Protein AF-A0A101HPK7-F1 (afdb_monomer_lite)

Radius of gyration: 33.05 Å; chains: 1; bounding box: 84×84×92 Å

Structure (mmCIF, N/CA/C/O backbone):
data_AF-A0A101HPK7-F1
#
_entry.id   AF-A0A101HPK7-F1
#
loop_
_atom_site.group_PDB
_atom_site.id
_atom_site.type_symbol
_atom_site.label_atom_id
_atom_site.label_alt_id
_atom_site.label_comp_id
_atom_site.label_asym_id
_atom_site.label_entity_id
_atom_site.label_seq_id
_atom_site.pdbx_PDB_ins_code
_atom_site.Cartn_x
_atom_site.Cartn_y
_atom_site.Cartn_z
_atom_site.occupancy
_atom_site.B_iso_or_equiv
_atom_site.auth_seq_id
_atom_site.auth_comp_id
_atom_site.auth_asym_id
_atom_site.auth_atom_id
_atom_site.pdbx_PDB_model_num
ATOM 1 N N . MET A 1 1 ? -35.643 -21.498 -20.872 1.00 28.86 1 MET A N 1
ATOM 2 C CA . MET A 1 1 ? -35.770 -21.385 -19.399 1.00 28.86 1 MET A CA 1
ATOM 3 C C . MET A 1 1 ? -35.096 -20.095 -18.953 1.00 28.86 1 MET A C 1
ATOM 5 O O . MET A 1 1 ? -34.217 -19.623 -19.658 1.00 28.86 1 MET A O 1
ATOM 9 N N . LEU A 1 2 ? -35.592 -19.494 -17.872 1.00 25.52 2 LEU A N 1
ATOM 10 C CA . LEU A 1 2 ? -35.457 -18.069 -17.535 1.00 25.52 2 LEU A CA 1
ATOM 11 C C . LEU A 1 2 ? -34.011 -17.547 -17.402 1.00 25.52 2 LEU A C 1
ATOM 13 O O . LEU A 1 2 ? -33.270 -17.990 -16.530 1.00 25.52 2 LEU A O 1
ATOM 17 N N . GLN A 1 3 ? -33.680 -16.502 -18.169 1.00 22.06 3 GLN A N 1
ATOM 18 C CA . GLN A 1 3 ? -32.755 -15.459 -17.712 1.00 22.06 3 GLN A CA 1
ATOM 19 C C . GLN A 1 3 ? -33.521 -14.506 -16.779 1.00 22.06 3 GLN A C 1
ATOM 21 O O . GLN A 1 3 ? -34.675 -14.176 -17.054 1.00 22.06 3 GLN A O 1
ATOM 26 N N . LYS A 1 4 ? -32.877 -14.026 -15.710 1.00 23.83 4 LYS A N 1
ATOM 27 C CA . LYS A 1 4 ? -33.329 -12.853 -14.947 1.00 23.83 4 LYS A CA 1
ATOM 28 C C . LYS A 1 4 ? -32.282 -11.751 -15.060 1.00 23.83 4 LYS A C 1
ATOM 30 O O . LYS A 1 4 ? -31.262 -11.789 -14.381 1.00 23.83 4 LYS A O 1
ATOM 35 N N . SER A 1 5 ? -32.552 -10.780 -15.921 1.00 23.09 5 SER A N 1
ATOM 36 C CA . SER A 1 5 ? -31.914 -9.465 -15.904 1.00 23.09 5 SER A CA 1
ATOM 37 C C . SER A 1 5 ? -32.554 -8.611 -14.811 1.00 23.09 5 SER A C 1
ATOM 39 O O . SER A 1 5 ? -33.780 -8.511 -14.762 1.00 23.09 5 SER A O 1
ATOM 41 N N . VAL A 1 6 ? -31.744 -7.980 -13.960 1.00 22.42 6 VAL A N 1
ATOM 42 C CA . VAL A 1 6 ? -32.206 -6.915 -13.060 1.00 22.42 6 VAL A CA 1
ATOM 43 C C . VAL A 1 6 ? -31.866 -5.581 -13.713 1.00 22.42 6 VAL A C 1
ATOM 45 O O . VAL A 1 6 ? -30.706 -5.315 -14.017 1.00 22.42 6 VAL A O 1
ATOM 48 N N . ILE A 1 7 ? -32.900 -4.782 -13.954 1.00 21.81 7 ILE A N 1
ATOM 49 C CA . ILE A 1 7 ? -32.815 -3.382 -14.372 1.00 21.81 7 ILE A CA 1
ATOM 50 C C . ILE A 1 7 ? -32.860 -2.543 -13.092 1.00 21.81 7 ILE A C 1
ATOM 52 O O . ILE A 1 7 ? -33.617 -2.874 -12.179 1.00 21.81 7 ILE A O 1
ATOM 56 N N . ILE A 1 8 ? -32.058 -1.482 -13.020 1.00 25.02 8 ILE A N 1
ATOM 57 C CA . ILE A 1 8 ? -32.218 -0.417 -12.026 1.00 25.02 8 ILE A CA 1
ATOM 58 C C . ILE A 1 8 ? -32.247 0.899 -12.797 1.00 25.02 8 ILE A C 1
ATOM 60 O O . ILE A 1 8 ? -31.290 1.227 -13.499 1.00 25.02 8 ILE A O 1
ATOM 64 N N . ASP A 1 9 ? -33.368 1.604 -12.683 1.00 21.44 9 ASP A N 1
ATOM 65 C CA . ASP A 1 9 ? -33.608 2.890 -13.329 1.00 21.44 9 ASP A CA 1
ATOM 66 C C . ASP A 1 9 ? -32.811 4.022 -12.668 1.00 21.44 9 ASP A C 1
ATOM 68 O O . ASP A 1 9 ? -32.581 4.024 -11.457 1.00 21.44 9 ASP A O 1
ATOM 72 N N . LEU A 1 10 ? -32.437 5.018 -13.476 1.00 23.91 10 LEU A N 1
ATOM 73 C CA . LEU A 1 10 ? -31.924 6.314 -13.028 1.00 23.91 10 LEU A CA 1
ATOM 74 C C . LEU A 1 10 ? -32.564 7.442 -13.853 1.00 23.91 10 LEU A C 1
ATOM 76 O O . LEU A 1 10 ? -31.926 8.067 -14.698 1.00 23.91 10 LEU A O 1
ATOM 80 N N . GLU A 1 11 ? -33.836 7.718 -13.575 1.00 22.97 11 GLU A N 1
ATOM 81 C CA . GLU A 1 11 ? -34.373 9.083 -13.665 1.00 22.97 11 GLU A CA 1
ATOM 82 C C . GLU A 1 11 ? -33.946 9.829 -12.382 1.00 22.97 11 GLU A C 1
ATOM 84 O O . GLU A 1 11 ? -33.908 9.231 -11.310 1.00 22.97 11 GLU A O 1
ATOM 89 N N . GLY A 1 12 ? -33.608 11.117 -12.354 1.00 23.36 12 GLY A N 1
ATOM 90 C CA . GLY A 1 12 ? -33.463 12.144 -13.387 1.00 23.36 12 GLY A CA 1
ATOM 91 C C . GLY A 1 12 ? -33.195 13.487 -12.673 1.00 23.36 12 GLY A C 1
ATOM 92 O O . GLY A 1 12 ? -33.540 13.627 -11.501 1.00 23.36 12 GLY A O 1
ATOM 93 N N . GLY A 1 13 ? -32.565 14.475 -13.321 1.00 22.30 13 GLY A N 1
ATOM 94 C CA . GLY A 1 13 ? -32.320 15.780 -12.676 1.00 22.30 13 GLY A CA 1
ATOM 95 C C . GLY A 1 13 ? -31.192 16.604 -13.294 1.00 22.30 13 GLY A C 1
ATOM 96 O O . GLY A 1 13 ? -30.029 16.462 -12.928 1.00 22.30 13 GLY A O 1
ATOM 97 N N . GLU A 1 14 ? -31.539 17.485 -14.228 1.00 23.80 14 GLU A N 1
ATOM 98 C CA . GLU A 1 14 ? -30.608 18.398 -14.901 1.00 23.80 14 GLU A CA 1
ATOM 99 C C . GLU A 1 14 ? -30.194 19.590 -14.016 1.00 23.80 14 GLU A C 1
ATOM 101 O O . GLU A 1 14 ? -31.005 20.115 -13.255 1.00 23.80 14 GLU A O 1
ATOM 106 N N . SER A 1 15 ? -28.995 20.148 -14.235 1.00 23.08 15 SER A N 1
ATOM 107 C CA . SER A 1 15 ? -28.861 21.614 -14.327 1.00 23.08 15 SER A CA 1
ATOM 108 C C . SER A 1 15 ? -27.620 22.057 -15.118 1.00 23.08 15 SER A C 1
ATOM 110 O O . SER A 1 15 ? -26.494 21.625 -14.885 1.00 23.08 15 SER A O 1
ATOM 112 N N . TYR A 1 16 ? -27.858 22.948 -16.082 1.00 22.77 16 TYR A N 1
ATOM 113 C CA . TYR A 1 16 ? -26.863 23.655 -16.894 1.00 22.77 16 TYR A CA 1
ATOM 114 C C . TYR A 1 16 ? -25.957 24.573 -16.059 1.00 22.77 16 TYR A C 1
ATOM 116 O O . TYR A 1 16 ? -26.494 25.341 -15.268 1.00 22.77 16 TYR A O 1
ATOM 124 N N . TRP A 1 17 ? -24.674 24.715 -16.435 1.00 23.81 17 TRP A N 1
ATOM 125 C CA . TRP A 1 17 ? -24.046 26.047 -16.519 1.00 23.81 17 TRP A CA 1
ATOM 126 C C . TRP A 1 17 ? -23.101 26.213 -17.718 1.00 23.81 17 TRP A C 1
ATOM 128 O O . TRP A 1 17 ? -22.198 25.428 -17.986 1.00 23.81 17 TRP A O 1
ATOM 138 N N . LYS A 1 18 ? -23.384 27.306 -18.425 1.00 23.45 18 LYS A N 1
ATOM 139 C CA . LYS A 1 18 ? -22.781 27.860 -19.637 1.00 23.45 18 LYS A CA 1
ATOM 140 C C . LYS A 1 18 ? -21.273 28.119 -19.561 1.00 23.45 18 LYS A C 1
ATOM 142 O O . LYS A 1 18 ? -20.760 28.635 -18.573 1.00 23.45 18 LYS A O 1
ATOM 147 N N . THR A 1 19 ? -20.630 27.944 -20.712 1.00 24.77 19 THR A N 1
ATOM 148 C CA . THR A 1 19 ? -19.369 28.592 -21.086 1.00 24.77 19 THR A CA 1
ATOM 149 C C . THR A 1 19 ? -19.448 30.119 -20.999 1.00 24.77 19 THR A C 1
ATOM 151 O O . THR A 1 19 ? -20.465 30.728 -21.344 1.00 24.77 19 THR A O 1
ATOM 154 N N . LYS A 1 20 ? -18.333 30.759 -20.626 1.00 23.97 20 LYS A N 1
ATOM 155 C CA . LYS A 1 20 ? -18.090 32.172 -20.932 1.00 23.97 20 LYS A CA 1
ATOM 156 C C . LYS A 1 20 ? -16.593 32.443 -21.077 1.00 23.97 20 LYS A C 1
ATOM 158 O O . LYS A 1 20 ? -15.832 32.264 -20.133 1.00 23.97 20 LYS A O 1
ATOM 163 N N . GLU A 1 21 ? -16.189 32.880 -22.264 1.00 24.75 21 GLU A N 1
ATOM 164 C CA . GLU A 1 21 ? -14.874 33.480 -22.488 1.00 24.75 21 GLU A CA 1
ATOM 165 C C . GLU A 1 21 ? -14.748 34.781 -21.682 1.00 24.75 21 GLU A C 1
ATOM 167 O O . GLU A 1 21 ? -15.719 35.532 -21.584 1.00 24.75 21 GLU A O 1
ATOM 172 N N . ILE A 1 22 ? -13.541 35.092 -21.204 1.00 23.45 22 ILE A N 1
ATOM 173 C CA . ILE A 1 22 ? -13.032 36.466 -21.081 1.00 23.45 22 ILE A CA 1
ATOM 174 C C . ILE A 1 22 ? -11.522 36.422 -21.345 1.00 23.45 22 ILE A C 1
ATOM 176 O O . ILE A 1 22 ? -10.726 35.925 -20.553 1.00 23.45 22 ILE A O 1
ATOM 180 N N . SER A 1 23 ? -11.140 36.960 -22.499 1.00 23.08 23 SER A N 1
ATOM 181 C CA . SER A 1 23 ? -9.811 37.526 -22.725 1.00 23.08 23 SER A CA 1
ATOM 182 C C . SER A 1 23 ? -9.728 38.887 -22.020 1.00 23.08 23 SER A C 1
ATOM 184 O O . SER A 1 23 ? -10.736 39.594 -21.976 1.00 23.08 23 SER A O 1
ATOM 186 N N . THR A 1 24 ? -8.559 39.270 -21.488 1.00 24.73 24 THR A N 1
ATOM 187 C CA . THR A 1 24 ? -7.787 40.515 -21.772 1.00 24.73 24 THR A CA 1
ATOM 188 C C . THR A 1 24 ? -6.881 40.889 -20.571 1.00 24.73 24 THR A C 1
ATOM 190 O O . THR A 1 24 ? -7.275 40.735 -19.421 1.00 24.73 24 THR A O 1
ATOM 193 N N . LYS A 1 25 ? -5.727 41.520 -20.860 1.00 24.44 25 LYS A N 1
ATOM 194 C CA . LYS A 1 25 ? -4.863 42.349 -19.972 1.00 24.44 25 LYS A CA 1
ATOM 195 C C . LYS A 1 25 ? -3.835 41.652 -19.062 1.00 24.44 25 LYS A C 1
ATOM 197 O O . LYS A 1 25 ? -3.891 41.745 -17.842 1.00 24.44 25 LYS A O 1
ATOM 202 N N . MET A 1 26 ? -2.752 41.179 -19.685 1.00 22.56 26 MET A N 1
ATOM 203 C CA . MET A 1 26 ? -1.405 41.377 -19.127 1.00 22.56 26 MET A CA 1
ATOM 204 C C . MET A 1 26 ? -0.913 42.794 -19.468 1.00 22.56 26 MET A C 1
ATOM 206 O O . MET A 1 26 ? -0.574 43.046 -20.623 1.00 22.56 26 MET A O 1
ATOM 210 N N . THR A 1 27 ? -0.824 43.717 -18.506 1.00 24.38 27 THR A N 1
ATOM 211 C CA . THR A 1 27 ? 0.140 44.840 -18.559 1.00 24.38 27 THR A CA 1
ATOM 212 C C . THR A 1 27 ? 0.317 45.479 -17.181 1.00 24.38 27 THR A C 1
ATOM 214 O O . THR A 1 27 ? -0.644 45.567 -16.428 1.00 24.38 27 THR A O 1
ATOM 217 N N . ALA A 1 28 ? 1.525 45.997 -16.935 1.00 23.22 28 ALA A N 1
ATOM 218 C CA . ALA A 1 28 ? 1.942 46.804 -15.785 1.00 23.22 28 ALA A CA 1
ATOM 219 C C . ALA A 1 28 ? 1.965 46.106 -14.410 1.00 23.22 28 ALA A C 1
ATOM 221 O O . ALA A 1 28 ? 0.935 45.898 -13.786 1.00 23.22 28 ALA A O 1
ATOM 222 N N . TRP A 1 29 ? 3.181 45.903 -13.890 1.00 22.95 29 TRP A N 1
ATOM 223 C CA . TRP A 1 29 ? 3.605 46.467 -12.599 1.00 22.95 29 TRP A CA 1
ATOM 224 C C . TRP A 1 29 ? 5.141 46.534 -12.564 1.00 22.95 29 TRP A C 1
ATOM 226 O O . TRP A 1 29 ? 5.826 45.515 -12.557 1.00 22.95 29 TRP A O 1
ATOM 236 N N . MET A 1 30 ? 5.684 47.752 -12.630 1.00 20.33 30 MET A N 1
ATOM 237 C CA . MET A 1 30 ? 7.119 48.048 -12.573 1.00 20.33 30 MET A CA 1
ATOM 238 C C . MET A 1 30 ? 7.282 49.511 -12.129 1.00 20.33 30 MET A C 1
ATOM 240 O O . MET A 1 30 ? 6.682 50.379 -12.763 1.00 20.33 30 MET A O 1
ATOM 244 N N . LYS A 1 31 ? 8.126 49.772 -11.110 1.00 24.39 31 LYS A N 1
ATOM 245 C CA . LYS A 1 31 ? 8.321 51.073 -10.405 1.00 24.39 31 LYS A CA 1
ATOM 246 C C . LYS A 1 31 ? 7.106 51.477 -9.541 1.00 24.39 31 LYS A C 1
ATOM 248 O O . LYS A 1 31 ? 5.979 51.201 -9.929 1.00 24.39 31 LYS A O 1
ATOM 253 N N . MET A 1 32 ? 7.223 52.102 -8.366 1.00 23.47 32 MET A N 1
ATOM 254 C CA . MET A 1 32 ? 8.326 52.689 -7.560 1.00 23.47 32 MET A CA 1
ATOM 255 C C . MET A 1 32 ? 8.120 52.239 -6.079 1.00 23.47 32 MET A C 1
ATOM 257 O O . MET A 1 32 ? 7.068 51.680 -5.792 1.00 23.47 32 MET A O 1
ATOM 261 N N . THR A 1 33 ? 9.035 52.360 -5.106 1.00 25.31 33 THR A N 1
ATOM 262 C CA . THR A 1 33 ? 9.727 53.578 -4.613 1.00 25.31 33 THR A CA 1
ATOM 263 C C . THR A 1 33 ? 11.006 53.275 -3.803 1.00 25.31 33 THR A C 1
ATOM 265 O O . THR A 1 33 ? 10.977 52.419 -2.920 1.00 25.31 33 THR A O 1
ATOM 268 N N . ASP A 1 34 ? 12.069 54.062 -4.010 1.00 24.47 34 ASP A N 1
ATOM 269 C CA . ASP A 1 34 ? 13.151 54.330 -3.030 1.00 24.47 34 ASP A CA 1
ATOM 270 C C . ASP A 1 34 ? 12.617 55.249 -1.888 1.00 24.47 34 ASP A C 1
ATOM 272 O O . ASP A 1 34 ? 11.497 55.741 -1.999 1.00 24.47 34 ASP A O 1
ATOM 276 N N . SER A 1 35 ? 13.267 55.612 -0.770 1.00 25.88 35 SER A N 1
ATOM 277 C CA . SER A 1 35 ? 14.655 55.588 -0.236 1.00 25.88 35 SER A CA 1
ATOM 278 C C . SER A 1 35 ? 14.565 55.743 1.320 1.00 25.88 35 SER A C 1
ATOM 280 O O . SER A 1 35 ? 13.453 55.852 1.831 1.00 25.88 35 SER A O 1
ATOM 282 N N . VAL A 1 36 ? 15.614 55.686 2.163 1.00 24.94 36 VAL A N 1
ATOM 283 C CA . VAL A 1 36 ? 16.585 56.769 2.495 1.00 24.94 36 VAL A CA 1
ATOM 284 C C . VAL A 1 36 ? 17.638 56.251 3.512 1.00 24.94 36 VAL A C 1
ATOM 286 O O . VAL A 1 36 ? 17.237 55.592 4.461 1.00 24.94 36 VAL A O 1
ATOM 289 N N . SER A 1 37 ? 18.919 56.611 3.278 1.00 25.52 37 SER A N 1
ATOM 290 C CA . SER A 1 37 ? 20.130 56.769 4.150 1.00 25.52 37 SER A CA 1
ATOM 291 C C . SER A 1 37 ? 20.440 55.797 5.328 1.00 25.52 37 SER A C 1
ATOM 293 O O . SER A 1 37 ? 19.566 55.135 5.862 1.00 25.52 37 SER A O 1
ATOM 295 N N . GLU A 1 38 ? 21.681 55.570 5.798 1.00 25.52 38 GLU A N 1
ATOM 296 C CA . GLU A 1 38 ? 23.037 56.152 5.605 1.00 25.52 38 GLU A CA 1
ATOM 297 C C . GLU A 1 38 ? 24.095 55.068 6.028 1.00 25.52 38 GLU A C 1
ATOM 299 O O . GLU A 1 38 ? 23.685 53.981 6.425 1.00 25.52 38 GLU A O 1
ATOM 304 N N . ALA A 1 39 ? 25.438 55.165 5.991 1.00 23.81 39 ALA A N 1
ATOM 305 C CA . ALA A 1 39 ? 26.426 56.227 5.729 1.00 23.81 39 ALA A CA 1
ATOM 306 C C . ALA A 1 39 ? 27.771 55.629 5.186 1.00 23.81 39 ALA A C 1
ATOM 308 O O . ALA A 1 39 ? 27.806 54.503 4.695 1.00 23.81 39 ALA A O 1
ATOM 309 N N . ALA A 1 40 ? 28.887 56.367 5.300 1.00 23.11 40 ALA A N 1
ATOM 310 C CA . ALA A 1 40 ? 30.295 55.962 5.048 1.00 23.11 40 ALA A CA 1
ATOM 311 C C . ALA A 1 40 ? 31.222 56.674 6.095 1.00 23.11 40 ALA A C 1
ATOM 313 O O . ALA A 1 40 ? 30.622 57.303 6.974 1.00 23.11 40 ALA A O 1
ATOM 314 N N . PRO A 1 41 ? 32.594 56.658 6.111 1.00 36.47 41 PRO A N 1
ATOM 315 C CA . PRO A 1 41 ? 33.607 56.629 5.016 1.00 36.47 41 PRO A CA 1
ATOM 316 C C . PRO A 1 41 ? 34.761 55.582 5.252 1.00 36.47 41 PRO A C 1
ATOM 318 O O . PRO A 1 41 ? 34.616 54.746 6.134 1.00 36.47 41 PRO A O 1
ATOM 321 N N . VAL A 1 42 ? 35.888 55.441 4.511 1.00 24.88 42 VAL A N 1
ATOM 322 C CA . VAL A 1 42 ? 37.005 56.374 4.161 1.00 24.88 42 VAL A CA 1
ATOM 323 C C . VAL A 1 42 ? 37.871 55.843 2.972 1.00 24.88 42 VAL A C 1
ATOM 325 O O . VAL A 1 42 ? 37.962 54.640 2.754 1.00 24.88 42 VAL A O 1
ATOM 328 N N . LEU A 1 43 ? 38.484 56.770 2.207 1.00 24.88 43 LEU A N 1
ATOM 329 C CA . LEU A 1 43 ? 39.388 56.645 1.018 1.00 24.88 43 LEU A CA 1
ATOM 330 C C . LEU A 1 43 ? 40.899 56.495 1.426 1.00 24.88 43 LEU A C 1
ATOM 332 O O . LEU A 1 43 ? 41.089 56.228 2.610 1.00 24.88 43 LEU A O 1
ATOM 336 N N . PRO A 1 44 ? 41.997 56.661 0.613 1.00 34.28 44 PRO A N 1
ATOM 337 C CA . PRO A 1 44 ? 42.218 57.108 -0.796 1.00 34.28 44 PRO A CA 1
ATOM 338 C C . PRO A 1 44 ? 43.223 56.227 -1.620 1.00 34.28 44 PRO A C 1
ATOM 340 O O . PRO A 1 44 ? 43.575 55.141 -1.181 1.00 34.28 44 PRO A O 1
ATOM 343 N N . ALA A 1 45 ? 43.840 56.645 -2.746 1.00 26.09 45 ALA A N 1
ATOM 344 C CA . ALA A 1 45 ? 43.341 57.177 -4.040 1.00 26.09 45 ALA A CA 1
ATOM 345 C C . ALA A 1 45 ? 44.504 57.282 -5.085 1.00 26.09 45 ALA A C 1
ATOM 347 O O . ALA A 1 45 ? 45.658 57.433 -4.693 1.00 26.09 45 ALA A O 1
ATOM 348 N N . GLY A 1 46 ? 44.202 57.309 -6.398 1.00 24.98 46 GLY A N 1
ATOM 349 C CA . GLY A 1 46 ? 45.126 57.703 -7.496 1.00 24.98 46 GLY A CA 1
ATOM 350 C C . GLY A 1 46 ? 45.493 56.603 -8.522 1.00 24.98 46 GLY A C 1
ATOM 351 O O . GLY A 1 46 ? 45.468 55.429 -8.180 1.00 24.98 46 GLY A O 1
ATOM 352 N N . ALA A 1 47 ? 45.857 56.893 -9.786 1.00 25.36 47 ALA A N 1
ATOM 353 C CA . ALA A 1 47 ? 45.758 58.133 -10.585 1.00 25.36 47 ALA A CA 1
ATOM 354 C C . ALA A 1 47 ? 46.041 57.871 -12.099 1.00 25.36 47 ALA A C 1
ATOM 356 O O . ALA A 1 47 ? 46.932 57.081 -12.385 1.00 25.36 47 ALA A O 1
ATOM 357 N N . LYS A 1 48 ? 45.392 58.634 -13.011 1.00 25.44 48 LYS A N 1
ATOM 358 C CA . LYS A 1 48 ? 45.761 58.942 -14.436 1.00 25.44 48 LYS A CA 1
ATOM 359 C C . LYS A 1 48 ? 45.795 57.771 -15.461 1.00 25.44 48 LYS A C 1
ATOM 361 O O . LYS A 1 48 ? 46.288 56.697 -15.164 1.00 25.44 48 LYS A O 1
ATOM 366 N N . GLU A 1 49 ? 45.106 57.832 -16.616 1.00 24.52 49 GLU A N 1
ATOM 367 C CA . GLU A 1 49 ? 45.370 58.617 -17.864 1.00 24.52 49 GLU A CA 1
ATOM 368 C C . GLU A 1 49 ? 46.687 58.213 -18.583 1.00 24.52 49 GLU A C 1
ATOM 370 O O . GLU A 1 49 ? 47.694 58.049 -17.908 1.00 24.52 49 GLU A O 1
ATOM 375 N N . SER A 1 50 ? 46.797 58.054 -19.918 1.00 25.09 50 SER A N 1
ATOM 376 C CA . SER A 1 50 ? 45.888 58.355 -21.051 1.00 25.09 50 SER A CA 1
ATOM 377 C C . SER A 1 50 ? 46.218 57.567 -22.359 1.00 25.09 50 SER A C 1
ATOM 379 O O . SER A 1 50 ? 47.148 56.771 -22.431 1.00 25.09 50 SER A O 1
ATOM 381 N N . SER A 1 51 ? 45.393 57.803 -23.388 1.00 24.36 51 SER A N 1
ATOM 382 C CA . SER A 1 51 ? 45.364 57.343 -24.799 1.00 24.36 51 SER A CA 1
ATOM 383 C C . SER A 1 51 ? 46.658 57.245 -25.641 1.00 24.36 51 SER A C 1
ATOM 385 O O . SER A 1 51 ? 47.491 58.142 -25.552 1.00 24.36 51 SER A O 1
ATOM 387 N N . ALA A 1 52 ? 46.668 56.348 -26.654 1.00 24.52 52 ALA A N 1
ATOM 388 C CA . ALA A 1 52 ? 47.084 56.682 -28.040 1.00 24.52 52 ALA A CA 1
ATOM 389 C C . ALA A 1 52 ? 46.666 55.665 -29.148 1.00 24.52 52 ALA A C 1
ATOM 391 O O . ALA A 1 52 ? 46.831 54.456 -29.030 1.00 24.52 52 ALA A O 1
ATOM 392 N N . THR A 1 53 ? 46.178 56.233 -30.255 1.00 23.61 53 THR A N 1
ATOM 393 C CA . THR A 1 53 ? 46.129 55.813 -31.684 1.00 23.61 53 THR A CA 1
ATOM 394 C C . THR A 1 53 ? 47.450 55.247 -32.273 1.00 23.61 53 THR A C 1
ATOM 396 O O . THR A 1 53 ? 48.494 55.500 -31.691 1.00 23.61 53 THR A O 1
ATOM 399 N N . ALA A 1 54 ? 47.560 54.609 -33.461 1.00 24.00 54 ALA A N 1
ATOM 400 C CA . ALA A 1 54 ? 46.627 54.096 -34.494 1.00 24.00 54 ALA A CA 1
ATOM 401 C C . ALA A 1 54 ? 47.397 53.308 -35.606 1.00 24.00 54 ALA A C 1
ATOM 403 O O . ALA A 1 54 ? 48.590 53.522 -35.767 1.00 24.00 54 ALA A O 1
ATOM 404 N N . VAL A 1 55 ? 46.670 52.527 -36.435 1.00 23.69 55 VAL A N 1
ATOM 405 C CA . VAL A 1 55 ? 46.930 52.190 -37.873 1.00 23.69 55 VAL A CA 1
ATOM 406 C C . VAL A 1 55 ? 48.222 51.435 -38.283 1.00 23.69 55 VAL A C 1
ATOM 408 O O . VAL A 1 55 ? 49.330 51.886 -38.048 1.00 23.69 55 VAL A O 1
ATOM 411 N N . VAL A 1 56 ? 48.053 50.328 -39.030 1.00 24.98 56 VAL A N 1
ATOM 412 C CA . VAL A 1 56 ? 48.549 50.061 -40.413 1.00 24.98 56 VAL A CA 1
ATOM 413 C C . VAL A 1 56 ? 48.107 48.641 -40.822 1.00 24.98 56 VAL A C 1
ATOM 415 O O . VAL A 1 56 ? 48.298 47.685 -40.079 1.00 24.98 56 VAL A O 1
ATOM 418 N N . ALA A 1 57 ? 47.555 48.495 -42.029 1.00 24.92 57 ALA A N 1
ATOM 419 C CA . ALA A 1 57 ? 47.445 47.221 -42.753 1.00 24.92 57 ALA A CA 1
ATOM 420 C C . ALA A 1 57 ? 48.222 47.351 -44.074 1.00 24.92 57 ALA A C 1
ATOM 422 O O . ALA A 1 57 ? 48.358 48.475 -44.567 1.00 24.92 57 ALA A O 1
ATOM 423 N N . PRO A 1 58 ? 48.708 46.246 -44.673 1.00 31.45 58 PRO A N 1
ATOM 424 C CA . PRO A 1 58 ? 48.174 45.929 -46.009 1.00 31.45 58 PRO A CA 1
ATOM 425 C C . PRO A 1 58 ? 48.160 44.427 -46.404 1.00 31.45 58 PRO A C 1
ATOM 427 O O . PRO A 1 58 ? 49.011 43.663 -45.975 1.00 31.45 58 PRO A O 1
ATOM 430 N N . SER A 1 59 ? 47.256 44.077 -47.341 1.00 23.78 59 SER A N 1
ATOM 431 C CA . SER A 1 59 ? 47.426 43.145 -48.499 1.00 23.78 59 SER A CA 1
ATOM 432 C C . SER A 1 59 ? 47.981 41.702 -48.334 1.00 23.78 59 SER A C 1
ATOM 434 O O . SER A 1 59 ? 48.953 41.499 -47.630 1.00 23.78 59 SER A O 1
ATOM 436 N N . ARG A 1 60 ? 47.603 40.665 -49.110 1.00 25.55 60 ARG A N 1
ATOM 437 C CA . ARG A 1 60 ? 46.492 40.336 -50.054 1.00 25.55 60 ARG A CA 1
ATOM 438 C C . ARG A 1 60 ? 46.764 38.893 -50.577 1.00 25.55 60 ARG A C 1
ATOM 440 O O . ARG A 1 60 ? 47.937 38.586 -50.749 1.00 25.55 60 ARG A O 1
ATOM 447 N N . LYS A 1 61 ? 45.733 38.117 -50.980 1.00 24.53 61 LYS A N 1
ATOM 448 C CA . LYS A 1 61 ? 45.812 36.829 -51.750 1.00 24.53 61 LYS A CA 1
ATOM 449 C C . LYS A 1 61 ? 46.470 35.627 -51.031 1.00 24.53 61 LYS A C 1
ATOM 451 O O . LYS A 1 61 ? 47.274 35.823 -50.137 1.00 24.53 61 LYS A O 1
ATOM 456 N N . GLU A 1 62 ? 46.264 34.362 -51.416 1.00 24.02 62 GLU A N 1
ATOM 457 C CA . GLU A 1 62 ? 45.098 33.581 -51.904 1.00 24.02 62 GLU A CA 1
ATOM 458 C C . GLU A 1 62 ? 45.473 32.085 -51.731 1.00 24.02 62 GLU A C 1
ATOM 460 O O . GLU A 1 62 ? 46.652 31.754 -51.738 1.00 24.02 62 GLU A O 1
ATOM 465 N N . GLU A 1 63 ? 44.478 31.208 -51.568 1.00 25.50 63 GLU A N 1
ATOM 466 C CA . GLU A 1 63 ? 44.528 29.742 -51.773 1.00 25.50 63 GLU A CA 1
ATOM 467 C C . GLU A 1 63 ? 45.759 28.918 -51.310 1.00 25.50 63 GLU A C 1
ATOM 469 O O . GLU A 1 63 ? 46.775 28.823 -51.992 1.00 25.50 63 GLU A O 1
ATOM 474 N N . THR A 1 64 ? 45.575 28.080 -50.278 1.00 25.72 64 THR A N 1
ATOM 475 C CA . THR A 1 64 ? 45.803 26.622 -50.438 1.00 25.72 64 THR A CA 1
ATOM 476 C C . THR A 1 64 ? 45.153 25.777 -49.332 1.00 25.72 64 THR A C 1
ATOM 478 O O . THR A 1 64 ? 45.620 25.686 -48.205 1.00 25.72 64 THR A O 1
ATOM 481 N N . SER A 1 65 ? 44.089 25.074 -49.726 1.00 26.41 65 SER A N 1
ATOM 482 C CA . SER A 1 65 ? 44.009 23.605 -49.673 1.00 26.41 65 SER A CA 1
ATOM 483 C C . SER A 1 65 ? 44.267 22.863 -48.345 1.00 26.41 65 SER A C 1
ATOM 485 O O . SER A 1 65 ? 45.361 22.380 -48.056 1.00 26.41 65 SER A O 1
ATOM 487 N N . ALA A 1 66 ? 43.165 22.598 -47.639 1.00 33.28 66 ALA A N 1
ATOM 488 C CA . ALA A 1 66 ? 42.776 21.244 -47.221 1.00 33.28 66 ALA A CA 1
ATOM 489 C C . ALA A 1 66 ? 43.861 20.320 -46.612 1.00 33.28 66 ALA A C 1
ATOM 491 O O . ALA A 1 66 ? 44.136 19.233 -47.126 1.00 33.28 66 ALA A O 1
ATOM 492 N N . LYS A 1 67 ? 44.375 20.683 -45.433 1.00 31.89 67 LYS A N 1
ATOM 493 C CA . LYS A 1 67 ? 44.941 19.760 -44.429 1.00 31.89 67 LYS A CA 1
ATOM 494 C C . LYS A 1 67 ? 44.732 20.352 -43.028 1.00 31.89 67 LYS A C 1
ATOM 496 O O . LYS A 1 67 ? 44.554 21.555 -42.886 1.00 31.89 67 LYS A O 1
ATOM 501 N N . THR A 1 68 ? 44.730 19.492 -42.006 1.00 32.19 68 THR A N 1
ATOM 502 C CA . THR A 1 68 ? 44.669 19.878 -40.574 1.00 32.19 68 THR A CA 1
ATOM 503 C C . THR A 1 68 ? 43.294 20.277 -39.996 1.00 32.19 68 THR A C 1
ATOM 505 O O . THR A 1 68 ? 43.220 21.090 -39.086 1.00 32.19 68 THR A O 1
ATOM 508 N N . VAL A 1 69 ? 42.207 19.597 -40.394 1.00 31.84 69 VAL A N 1
ATOM 509 C CA . VAL A 1 69 ? 41.098 19.272 -39.455 1.00 31.84 69 VAL A CA 1
ATOM 510 C C . VAL A 1 69 ? 40.686 17.801 -39.620 1.00 31.84 69 VAL A C 1
ATOM 512 O O . VAL A 1 69 ? 39.576 17.460 -40.016 1.00 31.84 69 VAL A O 1
ATOM 515 N N . LYS A 1 70 ? 41.623 16.895 -39.322 1.00 30.33 70 LYS A N 1
ATOM 516 C CA . LYS A 1 70 ? 41.318 15.504 -38.950 1.00 30.33 70 LYS A CA 1
ATOM 517 C C . LYS A 1 70 ? 41.698 15.297 -37.488 1.00 30.33 70 LYS A C 1
ATOM 519 O O . LYS A 1 70 ? 42.566 14.494 -37.160 1.00 30.33 70 LYS A O 1
ATOM 524 N N . THR A 1 71 ? 41.040 16.047 -36.607 1.00 29.66 71 THR A N 1
ATOM 525 C CA . THR A 1 71 ? 40.999 15.693 -35.189 1.00 29.66 71 THR A CA 1
ATOM 526 C C . THR A 1 71 ? 40.283 14.354 -35.096 1.00 29.66 71 THR A C 1
ATOM 528 O O . THR A 1 71 ? 39.101 14.255 -35.427 1.00 29.66 71 THR A O 1
ATOM 531 N N . ILE A 1 72 ? 41.018 13.310 -34.715 1.00 33.62 72 ILE A N 1
ATOM 532 C CA . ILE A 1 72 ? 40.484 11.959 -34.547 1.00 33.62 72 ILE A CA 1
ATOM 533 C C . ILE A 1 72 ? 39.598 11.969 -33.299 1.00 33.62 72 ILE A C 1
ATOM 535 O O . ILE A 1 72 ? 40.031 11.665 -32.190 1.00 33.62 72 ILE A O 1
ATOM 539 N N . LEU A 1 73 ? 38.336 12.349 -33.487 1.00 32.72 73 LEU A N 1
ATOM 540 C CA . LEU A 1 73 ? 37.280 12.064 -32.533 1.00 32.72 73 LEU A CA 1
ATOM 541 C C . LEU A 1 73 ? 37.048 10.554 -32.556 1.00 32.72 73 LEU A C 1
ATOM 543 O O . LEU A 1 73 ? 36.343 10.030 -33.417 1.00 32.72 73 LEU A O 1
ATOM 547 N N . ASN A 1 74 ? 37.627 9.867 -31.570 1.00 32.41 74 ASN A N 1
ATOM 548 C CA . ASN A 1 74 ? 37.209 8.531 -31.151 1.00 32.41 74 ASN A CA 1
ATOM 549 C C . ASN A 1 74 ? 35.797 8.612 -30.536 1.00 32.41 74 ASN A C 1
ATOM 551 O O . ASN A 1 74 ? 35.587 8.353 -29.351 1.00 32.41 74 ASN A O 1
ATOM 555 N N . GLN A 1 75 ? 34.803 8.972 -31.351 1.00 41.34 75 GLN A N 1
ATOM 556 C CA . GLN A 1 75 ? 33.416 8.670 -31.043 1.00 41.34 75 GLN A CA 1
ATOM 557 C C . GLN A 1 75 ? 33.283 7.149 -31.074 1.00 41.34 75 GLN A C 1
ATOM 559 O O . GLN A 1 75 ? 33.182 6.543 -32.143 1.00 41.34 75 GLN A O 1
ATOM 564 N N . LYS A 1 76 ? 33.263 6.528 -29.886 1.00 48.50 76 LYS A N 1
ATOM 565 C CA . LYS A 1 76 ? 32.625 5.219 -29.725 1.00 48.50 76 LYS A CA 1
ATOM 566 C C . LYS A 1 76 ? 31.262 5.326 -30.399 1.00 48.50 76 LYS A C 1
ATOM 568 O O . LYS A 1 76 ? 30.464 6.190 -30.038 1.00 48.50 76 LYS A O 1
ATOM 573 N N . ARG A 1 77 ? 31.030 4.504 -31.419 1.00 67.12 77 ARG A N 1
ATOM 574 C CA . ARG A 1 77 ? 29.798 4.534 -32.203 1.00 67.12 77 ARG A CA 1
ATOM 575 C C . ARG A 1 77 ? 28.643 4.125 -31.292 1.00 67.12 77 ARG A C 1
ATOM 577 O O . ARG A 1 77 ? 28.448 2.936 -31.069 1.00 67.12 77 ARG A O 1
ATOM 584 N N . CYS A 1 78 ? 27.921 5.108 -30.757 1.00 64.94 78 CYS A N 1
ATOM 585 C CA . CYS A 1 78 ? 26.707 4.886 -29.980 1.00 64.94 78 CYS A CA 1
ATOM 586 C C . CYS A 1 78 ? 25.736 4.072 -30.850 1.00 64.94 78 CYS A C 1
ATOM 588 O O . CYS A 1 78 ? 25.421 4.485 -31.970 1.00 64.94 78 CYS A O 1
ATOM 590 N N . LEU A 1 79 ? 25.364 2.879 -30.383 1.00 83.25 79 LEU A N 1
ATOM 591 C CA . LEU A 1 79 ? 24.514 1.949 -31.131 1.00 83.25 79 LEU A CA 1
ATOM 592 C C . LEU A 1 79 ? 23.044 2.219 -30.827 1.00 83.25 79 LEU A C 1
ATOM 594 O O . LEU A 1 79 ? 22.230 2.275 -31.746 1.00 83.25 79 LEU A O 1
ATOM 598 N N . MET A 1 80 ? 22.736 2.488 -29.557 1.00 90.19 80 MET A N 1
ATOM 599 C CA . MET A 1 80 ? 21.401 2.836 -29.096 1.00 90.19 80 MET A CA 1
ATOM 600 C C . MET A 1 80 ? 21.427 4.205 -28.407 1.00 90.19 80 MET A C 1
ATOM 602 O O . MET A 1 80 ? 22.053 4.369 -27.362 1.00 90.19 80 MET A O 1
ATOM 606 N N . ARG A 1 81 ? 20.710 5.172 -28.992 1.00 92.69 81 ARG A N 1
ATOM 607 C CA . ARG A 1 81 ? 20.464 6.520 -28.450 1.00 92.69 81 ARG A CA 1
ATOM 608 C C . ARG A 1 81 ? 18.965 6.801 -28.504 1.00 92.69 81 ARG A C 1
ATOM 610 O O . ARG A 1 81 ? 18.410 6.977 -29.591 1.00 92.69 81 ARG A O 1
ATOM 617 N N . VAL A 1 82 ? 18.299 6.816 -27.351 1.00 92.50 82 VAL A N 1
ATOM 618 C CA . VAL A 1 82 ? 16.829 6.855 -27.266 1.00 92.50 82 VAL A CA 1
ATOM 619 C C . VAL A 1 82 ? 16.374 7.900 -26.257 1.00 92.50 82 VAL A C 1
ATOM 621 O O . VAL A 1 82 ? 16.794 7.879 -25.105 1.00 92.50 82 VAL A O 1
ATOM 624 N N . HIS A 1 83 ? 15.473 8.788 -26.683 1.00 92.94 83 HIS A N 1
ATOM 625 C CA . HIS A 1 83 ? 14.714 9.629 -25.762 1.00 92.94 83 HIS A CA 1
ATOM 626 C C . HIS A 1 83 ? 13.559 8.812 -25.176 1.00 92.94 83 HIS A C 1
ATOM 628 O O . HIS A 1 83 ? 12.671 8.359 -25.902 1.00 92.94 83 HIS A O 1
ATOM 634 N N . ILE A 1 84 ? 13.589 8.625 -23.864 1.00 92.12 84 ILE A N 1
ATOM 635 C CA . ILE A 1 84 ? 12.589 7.907 -23.078 1.00 92.12 84 ILE A CA 1
ATOM 636 C C . ILE A 1 84 ? 11.391 8.830 -22.823 1.00 92.12 84 ILE A C 1
ATOM 638 O O . ILE A 1 84 ? 11.582 10.033 -22.639 1.00 92.12 84 ILE A O 1
ATOM 642 N N . ARG A 1 85 ? 10.160 8.302 -22.911 1.00 84.75 85 ARG A N 1
ATOM 643 C CA . ARG A 1 85 ? 8.909 9.078 -22.768 1.00 84.75 85 ARG A CA 1
ATOM 644 C C . ARG A 1 85 ? 7.739 8.335 -22.114 1.00 84.75 85 ARG A C 1
ATOM 646 O O . ARG A 1 85 ? 6.676 8.926 -21.968 1.00 84.75 85 ARG A O 1
ATOM 653 N N . SER A 1 86 ? 7.890 7.060 -21.767 1.00 85.75 86 SER A N 1
ATOM 654 C CA . SER A 1 86 ? 6.831 6.275 -21.128 1.00 85.75 86 SER A CA 1
ATOM 655 C C . SER A 1 86 ? 7.374 5.368 -20.030 1.00 85.75 86 SER A C 1
ATOM 657 O O . SER A 1 86 ? 8.516 4.910 -20.110 1.00 85.75 86 SER A O 1
ATOM 659 N N . PHE A 1 87 ? 6.519 5.049 -19.060 1.00 87.06 87 PHE A N 1
ATOM 660 C CA . PHE A 1 87 ? 6.753 4.105 -17.966 1.00 87.06 87 PHE A CA 1
ATOM 661 C C . PHE A 1 87 ? 7.556 2.856 -18.371 1.00 87.06 87 PHE A C 1
ATOM 663 O O . PHE A 1 87 ? 8.627 2.585 -17.827 1.00 87.06 87 PHE A O 1
ATOM 670 N N . TRP A 1 88 ? 7.098 2.122 -19.392 1.00 86.69 88 TRP A N 1
ATOM 671 C CA . TRP A 1 88 ? 7.770 0.904 -19.865 1.00 86.69 88 TRP A CA 1
ATOM 672 C C . TRP A 1 88 ? 9.163 1.169 -20.436 1.00 86.69 88 TRP A C 1
ATOM 674 O O . TRP A 1 88 ? 10.076 0.365 -20.251 1.00 86.69 88 TRP A O 1
ATOM 684 N N . GLN A 1 89 ? 9.357 2.311 -21.099 1.00 90.69 89 GLN A N 1
ATOM 685 C CA . GLN A 1 89 ? 10.678 2.721 -21.558 1.00 90.69 89 GLN A CA 1
ATOM 686 C C . GLN A 1 89 ? 11.586 3.135 -20.390 1.00 90.69 89 GLN A C 1
ATOM 688 O O . GLN A 1 89 ? 12.781 2.856 -20.453 1.00 90.69 89 GLN A O 1
ATOM 693 N N . MET A 1 90 ? 11.051 3.753 -19.329 1.00 93.56 90 MET A N 1
ATOM 694 C CA . MET A 1 90 ? 11.819 4.097 -18.126 1.00 93.56 90 MET A CA 1
ATOM 695 C C . MET A 1 90 ? 12.278 2.844 -17.380 1.00 93.56 90 MET A C 1
ATOM 697 O O . MET A 1 90 ? 13.479 2.665 -17.181 1.00 93.56 90 MET A O 1
ATOM 701 N N . ALA A 1 91 ? 11.363 1.924 -17.065 1.00 92.62 91 ALA A N 1
ATOM 702 C CA . ALA A 1 91 ? 11.702 0.634 -16.464 1.00 92.62 91 ALA A CA 1
ATOM 703 C C . ALA A 1 91 ? 12.691 -0.161 -17.339 1.00 92.62 91 ALA A C 1
ATOM 705 O O . ALA A 1 91 ? 13.677 -0.705 -16.840 1.00 92.62 91 ALA A O 1
ATOM 706 N N . GLY A 1 92 ? 12.494 -0.162 -18.662 1.00 93.06 92 GLY A N 1
ATOM 707 C CA . GLY A 1 92 ? 13.415 -0.772 -19.621 1.00 93.06 92 GLY A CA 1
ATOM 708 C C . GLY A 1 92 ? 14.822 -0.176 -19.591 1.00 93.06 92 GLY A C 1
ATOM 709 O O . GLY A 1 92 ? 15.810 -0.908 -19.585 1.00 93.06 92 GLY A O 1
ATOM 710 N N . ALA A 1 93 ? 14.928 1.150 -19.543 1.00 95.88 93 ALA A N 1
ATOM 711 C CA . ALA A 1 93 ? 16.197 1.866 -19.494 1.00 95.88 93 ALA A CA 1
ATOM 712 C C . ALA A 1 93 ? 16.943 1.631 -18.167 1.00 95.88 93 ALA A C 1
ATOM 714 O O . ALA A 1 93 ? 18.144 1.350 -18.178 1.00 95.88 93 ALA A O 1
ATOM 715 N N . VAL A 1 94 ? 16.220 1.657 -17.041 1.00 95.75 94 VAL A N 1
ATOM 716 C CA . VAL A 1 94 ? 16.742 1.305 -15.710 1.00 95.75 94 VAL A CA 1
ATOM 717 C C . VAL A 1 94 ? 17.261 -0.138 -15.686 1.00 95.75 94 VAL A C 1
ATOM 719 O O . VAL A 1 94 ? 18.359 -0.383 -15.187 1.00 95.75 94 VAL A O 1
ATOM 722 N N . ALA A 1 95 ? 16.537 -1.087 -16.291 1.00 93.94 95 ALA A N 1
ATOM 723 C CA . ALA A 1 95 ? 17.006 -2.464 -16.436 1.00 93.94 95 ALA A CA 1
ATOM 724 C C . ALA A 1 95 ? 18.280 -2.551 -17.292 1.00 93.94 95 ALA A C 1
ATOM 726 O O . ALA A 1 95 ? 19.259 -3.163 -16.875 1.00 93.94 95 ALA A O 1
ATOM 727 N N . ILE A 1 96 ? 18.310 -1.921 -18.471 1.00 95.38 96 ILE A N 1
ATOM 728 C CA . ILE A 1 96 ? 19.464 -1.964 -19.387 1.00 95.38 96 ILE A CA 1
ATOM 729 C C . ILE A 1 96 ? 20.741 -1.426 -18.729 1.00 95.38 96 ILE A C 1
ATOM 731 O O . ILE A 1 96 ? 21.811 -2.012 -18.905 1.00 95.38 96 ILE A O 1
ATOM 735 N N . LYS A 1 97 ? 20.631 -0.376 -17.908 1.00 95.62 97 LYS A N 1
ATOM 736 C CA . LYS A 1 97 ? 21.749 0.216 -17.159 1.00 95.62 97 LYS A CA 1
ATOM 737 C C . LYS A 1 97 ? 22.471 -0.781 -16.230 1.00 95.62 97 LYS A C 1
ATOM 739 O O . LYS A 1 97 ? 23.658 -0.597 -15.972 1.00 95.62 97 LYS A O 1
ATOM 744 N N . ARG A 1 98 ? 21.813 -1.866 -15.790 1.00 93.12 98 ARG A N 1
ATOM 745 C CA . ARG A 1 98 ? 22.427 -2.983 -15.032 1.00 93.12 98 ARG A CA 1
ATOM 746 C C . ARG A 1 98 ? 23.266 -3.930 -15.905 1.00 93.12 98 ARG A C 1
ATOM 748 O O . ARG A 1 98 ? 24.205 -4.532 -15.394 1.00 93.12 98 ARG A O 1
ATOM 755 N N . TYR A 1 99 ? 22.956 -4.068 -17.197 1.00 93.94 99 TYR 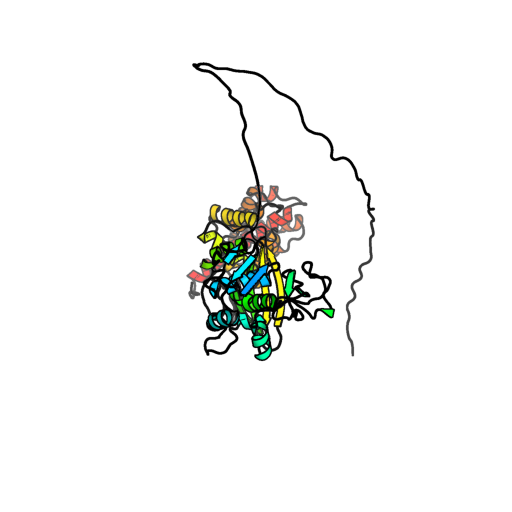A N 1
ATOM 756 C CA . TYR A 1 99 ? 23.563 -5.069 -18.097 1.00 93.94 99 TYR A CA 1
ATOM 757 C C . TYR A 1 99 ? 24.492 -4.480 -19.175 1.00 93.94 99 TYR A C 1
ATOM 759 O O . TYR A 1 99 ? 25.144 -5.236 -19.900 1.00 93.94 99 TYR A O 1
ATOM 767 N N . ALA A 1 100 ? 24.577 -3.149 -19.267 1.00 94.44 100 ALA A N 1
ATOM 768 C CA . ALA A 1 100 ? 25.457 -2.405 -20.167 1.00 94.44 100 ALA A CA 1
ATOM 769 C C . ALA A 1 100 ? 26.341 -1.428 -19.369 1.00 94.44 100 ALA A C 1
ATOM 771 O O . ALA A 1 100 ? 25.902 -0.349 -18.977 1.00 94.44 100 ALA A O 1
ATOM 772 N N . ALA A 1 101 ? 27.603 -1.795 -19.125 1.00 90.94 101 ALA A N 1
ATOM 773 C CA . ALA A 1 101 ? 28.513 -1.017 -18.273 1.00 90.94 101 ALA A CA 1
ATOM 774 C C . ALA A 1 101 ? 28.868 0.375 -18.835 1.00 90.94 101 ALA A C 1
ATOM 776 O O . ALA A 1 101 ? 29.204 1.282 -18.076 1.00 90.94 101 ALA A O 1
ATOM 777 N N . ASP A 1 102 ? 28.790 0.552 -20.155 1.00 94.25 102 ASP A N 1
ATOM 778 C CA . ASP A 1 102 ? 29.022 1.827 -20.839 1.00 94.25 102 ASP A CA 1
ATOM 779 C C . ASP A 1 102 ? 27.757 2.692 -20.971 1.00 94.25 102 ASP A C 1
ATOM 781 O O . ASP A 1 102 ? 27.820 3.777 -21.543 1.00 94.25 102 ASP A O 1
ATOM 785 N N . CYS A 1 103 ? 26.611 2.211 -20.480 1.00 95.25 103 CYS A N 1
ATOM 786 C CA . CYS A 1 103 ? 25.346 2.911 -20.608 1.00 95.25 103 CYS A CA 1
ATOM 787 C C . CYS A 1 103 ? 25.335 4.200 -19.781 1.00 95.25 103 CYS A C 1
ATOM 789 O O . CYS A 1 103 ? 25.664 4.193 -18.591 1.00 95.25 103 CYS A O 1
ATOM 791 N N . THR A 1 104 ? 24.894 5.300 -20.381 1.00 95.94 104 THR A N 1
ATOM 792 C CA . THR A 1 104 ? 24.681 6.585 -19.710 1.00 95.94 104 THR A CA 1
ATOM 793 C C . THR A 1 104 ? 23.211 6.979 -19.751 1.00 95.94 104 THR A C 1
ATOM 795 O O . THR A 1 104 ? 22.520 6.761 -20.746 1.00 95.94 104 THR A O 1
ATOM 798 N N . ILE A 1 105 ? 22.757 7.566 -18.647 1.00 96.06 105 ILE A N 1
ATOM 799 C CA . ILE A 1 105 ? 21.443 8.182 -18.478 1.00 96.06 105 ILE A CA 1
ATOM 800 C C . ILE A 1 105 ? 21.706 9.659 -18.185 1.00 96.06 105 ILE A C 1
ATOM 802 O O . ILE A 1 105 ? 22.565 9.968 -17.359 1.00 96.06 105 ILE A O 1
ATOM 806 N N . THR A 1 106 ? 21.018 10.555 -18.887 1.00 94.88 106 THR A N 1
ATOM 807 C CA . THR A 1 106 ? 21.103 12.008 -18.677 1.00 94.88 106 THR A CA 1
ATOM 808 C C . THR A 1 106 ? 19.754 12.619 -19.024 1.00 94.88 106 THR A C 1
ATOM 810 O O . THR A 1 106 ? 19.278 12.436 -20.145 1.00 94.88 106 THR A O 1
ATOM 813 N N . GLU A 1 107 ? 19.115 13.294 -18.071 1.00 94.44 107 GLU A N 1
ATOM 814 C CA . GLU A 1 107 ? 17.716 13.733 -18.150 1.00 94.44 107 GLU A CA 1
ATOM 815 C C . GLU A 1 107 ? 16.774 12.590 -18.587 1.00 94.44 107 GLU A C 1
ATOM 817 O O . GLU A 1 107 ? 16.480 11.690 -17.804 1.00 94.44 107 GLU A O 1
ATOM 822 N N . ASN A 1 108 ? 16.312 12.613 -19.844 1.00 95.81 108 ASN A N 1
ATOM 823 C CA . ASN A 1 108 ? 15.443 11.617 -20.478 1.00 95.81 108 ASN A CA 1
ATOM 824 C C . ASN A 1 108 ? 16.130 10.839 -21.618 1.00 95.81 108 ASN A C 1
ATOM 826 O O . ASN A 1 108 ? 15.471 10.126 -22.379 1.00 95.81 108 ASN A O 1
ATOM 830 N N . LEU A 1 109 ? 17.450 10.969 -21.762 1.00 95.62 109 LEU A N 1
ATOM 831 C CA . LEU A 1 109 ? 18.242 10.310 -22.793 1.00 95.62 109 LEU A CA 1
ATOM 832 C C . LEU A 1 109 ? 18.945 9.064 -22.241 1.00 95.62 109 LEU A C 1
ATOM 834 O O . LEU A 1 109 ? 19.657 9.130 -21.240 1.00 95.62 109 LEU A O 1
ATOM 838 N N . LEU A 1 110 ? 18.784 7.945 -22.947 1.00 96.44 110 LEU A N 1
ATOM 839 C CA . LEU A 1 110 ? 19.562 6.721 -22.768 1.00 96.44 110 LEU A CA 1
ATOM 840 C C . LEU A 1 110 ? 20.565 6.583 -23.920 1.00 96.44 110 LEU A C 1
ATOM 842 O O . LEU A 1 110 ? 20.157 6.610 -25.085 1.00 96.44 110 LEU A O 1
ATOM 846 N N . GLU A 1 111 ? 21.845 6.377 -23.608 1.00 95.81 111 GLU A N 1
ATOM 847 C CA . GLU A 1 111 ? 22.893 6.085 -24.598 1.00 95.81 111 GLU A CA 1
ATOM 848 C C . GLU A 1 111 ? 23.716 4.848 -24.212 1.00 95.81 111 GLU A C 1
ATOM 850 O O . GLU A 1 111 ? 24.010 4.632 -23.037 1.00 95.81 111 GLU A O 1
ATOM 855 N N . THR A 1 112 ? 24.102 4.029 -25.196 1.00 95.00 112 THR A N 1
ATOM 856 C CA . THR A 1 112 ? 25.082 2.935 -25.045 1.00 95.00 112 THR A CA 1
ATOM 857 C C . THR A 1 112 ? 25.672 2.529 -26.405 1.00 95.00 112 THR A C 1
ATOM 859 O O . THR A 1 112 ? 25.010 2.587 -27.447 1.00 95.00 112 THR A O 1
ATOM 862 N N . ALA A 1 113 ? 26.939 2.113 -26.407 1.00 93.94 113 ALA A N 1
ATOM 863 C CA . ALA A 1 113 ? 27.613 1.462 -27.529 1.00 93.94 113 ALA A CA 1
ATOM 864 C C . ALA A 1 113 ? 27.690 -0.073 -27.366 1.00 93.94 113 ALA A C 1
ATOM 866 O O . ALA A 1 113 ? 28.244 -0.747 -28.236 1.00 93.94 113 ALA A O 1
ATOM 867 N N . THR A 1 114 ? 27.126 -0.643 -26.294 1.00 93.81 114 THR A N 1
ATOM 868 C CA . THR A 1 114 ? 26.948 -2.094 -26.141 1.00 93.81 114 THR A CA 1
ATOM 869 C C . THR A 1 114 ? 25.804 -2.569 -27.058 1.00 93.81 114 THR A C 1
ATOM 871 O O . THR A 1 114 ? 24.697 -2.039 -26.951 1.00 93.81 114 THR A O 1
ATOM 874 N N . PRO A 1 115 ? 26.015 -3.562 -27.949 1.00 93.12 115 PRO A N 1
ATOM 875 C CA . PRO A 1 115 ? 24.962 -4.059 -28.840 1.00 93.12 115 PRO A CA 1
ATOM 876 C C . PRO A 1 115 ? 23.813 -4.716 -28.074 1.00 93.12 115 PRO A C 1
ATOM 878 O O . PRO A 1 115 ? 24.058 -5.461 -27.120 1.00 93.12 115 PRO A O 1
ATOM 881 N N . LYS A 1 116 ? 22.568 -4.554 -28.540 1.00 92.62 116 LYS A N 1
ATOM 882 C CA . LYS A 1 116 ? 21.373 -5.087 -27.847 1.00 92.62 116 LYS A CA 1
ATOM 883 C C . LYS A 1 116 ? 21.441 -6.591 -27.585 1.00 92.62 116 LYS A C 1
ATOM 885 O O . LYS A 1 116 ? 21.020 -7.052 -26.526 1.00 92.62 116 LYS A O 1
ATOM 890 N N . LYS A 1 117 ? 22.035 -7.351 -28.511 1.00 90.69 117 LYS A N 1
ATOM 891 C CA . LYS A 1 117 ? 22.287 -8.792 -28.351 1.00 90.69 117 LYS A CA 1
ATOM 892 C C . LYS A 1 117 ? 23.135 -9.115 -27.110 1.00 90.69 117 LYS A C 1
ATOM 894 O O . LYS A 1 117 ? 22.767 -10.010 -26.361 1.00 90.69 117 LYS A O 1
ATOM 899 N N . VAL A 1 118 ? 24.204 -8.357 -26.856 1.00 91.44 118 VAL A N 1
ATOM 900 C CA . VAL A 1 118 ? 25.091 -8.560 -25.694 1.00 91.44 118 VAL A CA 1
ATOM 901 C C . VAL A 1 118 ? 24.374 -8.190 -24.392 1.00 91.44 118 VAL A C 1
ATOM 903 O O . VAL A 1 118 ? 24.475 -8.907 -23.401 1.00 91.44 118 VAL A O 1
ATOM 906 N N . ILE A 1 119 ? 23.591 -7.105 -24.404 1.00 92.69 119 ILE A N 1
ATOM 907 C CA . ILE A 1 119 ? 22.758 -6.688 -23.262 1.00 92.69 119 ILE A CA 1
ATOM 908 C C . ILE A 1 119 ? 21.756 -7.796 -22.903 1.00 92.69 119 ILE A C 1
ATOM 910 O O . ILE A 1 119 ? 21.606 -8.142 -21.732 1.00 92.69 119 ILE A O 1
ATOM 914 N N . PHE A 1 120 ? 21.105 -8.382 -23.911 1.00 89.00 120 PHE A N 1
ATOM 915 C CA . PHE A 1 120 ? 20.170 -9.491 -23.737 1.00 89.00 120 PHE A CA 1
ATOM 916 C C . PHE A 1 120 ? 20.860 -10.757 -23.211 1.00 89.00 120 PHE A C 1
ATOM 918 O O . PHE A 1 120 ? 20.391 -11.337 -22.238 1.00 89.00 120 PHE A O 1
ATOM 925 N N . GLU A 1 121 ? 21.999 -11.153 -23.789 1.00 87.19 121 GLU A N 1
ATOM 926 C CA . GLU A 1 121 ? 22.793 -12.308 -23.341 1.00 87.19 121 GLU A CA 1
ATOM 927 C C . GLU A 1 121 ? 23.258 -12.170 -21.880 1.00 87.19 121 GLU A C 1
ATOM 929 O O . GLU A 1 121 ? 23.173 -13.133 -21.116 1.00 87.19 121 GLU A O 1
ATOM 934 N N . ASN A 1 122 ? 23.663 -10.967 -21.458 1.00 90.75 122 ASN A N 1
ATOM 935 C CA . ASN A 1 122 ? 23.982 -10.665 -20.059 1.00 90.75 122 ASN A CA 1
ATOM 936 C C . ASN A 1 122 ? 22.756 -10.810 -19.142 1.00 90.75 122 ASN A C 1
ATOM 938 O O . ASN A 1 122 ? 22.867 -11.350 -18.040 1.00 90.75 122 ASN A O 1
ATOM 942 N N . ALA A 1 123 ? 21.594 -10.338 -19.600 1.00 88.38 123 ALA A N 1
ATOM 943 C CA . ALA A 1 123 ? 20.346 -10.349 -18.846 1.00 88.38 123 ALA A CA 1
ATOM 944 C C . ALA A 1 123 ? 19.657 -11.721 -18.791 1.00 88.38 123 ALA A C 1
ATOM 946 O O . ALA A 1 123 ? 18.846 -11.945 -17.891 1.00 88.38 123 ALA A O 1
ATOM 947 N N . LEU A 1 124 ? 19.986 -12.653 -19.700 1.00 82.94 124 LEU A N 1
ATOM 948 C CA . LEU A 1 124 ? 19.373 -13.984 -19.750 1.00 82.94 124 LEU A CA 1
ATOM 949 C C . LEU A 1 124 ? 19.375 -14.661 -18.379 1.00 82.94 124 LEU A C 1
ATOM 951 O O . LEU A 1 124 ? 18.333 -15.161 -17.977 1.00 82.94 124 LEU A O 1
ATOM 955 N N . LYS A 1 125 ? 20.487 -14.608 -17.634 1.00 80.06 125 LYS A N 1
ATOM 956 C CA . LYS A 1 125 ? 20.630 -15.232 -16.302 1.00 80.06 125 LYS A CA 1
ATOM 957 C C . LYS A 1 125 ? 19.530 -14.829 -15.312 1.00 80.06 125 LYS A C 1
ATOM 959 O O . LYS A 1 125 ? 19.076 -15.673 -14.551 1.00 80.06 125 LYS A O 1
ATOM 964 N N . ASP A 1 126 ? 19.078 -13.577 -15.373 1.00 80.31 126 ASP A N 1
ATOM 965 C CA . ASP A 1 126 ? 18.005 -13.040 -14.529 1.00 80.31 126 ASP A CA 1
ATOM 966 C C . ASP A 1 126 ? 16.601 -13.241 -15.158 1.00 80.31 126 ASP A C 1
ATOM 968 O O . ASP A 1 126 ? 15.582 -13.062 -14.492 1.00 80.31 126 ASP A O 1
ATOM 972 N N . MET A 1 127 ? 16.532 -13.652 -16.435 1.00 78.94 127 MET A N 1
ATOM 973 C CA . MET A 1 127 ? 15.311 -14.065 -17.147 1.00 78.94 127 MET A CA 1
ATOM 974 C C . MET A 1 127 ? 15.018 -15.579 -17.082 1.00 78.94 127 MET A C 1
ATOM 976 O O . MET A 1 127 ? 13.875 -15.996 -17.337 1.00 78.94 127 MET A O 1
ATOM 980 N N . LEU A 1 128 ? 16.023 -16.410 -16.777 1.00 75.00 128 LEU A N 1
ATOM 981 C CA . LEU A 1 128 ? 15.872 -17.854 -16.579 1.00 75.00 128 LEU A CA 1
ATOM 982 C C . LEU A 1 128 ? 15.265 -18.162 -15.198 1.00 75.00 128 LEU A C 1
ATOM 984 O O . LEU A 1 128 ? 15.388 -17.400 -14.243 1.00 75.00 128 LEU A O 1
ATOM 988 N N . ASN A 1 129 ? 14.605 -19.311 -15.079 1.00 69.94 129 ASN A N 1
ATOM 989 C CA . ASN A 1 129 ? 14.252 -19.899 -13.787 1.00 69.94 129 ASN A CA 1
ATOM 990 C C . ASN A 1 129 ? 15.350 -20.861 -13.293 1.00 69.94 129 ASN A C 1
ATOM 992 O O . ASN A 1 129 ? 16.315 -21.134 -13.997 1.00 69.94 129 ASN A O 1
ATOM 996 N N . LYS A 1 130 ? 15.168 -21.431 -12.092 1.00 68.56 130 LYS A N 1
ATOM 997 C CA . LYS A 1 130 ? 16.118 -22.359 -11.434 1.00 68.56 130 LYS A CA 1
ATOM 998 C C . LYS A 1 130 ? 16.517 -23.609 -12.239 1.00 68.56 130 LYS A C 1
ATOM 1000 O O . LYS A 1 130 ? 17.416 -24.315 -11.808 1.00 68.56 130 LYS A O 1
ATOM 1005 N N . ASN A 1 131 ? 15.833 -23.909 -13.343 1.00 68.69 131 ASN A N 1
ATOM 1006 C CA . ASN A 1 131 ? 16.122 -25.046 -14.220 1.00 68.69 131 ASN A CA 1
ATOM 1007 C C . ASN A 1 131 ? 16.720 -24.593 -15.568 1.00 68.69 131 ASN A C 1
ATOM 1009 O O . ASN A 1 131 ? 16.520 -25.275 -16.573 1.00 68.69 131 ASN A O 1
ATOM 1013 N N . ASP A 1 132 ? 17.317 -23.397 -15.614 1.00 67.19 132 ASP A N 1
ATOM 1014 C CA . ASP A 1 132 ? 17.876 -22.726 -16.800 1.00 67.19 132 ASP A CA 1
ATOM 1015 C C . ASP A 1 132 ? 16.907 -22.589 -17.989 1.00 67.19 132 ASP A C 1
ATOM 1017 O O . ASP A 1 132 ? 17.296 -22.332 -19.130 1.00 67.19 132 ASP A O 1
ATOM 1021 N N . LYS A 1 133 ? 15.601 -22.712 -17.734 1.00 64.31 133 LYS A N 1
ATOM 1022 C CA . LYS A 1 133 ? 14.574 -22.438 -18.740 1.00 64.31 133 LYS A CA 1
ATOM 1023 C C . LYS A 1 133 ? 14.260 -20.947 -18.708 1.00 64.31 133 LYS A C 1
ATOM 1025 O O . LYS A 1 133 ? 14.014 -20.432 -17.613 1.00 64.31 133 LYS A O 1
ATOM 1030 N N . PRO A 1 134 ? 14.189 -20.251 -19.857 1.00 59.25 134 PRO A N 1
ATOM 1031 C CA . PRO A 1 134 ? 13.628 -18.908 -19.880 1.00 59.25 134 PRO A CA 1
ATOM 1032 C C . PRO A 1 134 ? 12.215 -18.946 -19.285 1.00 59.25 134 PRO A C 1
ATOM 1034 O O . PRO A 1 134 ? 11.531 -19.967 -19.385 1.00 59.25 134 PRO A O 1
ATOM 1037 N N . TRP A 1 135 ? 11.797 -17.822 -18.694 1.00 62.91 135 TRP A N 1
ATOM 1038 C CA . TRP A 1 135 ? 10.546 -17.616 -17.940 1.00 62.91 135 TRP A CA 1
ATOM 1039 C C . TRP A 1 135 ? 10.693 -17.853 -16.427 1.00 62.91 135 TRP A C 1
ATOM 1041 O O . TRP A 1 135 ? 10.107 -18.778 -15.852 1.00 62.91 135 TRP A O 1
ATOM 1051 N N . ALA A 1 136 ? 11.408 -16.950 -15.752 1.00 67.75 136 ALA A N 1
ATOM 1052 C CA . ALA A 1 136 ? 11.133 -16.661 -14.344 1.00 67.75 136 ALA A CA 1
ATOM 1053 C C . ALA A 1 136 ? 9.634 -16.287 -14.160 1.00 67.75 136 ALA A C 1
ATOM 1055 O O . ALA A 1 136 ? 9.093 -15.567 -15.008 1.00 67.75 136 ALA A O 1
ATOM 1056 N N . PRO A 1 137 ? 8.921 -16.760 -13.112 1.00 69.38 137 PRO A N 1
ATOM 1057 C CA . PRO A 1 137 ? 7.463 -16.591 -12.998 1.00 69.38 137 PRO A CA 1
ATOM 1058 C C . PRO A 1 137 ? 6.990 -15.132 -13.043 1.00 69.38 137 PRO A C 1
ATOM 1060 O O . PRO A 1 137 ? 6.025 -14.825 -13.735 1.00 69.38 137 PRO A O 1
ATOM 1063 N N . ASN A 1 138 ? 7.726 -14.238 -12.385 1.00 71.75 138 ASN A N 1
ATOM 1064 C CA . ASN A 1 138 ? 7.518 -12.787 -12.347 1.00 71.75 138 ASN A CA 1
ATOM 1065 C C . ASN A 1 138 ? 7.772 -12.081 -13.679 1.00 71.75 138 ASN A C 1
ATOM 1067 O O . ASN A 1 138 ? 7.256 -10.993 -13.911 1.00 71.75 138 ASN A O 1
ATOM 1071 N N . LEU A 1 139 ? 8.558 -12.690 -14.561 1.00 77.69 139 LEU A N 1
ATOM 1072 C CA . LEU A 1 139 ? 8.785 -12.173 -15.899 1.00 77.69 139 LEU A CA 1
ATOM 1073 C C . LEU A 1 139 ? 7.851 -12.835 -16.913 1.00 77.69 139 LEU A C 1
ATOM 1075 O O . LEU A 1 139 ? 7.638 -12.281 -17.981 1.00 77.69 139 LEU A O 1
ATOM 1079 N N . ARG A 1 140 ? 7.229 -13.977 -16.589 1.00 72.75 140 ARG A N 1
ATOM 1080 C CA . ARG A 1 140 ? 6.342 -14.739 -17.483 1.00 72.75 140 ARG A CA 1
ATOM 1081 C C . ARG A 1 140 ? 5.218 -13.909 -18.125 1.00 72.75 140 ARG A C 1
ATOM 1083 O O . ARG A 1 140 ? 4.974 -14.161 -19.306 1.00 72.75 140 ARG A O 1
ATOM 1090 N N . PRO A 1 141 ? 4.539 -12.947 -17.460 1.00 70.56 141 PRO A N 1
ATOM 1091 C CA . PRO A 1 141 ? 3.548 -12.108 -18.138 1.00 70.56 141 PRO A CA 1
ATOM 1092 C C . PRO A 1 141 ? 4.132 -11.337 -19.332 1.00 70.56 141 PRO A C 1
ATOM 1094 O O . PRO A 1 141 ? 3.518 -11.290 -20.397 1.00 70.56 141 PRO A O 1
ATOM 1097 N N . PHE A 1 142 ? 5.359 -10.836 -19.182 1.00 68.19 142 PHE A N 1
ATOM 1098 C CA . PHE A 1 142 ? 6.108 -10.124 -20.218 1.00 68.19 142 PHE A CA 1
ATOM 1099 C C . PHE A 1 142 ? 6.801 -11.089 -21.199 1.00 68.19 142 PHE A C 1
ATOM 1101 O O . PHE A 1 142 ? 6.807 -10.855 -22.404 1.00 68.19 142 PHE A O 1
ATOM 1108 N N . LEU A 1 143 ? 7.353 -12.206 -20.700 1.00 66.62 143 LEU A N 1
ATOM 1109 C CA . LEU A 1 143 ? 8.251 -13.088 -21.453 1.00 66.62 143 LEU A CA 1
ATOM 1110 C C . LEU A 1 143 ? 7.573 -14.210 -22.246 1.00 66.62 143 LEU A C 1
ATOM 1112 O O . LEU A 1 143 ? 8.142 -14.715 -23.213 1.00 66.62 143 LEU A O 1
ATOM 1116 N N . LYS A 1 144 ? 6.359 -14.622 -21.877 1.00 60.78 144 LYS A N 1
ATOM 1117 C CA . LYS A 1 144 ? 5.649 -15.734 -22.537 1.00 60.78 144 LYS A CA 1
ATOM 1118 C C . LYS A 1 144 ? 5.321 -15.460 -24.011 1.00 60.78 144 LYS A C 1
ATOM 1120 O O . LYS A 1 144 ? 5.019 -16.381 -24.764 1.00 60.78 144 LYS A O 1
ATOM 1125 N N . GLN A 1 145 ? 5.411 -14.203 -24.429 1.00 54.19 145 GLN A N 1
ATOM 1126 C CA . GLN A 1 145 ? 5.243 -13.775 -25.812 1.00 54.19 145 GLN A CA 1
ATOM 1127 C C . GLN A 1 145 ? 6.511 -13.983 -26.680 1.00 54.19 145 GLN A C 1
ATOM 1129 O O . GLN A 1 145 ? 6.414 -13.951 -27.907 1.00 54.19 145 GLN A O 1
ATOM 1134 N N . TYR A 1 146 ? 7.681 -14.260 -26.079 1.00 54.09 146 TYR A N 1
ATOM 1135 C CA . TYR A 1 146 ? 8.945 -14.565 -26.780 1.00 54.09 146 TYR A CA 1
ATOM 1136 C C . TYR A 1 146 ? 9.088 -16.039 -27.204 1.00 54.09 146 TYR A C 1
ATOM 1138 O O . TYR A 1 146 ? 10.187 -16.486 -27.520 1.00 54.09 146 TYR A O 1
ATOM 1146 N N . THR A 1 147 ? 7.998 -16.816 -27.254 1.00 49.84 147 THR A N 1
ATOM 1147 C CA . THR A 1 147 ? 8.003 -18.188 -27.814 1.00 49.84 147 THR A CA 1
ATOM 1148 C C . THR A 1 147 ? 8.479 -18.252 -29.266 1.00 49.84 147 THR A C 1
ATOM 1150 O O . THR A 1 147 ? 8.874 -19.317 -29.731 1.00 49.84 147 THR A O 1
ATOM 1153 N N . VAL A 1 148 ? 8.454 -17.126 -29.982 1.00 55.16 148 VAL A N 1
ATOM 1154 C CA . VAL A 1 148 ? 8.984 -16.992 -31.340 1.00 55.16 148 VAL A CA 1
ATOM 1155 C C . VAL A 1 148 ? 10.377 -16.364 -31.270 1.00 55.16 148 VAL A C 1
ATOM 1157 O O . VAL A 1 148 ? 10.508 -15.138 -31.271 1.00 55.16 148 VAL A O 1
ATOM 1160 N N . LEU A 1 149 ? 11.416 -17.205 -31.233 1.00 53.59 149 LEU A N 1
ATOM 1161 C CA . LEU A 1 149 ? 12.825 -16.776 -31.228 1.00 53.59 149 LEU A CA 1
ATOM 1162 C C . LEU A 1 149 ? 13.140 -15.802 -32.379 1.00 53.59 149 LEU A C 1
ATOM 1164 O O . LEU A 1 149 ? 13.857 -14.827 -32.173 1.00 53.59 149 LEU A O 1
ATOM 1168 N N . ASP A 1 150 ? 12.527 -15.985 -33.551 1.00 57.47 150 ASP A N 1
ATOM 1169 C CA . ASP A 1 150 ? 12.707 -15.102 -34.714 1.00 57.47 150 ASP A CA 1
ATOM 1170 C C . ASP A 1 150 ? 12.277 -13.647 -34.445 1.00 57.47 150 ASP A C 1
ATOM 1172 O O . ASP A 1 150 ? 12.893 -12.710 -34.956 1.00 57.47 150 ASP A O 1
ATOM 1176 N N . LYS A 1 151 ? 11.254 -13.430 -33.601 1.00 62.47 151 LYS A N 1
ATOM 1177 C CA . LYS A 1 151 ? 10.834 -12.075 -33.197 1.00 62.47 151 LYS A CA 1
ATOM 1178 C C . LYS A 1 151 ? 11.857 -11.424 -32.271 1.00 62.47 151 LYS A C 1
ATOM 1180 O O . LYS A 1 151 ? 12.127 -10.236 -32.424 1.00 62.47 151 LYS A O 1
ATOM 1185 N N . VAL A 1 152 ? 12.444 -12.199 -31.354 1.00 73.50 152 VAL A N 1
ATOM 1186 C CA . VAL A 1 152 ? 13.529 -11.725 -30.479 1.00 73.50 152 VAL A CA 1
ATOM 1187 C C . VAL A 1 152 ? 14.730 -11.330 -31.331 1.00 73.50 152 VAL A C 1
ATOM 1189 O O . VAL A 1 152 ? 15.191 -10.197 -31.233 1.00 73.50 152 VAL A O 1
ATOM 1192 N N . SER A 1 153 ? 15.176 -12.209 -32.234 1.00 78.06 153 SER A N 1
ATOM 1193 C CA . SER A 1 153 ? 16.303 -11.954 -33.140 1.00 78.06 153 SER A CA 1
ATOM 1194 C C . SER A 1 153 ? 16.151 -10.633 -33.900 1.00 78.06 153 SER A C 1
ATOM 1196 O O . SER A 1 153 ? 17.080 -9.829 -33.906 1.00 78.06 153 SER A O 1
ATOM 1198 N N . LYS A 1 154 ? 14.957 -10.358 -34.445 1.00 81.19 154 LYS A N 1
ATOM 1199 C CA . LYS A 1 154 ? 14.650 -9.098 -35.138 1.00 81.19 154 LYS A CA 1
ATOM 1200 C C . LYS A 1 154 ? 14.700 -7.869 -34.215 1.00 81.19 154 LYS A C 1
ATOM 1202 O O . LYS A 1 154 ? 15.173 -6.816 -34.627 1.00 81.19 154 LYS A O 1
ATOM 1207 N N . MET A 1 155 ? 14.238 -7.971 -32.966 1.00 81.38 155 MET A N 1
ATOM 1208 C CA . MET A 1 155 ? 14.295 -6.862 -31.991 1.00 81.38 155 MET A CA 1
ATOM 1209 C C . MET A 1 155 ? 15.726 -6.519 -31.546 1.00 81.38 155 MET A C 1
ATOM 1211 O O . MET A 1 155 ? 16.013 -5.361 -31.221 1.00 81.38 155 MET A O 1
ATOM 1215 N N . LEU A 1 156 ? 16.622 -7.511 -31.560 1.00 86.44 156 LEU A N 1
ATOM 1216 C CA . LEU A 1 156 ? 18.044 -7.351 -31.249 1.00 86.44 156 LEU A CA 1
ATOM 1217 C C . LEU A 1 156 ? 18.854 -6.718 -32.399 1.00 86.44 156 LEU A C 1
ATOM 1219 O O . LEU A 1 156 ? 20.000 -6.337 -32.170 1.00 86.44 156 LEU A O 1
ATOM 1223 N N . GLU A 1 157 ? 18.290 -6.563 -33.604 1.00 88.12 157 GLU A N 1
ATOM 1224 C CA . GLU A 1 157 ? 18.946 -5.853 -34.712 1.00 88.12 157 GLU A CA 1
ATOM 1225 C C . GLU A 1 157 ? 19.068 -4.348 -34.438 1.00 88.12 157 GLU A C 1
ATOM 1227 O O . GLU A 1 157 ? 18.119 -3.698 -33.992 1.00 88.12 157 GLU A O 1
ATOM 1232 N N . GLU A 1 158 ? 20.223 -3.760 -34.749 1.00 88.25 158 GLU A N 1
ATOM 1233 C CA . GLU A 1 158 ? 20.455 -2.326 -34.552 1.00 88.25 158 GLU A CA 1
ATOM 1234 C C . GLU A 1 158 ? 19.658 -1.461 -35.545 1.00 88.25 158 GLU A C 1
ATOM 1236 O O . GLU A 1 158 ? 19.566 -1.754 -36.743 1.00 88.25 158 GLU A O 1
ATOM 1241 N N . ASN A 1 159 ? 19.098 -0.354 -35.050 1.00 87.62 159 ASN A N 1
ATOM 1242 C CA . ASN A 1 159 ? 18.286 0.556 -35.853 1.00 87.62 159 ASN A CA 1
ATOM 1243 C C . ASN A 1 159 ? 19.110 1.206 -36.985 1.00 87.62 159 ASN A C 1
ATOM 1245 O O . ASN A 1 159 ? 20.105 1.895 -36.760 1.00 87.62 159 ASN A O 1
ATOM 1249 N N . LYS A 1 160 ? 18.646 1.056 -38.231 1.00 88.06 160 LYS A N 1
ATOM 1250 C CA . LYS A 1 160 ? 19.216 1.750 -39.399 1.00 88.06 160 LYS A CA 1
ATOM 1251 C C . LYS A 1 160 ? 18.610 3.149 -39.518 1.00 88.06 160 LYS A C 1
ATOM 1253 O O . LYS A 1 160 ? 17.390 3.296 -39.444 1.00 88.06 160 LYS A O 1
ATOM 1258 N N . ILE A 1 161 ? 19.444 4.166 -39.748 1.00 87.38 161 ILE A N 1
ATOM 1259 C CA . ILE A 1 161 ? 19.007 5.557 -39.974 1.00 87.38 161 ILE A CA 1
ATOM 1260 C C . ILE A 1 161 ? 18.097 5.614 -41.211 1.00 87.38 161 ILE A C 1
ATOM 1262 O O . ILE A 1 161 ? 18.388 4.989 -42.231 1.00 87.38 161 ILE A O 1
ATOM 1266 N N . GLY A 1 162 ? 17.003 6.373 -41.141 1.00 90.12 162 GLY A N 1
ATOM 1267 C CA . GLY A 1 162 ? 16.074 6.515 -42.263 1.00 90.12 162 GLY A CA 1
ATOM 1268 C C . GLY A 1 162 ? 15.128 7.704 -42.134 1.00 90.12 162 GLY A C 1
ATOM 1269 O O . GLY A 1 162 ? 15.452 8.701 -41.493 1.00 90.12 162 GLY A O 1
ATOM 1270 N N . ARG A 1 163 ? 13.969 7.628 -42.800 1.00 88.62 163 ARG A N 1
ATOM 1271 C CA . ARG A 1 163 ? 13.001 8.740 -42.887 1.00 88.62 163 ARG A CA 1
ATOM 1272 C C . ARG A 1 163 ? 11.762 8.576 -42.001 1.00 88.62 163 ARG A C 1
ATOM 1274 O O . ARG A 1 163 ? 11.091 9.575 -41.764 1.00 88.62 163 ARG A O 1
ATOM 1281 N N . LYS A 1 164 ? 11.448 7.362 -41.531 1.00 89.69 164 LYS A N 1
ATOM 1282 C CA . LYS A 1 164 ? 10.270 7.098 -40.689 1.00 89.69 164 LYS A CA 1
ATOM 1283 C C . LYS A 1 164 ? 10.523 7.580 -39.259 1.00 89.69 164 LYS A C 1
ATOM 1285 O O . LYS A 1 164 ? 11.642 7.449 -38.776 1.00 89.69 164 LYS A O 1
ATOM 1290 N N . VAL A 1 165 ? 9.508 8.108 -38.580 1.00 89.19 165 VAL A N 1
ATOM 1291 C CA . VAL A 1 165 ? 9.616 8.642 -37.208 1.00 89.19 165 VAL A CA 1
ATOM 1292 C C . VAL A 1 165 ? 8.966 7.669 -36.226 1.00 89.19 165 VAL A C 1
ATOM 1294 O O . VAL A 1 165 ? 7.811 7.302 -36.407 1.00 89.19 165 VAL A O 1
ATOM 1297 N N . CYS A 1 166 ? 9.697 7.247 -35.193 1.00 87.88 166 CYS A N 1
ATOM 1298 C CA . CYS A 1 166 ? 9.160 6.394 -34.130 1.00 87.88 166 CYS A CA 1
ATOM 1299 C C . CYS A 1 166 ? 8.107 7.137 -33.292 1.00 87.88 166 CYS A C 1
ATOM 1301 O O . CYS A 1 166 ? 8.405 8.213 -32.772 1.00 87.88 166 CYS A O 1
ATOM 1303 N N . SER A 1 167 ? 6.929 6.534 -33.087 1.00 85.00 167 SER A N 1
ATOM 1304 C CA . SER A 1 167 ? 5.837 7.157 -32.317 1.00 85.00 167 SER A CA 1
ATOM 1305 C C . SER A 1 167 ? 6.208 7.458 -30.863 1.00 85.00 167 SER A C 1
ATOM 1307 O O . SER A 1 167 ? 5.745 8.458 -30.327 1.00 85.00 167 SER A O 1
ATOM 1309 N N . LEU A 1 168 ? 7.041 6.619 -30.232 1.00 84.50 168 LEU A N 1
ATOM 1310 C CA . LEU A 1 168 ? 7.421 6.774 -28.823 1.00 84.50 168 LEU A CA 1
ATOM 1311 C C . LEU A 1 168 ? 8.600 7.746 -28.654 1.00 84.50 168 LEU A C 1
ATOM 1313 O O . LEU A 1 168 ? 8.441 8.825 -28.093 1.00 84.50 168 LEU A O 1
ATOM 1317 N N . CYS A 1 169 ? 9.788 7.407 -29.166 1.00 88.00 169 CYS A N 1
ATOM 1318 C CA . CYS A 1 169 ? 11.002 8.204 -28.928 1.00 88.00 169 CYS A CA 1
ATOM 1319 C C . CYS A 1 169 ? 11.253 9.345 -29.933 1.00 88.00 169 CYS A C 1
ATOM 1321 O O . CYS A 1 169 ? 12.150 10.157 -29.720 1.00 88.00 169 CYS A O 1
ATOM 1323 N N . GLY A 1 170 ? 10.520 9.410 -31.052 1.00 87.50 170 GLY A N 1
ATOM 1324 C CA . GLY A 1 170 ? 10.739 10.403 -32.114 1.00 87.50 170 GLY A CA 1
ATOM 1325 C C . GLY A 1 170 ? 11.967 10.169 -33.013 1.00 87.50 170 GLY A C 1
ATOM 1326 O O . GLY A 1 170 ? 12.178 10.931 -33.957 1.00 87.50 170 GLY A O 1
ATOM 1327 N N . SER A 1 171 ? 12.774 9.127 -32.774 1.00 88.81 171 SER A N 1
ATOM 1328 C CA . SER A 1 171 ? 13.961 8.827 -33.592 1.00 88.81 171 SER A CA 1
ATOM 1329 C C . SER A 1 171 ? 13.610 8.500 -35.050 1.00 88.81 171 SER A C 1
ATOM 1331 O O . SER A 1 171 ? 12.596 7.855 -35.334 1.00 88.81 171 SER A O 1
ATOM 1333 N N . ARG A 1 172 ? 14.486 8.916 -35.978 1.00 89.69 172 ARG A N 1
ATOM 1334 C CA . ARG A 1 172 ? 14.341 8.696 -37.426 1.00 89.69 172 ARG A CA 1
ATOM 1335 C C . ARG A 1 172 ? 15.036 7.414 -37.890 1.00 89.69 172 ARG A C 1
ATOM 1337 O O . ARG A 1 172 ? 16.263 7.332 -37.889 1.00 89.69 172 ARG A O 1
ATOM 1344 N N . VAL A 1 173 ? 14.255 6.435 -38.337 1.00 91.56 173 VAL A N 1
ATOM 1345 C CA . VAL A 1 173 ? 14.713 5.080 -38.686 1.00 91.56 173 VAL A CA 1
ATOM 1346 C C . VAL A 1 173 ? 14.228 4.635 -40.071 1.00 91.56 173 VAL A C 1
ATOM 1348 O O . VAL A 1 173 ? 13.329 5.231 -40.670 1.00 91.56 173 VAL A O 1
ATOM 1351 N N . ALA A 1 174 ? 14.863 3.605 -40.629 1.00 89.12 174 ALA A N 1
ATOM 1352 C CA . ALA A 1 174 ? 14.490 3.010 -41.913 1.00 89.12 174 ALA A CA 1
ATOM 1353 C C . ALA A 1 174 ? 13.247 2.113 -41.792 1.00 89.12 174 ALA A C 1
ATOM 1355 O O . ALA A 1 174 ? 12.369 2.130 -42.655 1.00 89.12 174 ALA A O 1
ATOM 1356 N N . THR A 1 175 ? 13.161 1.366 -40.693 1.00 87.88 175 THR A N 1
ATOM 1357 C CA . THR A 1 175 ? 12.122 0.375 -40.405 1.00 87.88 175 THR A CA 1
ATOM 1358 C C . THR A 1 175 ? 11.421 0.715 -39.097 1.00 87.88 175 THR A C 1
ATOM 1360 O O . THR A 1 175 ? 12.073 1.017 -38.099 1.00 87.88 175 THR A O 1
ATOM 1363 N N . LEU A 1 176 ? 10.093 0.643 -39.108 1.00 88.06 176 LEU A N 1
ATOM 1364 C CA . LEU A 1 176 ? 9.258 0.659 -37.913 1.00 88.06 176 LEU A CA 1
ATOM 1365 C C . LEU A 1 176 ? 8.439 -0.627 -37.896 1.00 88.06 176 LEU A C 1
ATOM 1367 O O . LEU A 1 176 ? 8.086 -1.150 -38.953 1.00 88.06 176 LEU A O 1
ATOM 1371 N N . GLU A 1 177 ? 8.119 -1.082 -36.696 1.00 85.12 177 GLU A N 1
ATOM 1372 C CA . GLU A 1 177 ? 7.272 -2.235 -36.429 1.00 85.12 177 GLU A CA 1
ATOM 1373 C C . GLU A 1 177 ? 6.016 -1.763 -35.694 1.00 85.12 177 GLU A C 1
ATOM 1375 O O . GLU A 1 177 ? 6.072 -0.794 -34.933 1.00 85.12 177 GLU A O 1
ATOM 1380 N N . LYS A 1 178 ? 4.885 -2.458 -35.857 1.00 82.31 178 LYS A N 1
ATOM 1381 C CA . LYS A 1 178 ? 3.713 -2.201 -35.007 1.00 82.31 178 LYS A CA 1
ATOM 1382 C C . LYS A 1 178 ? 4.088 -2.432 -33.541 1.00 82.31 178 LYS A C 1
ATOM 1384 O O . LYS A 1 178 ? 4.752 -3.428 -33.236 1.00 82.31 178 LYS A O 1
ATOM 1389 N N . LEU A 1 179 ? 3.662 -1.530 -32.655 1.00 75.19 179 LEU A N 1
ATOM 1390 C CA . LEU A 1 179 ? 3.788 -1.694 -31.212 1.00 75.19 179 LEU A CA 1
ATOM 1391 C C . LEU A 1 179 ? 3.155 -3.031 -30.836 1.00 75.19 179 LEU A C 1
ATOM 1393 O O . LEU A 1 179 ? 2.001 -3.320 -31.153 1.00 75.19 179 LEU A O 1
ATOM 1397 N N . SER A 1 180 ? 3.980 -3.877 -30.241 1.00 70.12 180 SER A N 1
ATOM 1398 C CA . SER A 1 180 ? 3.606 -5.201 -29.791 1.00 70.12 180 SER A CA 1
ATOM 1399 C C . SER A 1 180 ? 3.392 -5.169 -28.282 1.00 70.12 180 SER A C 1
ATOM 1401 O O . SER A 1 180 ? 3.972 -4.335 -27.583 1.00 70.12 180 SER A O 1
ATOM 1403 N N . MET A 1 181 ? 2.669 -6.163 -27.765 1.00 65.81 181 MET A N 1
ATOM 1404 C CA . MET A 1 181 ? 2.575 -6.415 -26.323 1.00 65.81 181 MET A CA 1
ATOM 1405 C C . MET A 1 181 ? 3.929 -6.792 -25.667 1.00 65.81 181 MET A C 1
ATOM 1407 O O . MET A 1 181 ? 3.975 -7.042 -24.464 1.00 65.81 181 MET A O 1
ATOM 1411 N N . LEU A 1 182 ? 5.026 -6.830 -26.445 1.00 64.31 182 LEU A N 1
ATOM 1412 C CA . LEU A 1 182 ? 6.420 -6.930 -25.985 1.00 64.31 182 LEU A CA 1
ATOM 1413 C C . LEU A 1 182 ? 6.987 -5.554 -25.603 1.00 64.31 182 LEU A C 1
ATOM 1415 O O . LEU A 1 182 ? 7.754 -5.443 -24.654 1.00 64.31 182 LEU A O 1
ATOM 1419 N N . GLY A 1 183 ? 6.633 -4.517 -26.373 1.00 64.31 183 GLY A N 1
ATOM 1420 C CA . GLY A 1 183 ? 7.074 -3.138 -26.153 1.00 64.31 183 GLY A CA 1
ATOM 1421 C C . GLY A 1 183 ? 6.236 -2.401 -25.107 1.00 64.31 183 GLY A C 1
ATOM 1422 O O . GLY A 1 183 ? 6.758 -1.547 -24.398 1.00 64.31 183 GLY A O 1
ATOM 1423 N N . ASP A 1 184 ? 4.955 -2.752 -25.002 1.00 69.69 184 ASP A N 1
ATOM 1424 C CA . ASP A 1 184 ? 4.048 -2.289 -23.953 1.00 69.69 184 ASP A CA 1
ATOM 1425 C C . ASP A 1 184 ? 3.049 -3.418 -23.618 1.00 69.69 184 ASP A C 1
ATOM 1427 O O . ASP A 1 184 ? 2.150 -3.696 -24.415 1.00 69.69 184 ASP A O 1
ATOM 1431 N N . PRO A 1 185 ? 3.189 -4.090 -22.461 1.00 60.75 185 PRO A N 1
ATOM 1432 C CA . PRO A 1 185 ? 2.299 -5.164 -22.014 1.00 60.75 185 PRO A CA 1
ATOM 1433 C C . PRO A 1 185 ? 0.808 -4.798 -21.915 1.00 60.75 185 PRO A C 1
ATOM 1435 O O . PRO A 1 185 ? -0.027 -5.701 -21.985 1.00 60.75 185 PRO A O 1
ATOM 1438 N N . LEU A 1 186 ? 0.471 -3.510 -21.776 1.00 62.22 186 LEU A N 1
ATOM 1439 C CA . LEU A 1 186 ? -0.899 -2.983 -21.740 1.00 62.22 186 LEU A CA 1
ATOM 1440 C C . LEU A 1 186 ? -1.433 -2.628 -23.142 1.00 62.22 186 LEU A C 1
ATOM 1442 O O . LEU A 1 186 ? -2.600 -2.263 -23.284 1.00 62.22 186 LEU A O 1
ATOM 1446 N N . SER A 1 187 ? -0.617 -2.758 -24.196 1.00 57.75 187 SER A N 1
ATOM 1447 C CA . SER A 1 187 ? -1.016 -2.474 -25.578 1.00 57.75 187 SER A CA 1
ATOM 1448 C C . SER A 1 187 ? -2.026 -3.498 -26.111 1.00 57.75 187 SER A C 1
ATOM 1450 O O . SER A 1 187 ? -1.686 -4.498 -26.745 1.00 57.75 187 SER A O 1
ATOM 1452 N N . VAL A 1 188 ? -3.312 -3.222 -25.895 1.00 50.69 188 VAL A N 1
ATOM 1453 C CA . VAL A 1 188 ? -4.399 -3.851 -26.656 1.00 50.69 188 VAL A CA 1
ATOM 1454 C C . VAL A 1 188 ? -4.218 -3.510 -28.144 1.00 50.69 188 VAL A C 1
ATOM 1456 O O . VAL A 1 188 ? -3.688 -2.449 -28.477 1.00 50.69 188 VAL A O 1
ATOM 1459 N N . LYS A 1 189 ? -4.640 -4.410 -29.051 1.00 48.81 189 LYS A N 1
ATOM 1460 C CA . LYS A 1 189 ? -4.493 -4.259 -30.514 1.00 48.81 189 LYS A CA 1
ATOM 1461 C C . LYS A 1 189 ? -4.735 -2.810 -30.965 1.00 48.81 189 LYS A C 1
ATOM 1463 O O . LYS A 1 189 ? -5.826 -2.280 -30.765 1.00 48.81 189 LYS A O 1
ATOM 1468 N N . ALA A 1 190 ? -3.729 -2.222 -31.620 1.00 41.16 190 ALA A N 1
ATOM 1469 C CA . ALA A 1 190 ? -3.655 -0.793 -31.950 1.00 41.16 190 ALA A CA 1
ATOM 1470 C C . ALA A 1 190 ? -4.878 -0.221 -32.698 1.00 41.16 190 ALA A C 1
ATOM 1472 O O . ALA A 1 190 ? -5.141 0.974 -32.617 1.00 41.16 190 ALA A O 1
ATOM 1473 N N . GLU A 1 191 ? -5.640 -1.077 -33.382 1.00 40.81 191 GLU A N 1
ATOM 1474 C CA . GLU A 1 191 ? -6.915 -0.767 -34.047 1.00 40.81 191 GLU A CA 1
ATOM 1475 C C . GLU A 1 191 ? -7.966 -0.141 -33.104 1.00 40.81 191 GLU A C 1
ATOM 1477 O O . GLU A 1 191 ? -8.802 0.629 -33.565 1.00 40.81 191 GLU A O 1
ATOM 1482 N N . ASN A 1 192 ? -7.901 -0.413 -31.793 1.00 37.91 192 ASN A N 1
ATOM 1483 C CA . ASN A 1 192 ? -8.930 -0.013 -30.825 1.00 37.91 192 ASN A CA 1
ATOM 1484 C C . ASN A 1 192 ? -8.538 1.163 -29.904 1.00 37.91 192 ASN A C 1
ATOM 1486 O O . ASN A 1 192 ? -9.343 1.542 -29.057 1.00 37.91 192 ASN A O 1
ATOM 1490 N N . PHE A 1 193 ? -7.307 1.691 -29.982 1.00 42.56 193 PHE A N 1
ATOM 1491 C CA . PHE A 1 193 ? -6.696 2.427 -28.855 1.00 42.56 193 PHE A CA 1
ATOM 1492 C C . PHE A 1 193 ? -5.979 3.747 -29.212 1.00 42.56 193 PHE A C 1
ATOM 1494 O O . PHE A 1 193 ? -5.065 4.175 -28.508 1.00 42.56 193 PHE A O 1
ATOM 1501 N N . GLN A 1 194 ? -6.429 4.459 -30.252 1.00 39.69 194 GLN A N 1
ATOM 1502 C CA . GLN A 1 194 ? -5.934 5.819 -30.557 1.00 39.69 194 GLN A CA 1
ATOM 1503 C C . GLN A 1 194 ? -6.234 6.867 -29.459 1.00 39.69 194 GLN A C 1
ATOM 1505 O O . GLN A 1 194 ? -5.700 7.970 -29.520 1.00 39.69 194 GLN A O 1
ATOM 1510 N N . SER A 1 195 ? -7.076 6.547 -28.470 1.00 36.09 195 SER A N 1
ATOM 1511 C CA . SER A 1 195 ? -7.654 7.495 -27.505 1.00 36.09 195 SER A CA 1
ATOM 1512 C C . SER A 1 195 ? -7.068 7.475 -26.084 1.00 36.09 195 SER A C 1
ATOM 1514 O O . SER A 1 195 ? -7.330 8.413 -25.339 1.00 36.09 195 SER A O 1
ATOM 1516 N N . PHE A 1 196 ? -6.289 6.459 -25.689 1.00 36.34 196 PHE A N 1
ATOM 1517 C CA . PHE A 1 196 ? -5.738 6.358 -24.318 1.00 36.34 196 PHE A CA 1
ATOM 1518 C C . PHE A 1 196 ? -4.234 6.659 -24.217 1.00 36.34 196 PHE A C 1
ATOM 1520 O O . PHE A 1 196 ? -3.728 6.888 -23.122 1.00 36.34 196 PHE A O 1
ATOM 1527 N N . PHE A 1 197 ? -3.511 6.693 -25.339 1.00 43.75 197 PHE A N 1
ATOM 1528 C CA . PHE A 1 197 ? -2.099 7.075 -25.363 1.00 43.75 197 PHE A CA 1
ATOM 1529 C C . PHE A 1 197 ? -1.959 8.563 -25.700 1.00 43.75 197 PHE A C 1
ATOM 1531 O O . PHE A 1 197 ? -1.949 8.945 -26.868 1.00 43.75 197 PHE A O 1
ATOM 1538 N N . SER A 1 198 ? -1.783 9.403 -24.680 1.00 39.78 198 SER A N 1
ATOM 1539 C CA . SER A 1 198 ? -1.445 10.830 -24.829 1.00 39.78 198 SER A CA 1
ATOM 1540 C C . SER A 1 198 ? -0.041 11.073 -25.413 1.00 39.78 198 SER A C 1
ATOM 1542 O O . SER A 1 198 ? 0.283 12.195 -25.804 1.00 39.78 198 SER A O 1
ATOM 1544 N N . PHE A 1 199 ? 0.788 10.028 -25.518 1.00 45.31 199 PHE A N 1
ATOM 1545 C CA . PHE A 1 199 ? 2.174 10.094 -25.982 1.00 45.31 199 PHE A CA 1
ATOM 1546 C C . PHE A 1 199 ? 2.399 9.266 -27.257 1.00 45.31 199 PHE A C 1
ATOM 1548 O O . PHE A 1 199 ? 2.819 8.110 -27.210 1.00 45.31 199 PHE A O 1
ATOM 1555 N N . GLY A 1 200 ? 2.164 9.876 -28.421 1.00 50.06 200 GLY A N 1
ATOM 1556 C CA . GLY A 1 200 ? 2.602 9.332 -29.708 1.00 50.06 200 GLY A CA 1
ATOM 1557 C C . GLY A 1 200 ? 1.858 9.896 -30.916 1.00 50.06 200 GLY A C 1
ATOM 1558 O O . GLY A 1 200 ? 0.788 10.481 -30.797 1.00 50.06 200 GLY A O 1
ATOM 1559 N N . SER A 1 201 ? 2.404 9.691 -32.116 1.00 51.88 201 SER A N 1
ATOM 1560 C CA . SER A 1 201 ? 1.842 10.189 -33.385 1.00 51.88 201 SER A CA 1
ATOM 1561 C C . SER A 1 201 ? 0.641 9.385 -33.922 1.00 51.88 201 SER A C 1
ATOM 1563 O O . SER A 1 201 ? 0.443 9.325 -35.133 1.00 51.88 201 SER A O 1
ATOM 1565 N N . GLY A 1 202 ? -0.122 8.704 -33.060 1.00 54.00 202 GLY A N 1
ATOM 1566 C CA . GLY A 1 202 ? -1.356 7.973 -33.406 1.00 54.00 202 GLY A CA 1
ATOM 1567 C C . GLY A 1 202 ? -1.232 6.757 -34.345 1.00 54.00 202 GLY A C 1
ATOM 1568 O O . GLY A 1 202 ? -2.213 6.040 -34.536 1.00 54.00 202 GLY A O 1
ATOM 1569 N N . SER A 1 203 ? -0.056 6.490 -34.927 1.00 63.84 203 SER A N 1
ATOM 1570 C CA . SER A 1 203 ? 0.154 5.407 -35.905 1.00 63.84 203 SER A CA 1
ATOM 1571 C C . SER A 1 203 ? 0.417 4.033 -35.282 1.00 63.84 203 SER A C 1
ATOM 1573 O O . SER A 1 203 ? 0.327 3.021 -35.974 1.00 63.84 203 SER A O 1
ATOM 1575 N N . GLY A 1 204 ? 0.786 3.981 -33.998 1.00 71.75 204 GLY A N 1
ATOM 1576 C CA . GLY A 1 204 ? 1.157 2.740 -33.313 1.00 71.75 204 GLY A CA 1
ATOM 1577 C C . GLY A 1 204 ? 2.438 2.082 -33.846 1.00 71.75 204 GLY A C 1
ATOM 1578 O O . GLY A 1 204 ? 2.707 0.934 -33.508 1.00 71.75 204 GLY A O 1
ATOM 1579 N N . GLU A 1 205 ? 3.232 2.767 -34.676 1.00 85.31 205 GLU A N 1
ATOM 1580 C CA . GLU A 1 205 ? 4.495 2.253 -35.222 1.00 85.31 205 GLU A CA 1
ATOM 1581 C C . GLU A 1 205 ? 5.707 2.737 -34.402 1.00 85.31 205 GLU A C 1
ATOM 1583 O O . GLU A 1 205 ? 5.859 3.932 -34.127 1.00 85.31 205 GLU A O 1
ATOM 1588 N N . VAL A 1 206 ? 6.596 1.816 -34.021 1.00 87.75 206 VAL A N 1
ATOM 1589 C CA . VAL A 1 206 ? 7.733 2.053 -33.114 1.00 87.75 206 VAL A CA 1
ATOM 1590 C C . VAL A 1 206 ? 9.031 1.439 -33.647 1.00 87.75 206 VAL A C 1
ATOM 1592 O O . VAL A 1 206 ? 9.014 0.496 -34.437 1.00 87.75 206 VAL A O 1
ATOM 1595 N N . CYS A 1 207 ? 10.179 1.981 -33.236 1.00 90.56 207 CYS A N 1
ATOM 1596 C CA . CYS A 1 207 ? 11.488 1.445 -33.615 1.00 90.56 207 CYS A CA 1
ATOM 1597 C C . CYS A 1 207 ? 11.900 0.251 -32.735 1.00 90.56 207 CYS A C 1
ATOM 1599 O O . CYS A 1 207 ? 11.348 0.043 -31.650 1.00 90.56 207 CYS A O 1
ATOM 1601 N N . LEU A 1 208 ? 12.905 -0.510 -33.184 1.00 90.25 208 LEU A N 1
ATOM 1602 C CA . LEU A 1 208 ? 13.340 -1.741 -32.511 1.00 90.25 208 LEU A CA 1
ATOM 1603 C C . LEU A 1 208 ? 13.830 -1.485 -31.079 1.00 90.25 208 LEU A C 1
ATOM 1605 O O . LEU A 1 208 ? 13.501 -2.248 -30.178 1.00 90.25 208 LEU A O 1
ATOM 1609 N N . ASP A 1 209 ? 14.538 -0.379 -30.843 1.00 92.00 209 ASP A N 1
ATOM 1610 C CA . ASP A 1 209 ? 15.043 -0.009 -29.512 1.00 92.00 209 ASP A CA 1
ATOM 1611 C C . ASP A 1 209 ? 13.909 0.268 -28.513 1.00 92.00 209 ASP A C 1
ATOM 1613 O O . ASP A 1 209 ? 14.022 -0.070 -27.340 1.00 92.00 209 ASP A O 1
ATOM 1617 N N . CYS A 1 210 ? 12.776 0.817 -28.970 1.00 89.06 210 CYS A N 1
ATOM 1618 C CA . CYS A 1 210 ? 11.607 1.014 -28.107 1.00 89.06 210 CYS A CA 1
ATOM 1619 C C . CYS A 1 210 ? 10.938 -0.313 -27.727 1.00 89.06 210 CYS A C 1
ATOM 1621 O O . CYS A 1 210 ? 10.501 -0.454 -26.589 1.00 89.06 210 CYS A O 1
ATOM 1623 N N . GLN A 1 211 ? 10.893 -1.296 -28.636 1.00 86.56 211 GLN A N 1
ATOM 1624 C CA . GLN A 1 211 ? 10.417 -2.638 -28.274 1.00 86.56 211 GLN A CA 1
ATOM 1625 C C . GLN A 1 211 ? 11.414 -3.359 -27.356 1.00 86.56 211 GLN A C 1
ATOM 1627 O O . GLN A 1 211 ? 11.003 -4.050 -26.428 1.00 86.56 211 GLN A O 1
ATOM 1632 N N . PHE A 1 212 ? 12.720 -3.175 -27.579 1.00 89.12 212 PHE A N 1
ATOM 1633 C CA . PHE A 1 212 ? 13.772 -3.733 -26.727 1.00 89.12 212 PHE A CA 1
ATOM 1634 C C . PHE A 1 212 ? 13.696 -3.193 -25.291 1.00 89.12 212 PHE A C 1
ATOM 1636 O O . PHE A 1 212 ? 13.801 -3.965 -24.344 1.00 89.12 212 PHE A O 1
ATOM 1643 N N . LEU A 1 213 ? 13.431 -1.894 -25.120 1.00 90.50 213 LEU A N 1
ATOM 1644 C CA . LEU A 1 213 ? 13.188 -1.289 -23.808 1.00 90.50 213 LEU A CA 1
ATOM 1645 C C . LEU A 1 213 ? 12.005 -1.949 -23.081 1.00 90.50 213 LEU A C 1
ATOM 1647 O O . LEU A 1 213 ? 12.179 -2.415 -21.957 1.00 90.50 213 LEU A O 1
ATOM 1651 N N . GLY A 1 214 ? 10.842 -2.069 -23.730 1.00 85.44 214 GLY A N 1
ATOM 1652 C CA . GLY A 1 214 ? 9.671 -2.729 -23.134 1.00 85.44 214 GLY A CA 1
ATOM 1653 C C . GLY A 1 214 ? 9.932 -4.182 -22.721 1.00 85.44 214 GLY A C 1
ATOM 1654 O O . GLY A 1 214 ? 9.548 -4.589 -21.626 1.00 85.44 214 GLY A O 1
ATOM 1655 N N . MET A 1 215 ? 10.693 -4.935 -23.526 1.00 83.31 215 MET A N 1
ATOM 1656 C CA . MET A 1 215 ? 11.121 -6.296 -23.179 1.00 83.31 215 MET A CA 1
ATOM 1657 C C . MET A 1 215 ? 11.950 -6.348 -21.891 1.00 83.31 215 MET A C 1
ATOM 1659 O O . MET A 1 215 ? 11.789 -7.266 -21.085 1.00 83.31 215 MET A O 1
ATOM 1663 N N . MET A 1 216 ? 12.845 -5.379 -21.705 1.00 87.56 216 MET A N 1
ATOM 1664 C CA . MET A 1 216 ? 13.742 -5.319 -20.551 1.00 87.56 216 MET A CA 1
ATOM 1665 C C . MET A 1 216 ? 13.042 -4.818 -19.280 1.00 87.56 216 MET A C 1
ATOM 1667 O O . MET A 1 216 ? 13.524 -5.094 -18.183 1.00 87.56 216 MET A O 1
ATOM 1671 N N . ALA A 1 217 ? 11.898 -4.132 -19.401 1.00 88.25 217 ALA A N 1
ATOM 1672 C CA . ALA A 1 217 ? 11.223 -3.438 -18.302 1.00 88.25 217 ALA A CA 1
ATOM 1673 C C . ALA A 1 217 ? 10.954 -4.313 -17.070 1.00 88.25 217 ALA A C 1
ATOM 1675 O O . ALA A 1 217 ? 11.208 -3.885 -15.945 1.00 88.25 217 ALA A O 1
ATOM 1676 N N . GLY A 1 218 ? 10.520 -5.563 -17.271 1.00 85.69 218 GLY A N 1
ATOM 1677 C CA . GLY A 1 218 ? 10.222 -6.494 -16.178 1.00 85.69 218 GLY A CA 1
ATOM 1678 C C . GLY A 1 218 ? 11.398 -6.757 -15.224 1.00 85.69 218 GLY A C 1
ATOM 1679 O O . GLY A 1 218 ? 11.170 -7.078 -14.061 1.00 85.69 218 GLY A O 1
ATOM 1680 N N . LEU A 1 219 ? 12.647 -6.592 -15.682 1.00 88.38 219 LEU A N 1
ATOM 1681 C CA . LEU A 1 219 ? 13.854 -6.787 -14.866 1.00 88.38 219 LEU A CA 1
ATOM 1682 C C . LEU A 1 219 ? 14.133 -5.637 -13.885 1.00 88.38 219 LEU A C 1
ATOM 1684 O O . LEU A 1 219 ? 14.930 -5.822 -12.966 1.00 88.38 219 LEU A O 1
ATOM 1688 N N . ALA A 1 220 ? 13.498 -4.475 -14.064 1.00 91.50 220 ALA A N 1
ATOM 1689 C CA . ALA A 1 220 ? 13.578 -3.348 -13.134 1.00 91.50 220 ALA A CA 1
ATOM 1690 C C . ALA A 1 220 ? 12.391 -3.281 -12.157 1.00 91.50 220 ALA A C 1
ATOM 1692 O O . ALA A 1 220 ? 12.386 -2.434 -11.271 1.00 91.50 220 ALA A O 1
ATOM 1693 N N . LEU A 1 221 ? 11.382 -4.146 -12.289 1.00 91.25 221 LEU A N 1
ATOM 1694 C CA . LEU A 1 221 ? 10.219 -4.114 -11.403 1.00 91.25 221 LEU A CA 1
ATOM 1695 C C . LEU A 1 221 ? 10.525 -4.817 -10.073 1.00 91.25 221 LEU A C 1
ATOM 1697 O O . LEU A 1 221 ? 11.010 -5.957 -10.044 1.00 91.25 221 LEU A O 1
ATOM 1701 N N . PHE A 1 222 ? 10.175 -4.171 -8.961 1.00 92.81 222 PHE A N 1
ATOM 1702 C CA . PHE A 1 222 ? 9.987 -4.889 -7.704 1.00 92.81 222 PHE A CA 1
ATOM 1703 C C . PHE A 1 222 ? 8.691 -5.699 -7.793 1.00 92.81 222 PHE A C 1
ATOM 1705 O O . PHE A 1 222 ? 7.752 -5.264 -8.458 1.00 92.81 222 PHE A O 1
ATOM 1712 N N . TYR A 1 223 ? 8.621 -6.872 -7.165 1.00 91.06 223 TYR A N 1
ATOM 1713 C CA . TYR A 1 223 ? 7.433 -7.717 -7.210 1.00 91.06 223 TYR A CA 1
ATOM 1714 C C . TYR A 1 223 ? 7.252 -8.616 -5.981 1.00 91.06 223 TYR A C 1
ATOM 1716 O O . TYR A 1 223 ? 8.221 -9.075 -5.361 1.00 91.06 223 TYR A O 1
ATOM 1724 N N . THR A 1 224 ? 5.990 -8.945 -5.717 1.00 90.94 224 THR A N 1
ATOM 1725 C CA . THR A 1 224 ? 5.531 -10.102 -4.938 1.00 90.94 224 THR A CA 1
ATOM 1726 C C . THR A 1 224 ? 4.628 -10.970 -5.815 1.00 90.94 224 THR A C 1
ATOM 1728 O O . THR A 1 224 ? 4.123 -10.533 -6.848 1.00 90.94 224 THR A O 1
ATOM 1731 N N . SER A 1 225 ? 4.470 -12.243 -5.462 1.00 87.75 225 SER A N 1
ATOM 1732 C CA . SER A 1 225 ? 3.563 -13.151 -6.160 1.00 87.75 225 SER A CA 1
ATOM 1733 C C . SER A 1 225 ? 3.095 -14.284 -5.265 1.00 87.75 225 SER A C 1
ATOM 1735 O O . SER A 1 225 ? 3.832 -14.745 -4.389 1.00 87.75 225 SER A O 1
ATOM 1737 N N . TYR A 1 226 ? 1.882 -14.754 -5.529 1.00 86.56 226 TYR A N 1
ATOM 1738 C CA . TYR A 1 226 ? 1.266 -15.892 -4.864 1.00 86.56 226 TYR A CA 1
ATOM 1739 C C . TYR A 1 226 ? 0.538 -16.782 -5.881 1.00 86.56 226 TYR A C 1
ATOM 1741 O O . TYR A 1 226 ? 0.487 -16.482 -7.078 1.00 86.56 226 TYR A O 1
ATOM 1749 N N . LYS A 1 227 ? 0.024 -17.921 -5.410 1.00 83.00 227 LYS A N 1
ATOM 1750 C CA . LYS A 1 227 ? -0.874 -18.772 -6.191 1.00 83.00 227 LYS A CA 1
ATOM 1751 C C . LYS A 1 227 ? -2.297 -18.620 -5.686 1.00 83.00 227 LYS A C 1
ATOM 1753 O O . LYS A 1 227 ? -2.517 -18.834 -4.498 1.00 83.00 227 LYS A O 1
ATOM 1758 N N . ASP A 1 228 ? -3.227 -18.379 -6.598 1.00 78.88 228 ASP A N 1
ATOM 1759 C CA . ASP A 1 228 ? -4.658 -18.537 -6.355 1.00 78.88 228 ASP A CA 1
ATOM 1760 C C . ASP A 1 228 ? -5.170 -19.715 -7.194 1.00 78.88 228 ASP A C 1
ATOM 1762 O O . ASP A 1 228 ? -5.239 -19.654 -8.422 1.00 78.88 228 ASP A O 1
ATOM 1766 N N . GLY A 1 229 ? -5.409 -20.859 -6.548 1.00 81.31 229 GLY A N 1
ATOM 1767 C CA . GLY A 1 229 ? -5.731 -22.113 -7.232 1.00 81.31 229 GLY A CA 1
ATOM 1768 C C . GLY A 1 229 ? -4.667 -22.536 -8.261 1.00 81.31 229 GLY A C 1
ATOM 1769 O O . GLY A 1 229 ? -3.614 -23.076 -7.908 1.00 81.31 229 GLY A O 1
ATOM 1770 N N . GLN A 1 230 ? -4.966 -22.339 -9.549 1.00 76.31 230 GLN A N 1
ATOM 1771 C CA . GLN A 1 230 ? -4.059 -22.612 -10.679 1.00 76.31 230 GLN A CA 1
ATOM 1772 C C . GLN A 1 230 ? -3.342 -21.359 -11.207 1.00 76.31 230 GLN A C 1
ATOM 1774 O O . GLN A 1 230 ? -2.374 -21.478 -11.967 1.00 76.31 230 GLN A O 1
ATOM 1779 N N . ASP A 1 231 ? -3.793 -20.176 -10.802 1.00 81.19 231 ASP A N 1
ATOM 1780 C CA . ASP A 1 231 ? -3.328 -18.897 -11.311 1.00 81.19 231 ASP A CA 1
ATOM 1781 C C . ASP A 1 231 ? -2.142 -18.380 -10.496 1.00 81.19 231 ASP A C 1
ATOM 1783 O O . ASP A 1 231 ? -2.019 -18.605 -9.292 1.00 81.19 231 ASP A O 1
ATOM 1787 N N . TYR A 1 232 ? -1.239 -17.680 -11.177 1.00 84.69 232 TYR A N 1
ATOM 1788 C CA . TYR A 1 232 ? -0.141 -16.950 -10.552 1.00 84.69 232 TYR A CA 1
ATOM 1789 C C . TYR A 1 232 ? -0.512 -15.471 -10.532 1.00 84.69 232 TYR A C 1
ATOM 1791 O O . TYR A 1 232 ? -0.511 -14.839 -11.589 1.00 84.69 232 TYR A O 1
ATOM 1799 N N . VAL A 1 233 ? -0.810 -14.927 -9.355 1.00 87.12 233 VAL A N 1
ATOM 1800 C CA . VAL A 1 233 ? -1.057 -13.492 -9.173 1.00 87.12 233 VAL A CA 1
ATOM 1801 C C . VAL A 1 233 ? 0.265 -12.820 -8.823 1.00 87.12 233 VAL A C 1
ATOM 1803 O O . VAL A 1 233 ? 1.024 -13.321 -7.991 1.00 87.12 233 VAL A O 1
ATOM 1806 N N . ILE A 1 234 ? 0.580 -11.725 -9.513 1.00 88.81 234 ILE A N 1
ATOM 1807 C CA . ILE A 1 234 ? 1.865 -11.028 -9.425 1.00 88.81 234 ILE A CA 1
ATOM 1808 C C . ILE A 1 234 ? 1.605 -9.533 -9.291 1.00 88.81 234 ILE A C 1
ATOM 1810 O O . ILE A 1 234 ? 0.997 -8.929 -10.175 1.00 88.81 234 ILE A O 1
ATOM 1814 N N . THR A 1 235 ? 2.095 -8.955 -8.202 1.00 91.62 235 THR A N 1
ATOM 1815 C CA . THR A 1 235 ? 1.994 -7.530 -7.890 1.00 91.62 235 THR A CA 1
ATOM 1816 C C . THR A 1 235 ? 3.362 -6.896 -8.093 1.00 91.62 235 THR A C 1
ATOM 1818 O O . THR A 1 235 ? 4.349 -7.377 -7.541 1.00 91.62 235 THR A O 1
ATOM 1821 N N . TYR A 1 236 ? 3.432 -5.835 -8.892 1.00 91.88 236 TYR A N 1
ATOM 1822 C CA . TYR A 1 236 ? 4.645 -5.103 -9.240 1.00 91.88 236 TYR A CA 1
ATOM 1823 C C . TYR A 1 236 ? 4.630 -3.691 -8.660 1.00 91.88 236 TYR A C 1
ATOM 1825 O O . TYR A 1 236 ? 3.573 -3.070 -8.569 1.00 91.88 236 TYR A O 1
ATOM 1833 N N . LEU A 1 237 ? 5.817 -3.170 -8.353 1.00 94.56 237 LEU A N 1
ATOM 1834 C CA . LEU A 1 237 ? 6.060 -1.812 -7.874 1.00 94.56 237 LEU A CA 1
ATOM 1835 C C . LEU A 1 237 ? 7.244 -1.193 -8.635 1.00 94.56 237 LEU A C 1
ATOM 1837 O O . LEU A 1 237 ? 8.294 -1.828 -8.777 1.00 94.56 237 LEU A O 1
ATOM 1841 N N . PHE A 1 238 ? 7.092 0.049 -9.098 1.00 94.88 238 PHE A N 1
ATOM 1842 C CA . PHE A 1 238 ? 8.164 0.815 -9.745 1.00 94.88 238 PHE A CA 1
ATOM 1843 C C . PHE A 1 238 ? 7.978 2.332 -9.537 1.00 94.88 238 PHE A C 1
ATOM 1845 O O . PHE A 1 238 ? 6.854 2.816 -9.676 1.00 94.88 238 PHE A O 1
ATOM 1852 N N . PRO A 1 239 ? 9.035 3.097 -9.211 1.00 95.44 239 PRO A N 1
ATOM 1853 C CA . PRO A 1 239 ? 8.960 4.554 -9.143 1.00 95.44 239 PRO A CA 1
ATOM 1854 C C . PRO A 1 239 ? 9.036 5.170 -10.547 1.00 95.44 239 PRO A C 1
ATOM 1856 O O . PRO A 1 239 ? 9.874 4.773 -11.345 1.00 95.44 239 PRO A O 1
ATOM 1859 N N . GLU A 1 240 ? 8.216 6.173 -10.839 1.00 93.94 240 GLU A N 1
ATOM 1860 C CA . GLU A 1 240 ? 8.306 7.006 -12.044 1.00 93.94 240 GLU A CA 1
ATOM 1861 C C . GLU A 1 240 ? 8.471 8.474 -11.627 1.00 93.94 240 GLU A C 1
ATOM 1863 O O . GLU A 1 240 ? 7.725 8.980 -10.793 1.00 93.94 240 GLU A O 1
ATOM 1868 N N . SER A 1 241 ? 9.462 9.164 -12.182 1.00 93.81 241 SER A N 1
ATOM 1869 C CA . SER A 1 241 ? 9.742 10.584 -11.932 1.00 93.81 241 SER A CA 1
ATOM 1870 C C . SER A 1 241 ? 9.723 11.364 -13.254 1.00 93.81 241 SER A C 1
ATOM 1872 O O . SER A 1 241 ? 9.837 10.767 -14.323 1.00 93.81 241 SER A O 1
ATOM 1874 N N . ASP A 1 242 ? 9.685 12.701 -13.198 1.00 92.00 242 ASP A N 1
ATOM 1875 C CA . ASP A 1 242 ? 9.664 13.591 -14.382 1.00 92.00 242 ASP A CA 1
ATOM 1876 C C . ASP A 1 242 ? 10.783 13.327 -15.409 1.00 92.00 242 ASP A C 1
ATOM 1878 O O . ASP A 1 242 ? 10.656 13.631 -16.601 1.00 92.00 242 ASP A O 1
ATOM 1882 N N . THR A 1 243 ? 11.909 12.777 -14.947 1.00 95.31 243 THR A N 1
ATOM 1883 C CA . THR A 1 243 ? 13.036 12.376 -15.788 1.00 95.31 243 THR A CA 1
ATOM 1884 C C . THR A 1 243 ? 13.454 10.932 -15.530 1.00 95.31 243 THR A C 1
ATOM 1886 O O . THR A 1 243 ? 13.365 10.426 -14.406 1.00 95.31 243 THR A O 1
ATOM 1889 N N . LEU A 1 244 ? 13.978 10.272 -16.565 1.00 96.12 244 LEU A N 1
ATOM 1890 C CA . LEU A 1 244 ? 14.631 8.964 -16.460 1.00 96.12 244 LEU A CA 1
ATOM 1891 C C . LEU A 1 244 ? 15.783 8.980 -15.443 1.00 96.12 244 LEU A C 1
ATOM 1893 O O . LEU A 1 244 ? 15.973 8.007 -14.720 1.00 96.12 244 LEU A O 1
ATOM 1897 N N . GLU A 1 245 ? 16.554 10.063 -15.386 1.00 96.50 245 GLU A N 1
ATOM 1898 C CA . GLU A 1 245 ? 17.657 10.218 -14.436 1.00 96.50 245 GLU A CA 1
ATOM 1899 C C . GLU A 1 245 ? 17.164 10.258 -12.984 1.00 96.50 245 GLU A C 1
ATOM 1901 O O . GLU A 1 245 ? 17.668 9.508 -12.148 1.00 96.50 245 GLU A O 1
ATOM 1906 N N . SER A 1 246 ? 16.126 11.050 -12.696 1.00 95.88 246 SER A N 1
ATOM 1907 C CA . SER A 1 246 ? 15.483 11.061 -11.377 1.00 95.88 246 SER A CA 1
ATOM 1908 C C . SER A 1 246 ? 14.873 9.692 -11.047 1.00 95.88 246 SER A C 1
ATOM 1910 O O . SER A 1 246 ? 15.138 9.137 -9.982 1.00 95.88 246 SER A O 1
ATOM 1912 N N . THR A 1 247 ? 14.192 9.070 -12.016 1.00 96.69 247 THR A N 1
ATOM 1913 C CA . THR A 1 247 ? 13.619 7.718 -11.903 1.00 96.69 247 THR A CA 1
ATOM 1914 C C . THR A 1 247 ? 14.681 6.673 -11.545 1.00 96.69 247 THR A C 1
ATOM 1916 O O . THR A 1 247 ? 14.487 5.863 -10.639 1.00 96.69 247 THR A O 1
ATOM 1919 N N . TYR A 1 248 ? 15.835 6.704 -12.217 1.00 96.62 248 TYR A N 1
ATOM 1920 C CA . TYR A 1 248 ? 16.961 5.813 -11.943 1.00 96.62 248 TYR A CA 1
ATOM 1921 C C . TYR A 1 248 ? 17.558 6.055 -10.550 1.00 96.62 248 TYR A C 1
ATOM 1923 O O . TYR A 1 248 ? 17.856 5.095 -9.840 1.00 96.62 248 TYR A O 1
ATOM 1931 N N . ASN A 1 249 ? 17.678 7.313 -10.119 1.00 95.62 249 ASN A N 1
ATOM 1932 C CA . ASN A 1 249 ? 18.158 7.658 -8.780 1.00 95.62 249 ASN A CA 1
ATOM 1933 C C . ASN A 1 249 ? 17.185 7.187 -7.681 1.00 95.62 249 ASN A C 1
ATOM 1935 O O . ASN A 1 249 ? 17.622 6.571 -6.707 1.00 95.62 249 ASN A O 1
ATOM 1939 N N . THR A 1 250 ? 15.873 7.376 -7.860 1.00 95.56 250 THR A N 1
ATOM 1940 C CA . THR A 1 250 ? 14.836 6.845 -6.958 1.00 95.56 250 THR A CA 1
ATOM 1941 C C . THR A 1 250 ? 14.848 5.314 -6.934 1.00 95.56 250 THR A C 1
ATOM 1943 O O . THR A 1 250 ? 14.804 4.714 -5.860 1.00 95.56 250 THR A O 1
ATOM 1946 N N . PHE A 1 251 ? 14.999 4.654 -8.086 1.00 95.44 251 PHE A N 1
ATOM 1947 C CA . PHE A 1 251 ? 15.144 3.198 -8.159 1.00 95.44 251 PHE A CA 1
ATOM 1948 C C . PHE A 1 251 ? 16.396 2.692 -7.417 1.00 95.44 251 PHE A C 1
ATOM 1950 O O . PHE A 1 251 ? 16.318 1.721 -6.663 1.00 95.44 251 PHE A O 1
ATOM 1957 N N . LEU A 1 252 ? 17.544 3.365 -7.569 1.00 93.88 252 LEU A N 1
ATOM 1958 C CA . LEU A 1 252 ? 18.763 3.045 -6.818 1.00 93.88 252 LEU A CA 1
ATOM 1959 C C . LEU A 1 252 ? 18.601 3.264 -5.310 1.00 93.88 252 LEU A C 1
ATOM 1961 O O . LEU A 1 252 ? 19.175 2.509 -4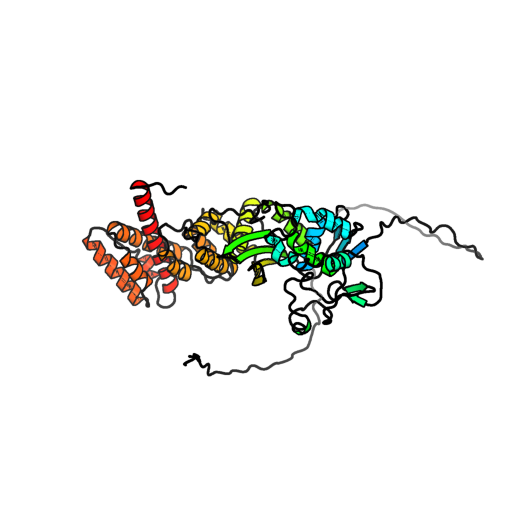.527 1.00 93.88 252 LEU A O 1
ATOM 1965 N N . TRP A 1 253 ? 17.823 4.260 -4.886 1.00 93.69 253 TRP A N 1
ATOM 1966 C CA . TRP A 1 253 ? 17.465 4.442 -3.479 1.00 93.69 253 TRP A CA 1
ATOM 1967 C C . TRP A 1 253 ? 16.587 3.282 -2.970 1.00 93.69 253 TRP A C 1
ATOM 1969 O O . TRP A 1 253 ? 16.843 2.757 -1.888 1.00 93.69 253 TRP A O 1
ATOM 1979 N N . MET A 1 254 ? 15.655 2.768 -3.784 1.00 93.75 254 MET A N 1
ATOM 1980 C CA . MET A 1 254 ? 14.848 1.576 -3.465 1.00 93.75 254 MET A CA 1
ATOM 1981 C C . MET A 1 254 ? 15.632 0.249 -3.450 1.00 93.75 254 MET A C 1
ATOM 1983 O O . MET A 1 254 ? 15.053 -0.781 -3.099 1.00 93.75 254 MET A O 1
ATOM 1987 N N . LYS A 1 255 ? 16.932 0.220 -3.790 1.00 86.38 255 LYS A N 1
ATOM 1988 C CA . LYS A 1 255 ? 17.729 -1.026 -3.872 1.00 86.38 255 LYS A CA 1
ATOM 1989 C C . LYS A 1 255 ? 17.679 -1.877 -2.595 1.00 86.38 255 LYS A C 1
ATOM 1991 O O . LYS A 1 255 ? 17.781 -3.095 -2.679 1.00 86.38 255 LYS A O 1
ATOM 1996 N N . ASP A 1 256 ? 17.498 -1.260 -1.426 1.00 86.25 256 ASP A N 1
ATOM 1997 C CA . ASP A 1 256 ? 17.474 -1.955 -0.135 1.00 86.25 256 ASP A CA 1
ATOM 1998 C C . ASP A 1 256 ? 16.149 -2.709 0.109 1.00 86.25 256 ASP A C 1
ATOM 2000 O O . ASP A 1 256 ? 16.030 -3.443 1.096 1.00 86.25 256 ASP A O 1
ATOM 2004 N N . LEU A 1 257 ? 15.154 -2.552 -0.774 1.00 88.31 257 LEU A N 1
ATOM 2005 C CA . LEU A 1 257 ? 14.005 -3.454 -0.896 1.00 88.31 257 LEU A CA 1
ATOM 2006 C C . LEU A 1 257 ? 14.341 -4.723 -1.689 1.00 88.31 257 LEU A C 1
ATOM 2008 O O . LEU A 1 257 ? 13.531 -5.643 -1.690 1.00 88.31 257 LEU A O 1
ATOM 2012 N N . HIS A 1 258 ? 15.480 -4.804 -2.381 1.00 89.00 258 HIS A N 1
ATOM 2013 C CA . HIS A 1 258 ? 15.794 -5.958 -3.215 1.00 89.00 258 HIS A CA 1
ATOM 2014 C C . HIS A 1 258 ? 16.261 -7.155 -2.373 1.00 89.00 258 HIS A C 1
ATOM 2016 O O . HIS A 1 258 ? 17.360 -7.157 -1.820 1.00 89.00 258 HIS A O 1
ATOM 2022 N N . GLU A 1 259 ? 15.447 -8.206 -2.317 1.00 86.00 259 GLU A N 1
ATOM 2023 C CA . GLU A 1 259 ? 15.794 -9.493 -1.705 1.00 86.00 259 GLU A CA 1
ATOM 2024 C C . GLU A 1 259 ? 15.435 -10.626 -2.676 1.00 86.00 259 GLU A C 1
ATOM 2026 O O . GLU A 1 259 ? 14.253 -10.934 -2.843 1.00 86.00 259 GLU A O 1
ATOM 2031 N N . PRO A 1 260 ? 16.419 -11.232 -3.369 1.00 82.62 260 PRO A N 1
ATOM 2032 C CA . PRO A 1 260 ? 16.151 -12.163 -4.457 1.00 82.62 260 PRO A CA 1
ATOM 2033 C C . PRO A 1 260 ? 15.492 -13.455 -3.955 1.00 82.62 260 PRO A C 1
ATOM 2035 O O . PRO A 1 260 ? 16.081 -14.236 -3.209 1.00 82.62 260 PRO A O 1
ATOM 2038 N N . GLY A 1 261 ? 14.272 -13.711 -4.425 1.00 80.81 261 GLY A N 1
ATOM 2039 C CA . GLY A 1 261 ? 13.496 -14.911 -4.139 1.00 80.81 261 GLY A CA 1
ATOM 2040 C C . GLY A 1 261 ? 12.813 -15.468 -5.388 1.00 80.81 261 GLY A C 1
ATOM 2041 O O . GLY A 1 261 ? 12.850 -14.894 -6.471 1.00 80.81 261 GLY A O 1
ATOM 2042 N N . SER A 1 262 ? 12.181 -16.636 -5.245 1.00 73.56 262 SER A N 1
ATOM 2043 C CA . SER A 1 262 ? 11.459 -17.298 -6.352 1.00 73.56 262 SER A CA 1
ATOM 2044 C C . SER A 1 262 ? 10.022 -16.803 -6.544 1.00 73.56 262 SER A C 1
ATOM 2046 O O . SER A 1 262 ? 9.427 -17.064 -7.584 1.00 73.56 262 SER A O 1
ATOM 2048 N N . TRP A 1 263 ? 9.482 -16.129 -5.527 1.00 80.56 263 TRP A N 1
ATOM 2049 C CA . TRP A 1 263 ? 8.103 -15.630 -5.451 1.00 80.56 263 TRP A CA 1
ATOM 2050 C C . TRP A 1 263 ? 8.033 -14.118 -5.206 1.00 80.56 263 TRP A C 1
ATOM 2052 O O . TRP A 1 263 ? 6.953 -13.541 -5.180 1.00 80.56 263 TRP A O 1
ATOM 2062 N N . ARG A 1 264 ? 9.178 -13.468 -5.001 1.00 86.12 264 ARG A N 1
ATOM 2063 C CA . ARG A 1 264 ? 9.315 -12.031 -4.763 1.00 86.12 264 ARG A CA 1
ATOM 2064 C C . ARG A 1 264 ? 10.760 -11.624 -5.011 1.00 86.12 264 ARG A C 1
ATOM 2066 O O . ARG A 1 264 ? 11.655 -12.450 -4.838 1.00 86.12 264 ARG A O 1
ATOM 2073 N N . ASN A 1 265 ? 10.983 -10.361 -5.343 1.00 88.25 265 ASN A N 1
ATOM 2074 C CA . ASN A 1 265 ? 12.279 -9.707 -5.140 1.00 88.25 265 ASN A CA 1
ATOM 2075 C C . ASN A 1 265 ? 12.180 -8.537 -4.139 1.00 88.25 265 ASN A C 1
ATOM 2077 O O . ASN A 1 265 ? 13.127 -7.766 -4.019 1.00 88.25 265 ASN A O 1
ATOM 2081 N N . LEU A 1 266 ? 11.034 -8.397 -3.463 1.00 88.62 266 LEU A N 1
ATOM 2082 C CA . LEU A 1 266 ? 10.692 -7.303 -2.560 1.00 88.62 266 LEU A CA 1
ATOM 2083 C C . LEU A 1 266 ? 10.809 -7.730 -1.085 1.00 88.62 266 LEU A C 1
ATOM 2085 O O . LEU A 1 266 ? 10.175 -8.695 -0.652 1.00 88.62 266 LEU A O 1
ATOM 2089 N N . LYS A 1 267 ? 11.568 -6.957 -0.307 1.00 89.25 267 LYS A N 1
ATOM 2090 C CA . LYS A 1 267 ? 11.742 -7.063 1.142 1.00 89.25 267 LYS A CA 1
ATOM 2091 C C . LYS A 1 267 ? 10.921 -5.993 1.850 1.00 89.25 267 LYS A C 1
ATOM 2093 O O . LYS A 1 267 ? 11.257 -4.814 1.776 1.00 89.25 267 LYS A O 1
ATOM 2098 N N . VAL A 1 268 ? 9.899 -6.412 2.588 1.00 88.50 268 VAL A N 1
ATOM 2099 C CA . VAL A 1 268 ? 9.081 -5.534 3.438 1.00 88.50 268 VAL A CA 1
ATOM 2100 C C . VAL A 1 268 ? 9.171 -5.952 4.900 1.00 88.50 268 VAL A C 1
ATOM 2102 O O . VAL A 1 268 ? 9.395 -7.124 5.204 1.00 88.50 268 VAL A O 1
ATOM 2105 N N . LYS A 1 269 ? 8.974 -5.001 5.813 1.00 84.75 269 LYS A N 1
ATOM 2106 C CA . LYS A 1 269 ? 8.817 -5.271 7.243 1.00 84.75 269 LYS A CA 1
ATOM 2107 C C . LYS A 1 269 ? 7.350 -5.583 7.555 1.00 84.75 269 LYS A C 1
ATOM 2109 O O . LYS A 1 269 ? 6.572 -4.693 7.874 1.00 84.75 269 LYS A O 1
ATOM 2114 N N . ALA A 1 270 ? 6.989 -6.856 7.430 1.00 85.50 270 ALA A N 1
ATOM 2115 C CA . ALA A 1 270 ? 5.697 -7.405 7.837 1.00 85.50 270 ALA A CA 1
ATOM 2116 C C . ALA A 1 270 ? 5.863 -8.893 8.191 1.00 85.50 270 ALA A C 1
ATOM 2118 O O . ALA A 1 270 ? 6.660 -9.589 7.555 1.00 85.50 270 ALA A O 1
ATOM 2119 N N . ARG A 1 271 ? 5.116 -9.392 9.182 1.00 87.38 271 ARG A N 1
ATOM 2120 C CA . ARG A 1 271 ? 5.006 -10.824 9.514 1.00 87.38 271 ARG A CA 1
ATOM 2121 C C . ARG A 1 271 ? 4.332 -11.579 8.370 1.00 87.38 271 ARG A C 1
ATOM 2123 O O . ARG A 1 271 ? 4.796 -12.647 7.975 1.00 87.38 271 ARG A O 1
ATOM 2130 N N . PHE A 1 272 ? 3.268 -11.004 7.812 1.00 87.00 272 PHE A N 1
ATOM 2131 C CA . PHE A 1 272 ? 2.548 -11.567 6.671 1.00 87.00 272 PHE A CA 1
ATOM 2132 C C . PHE A 1 272 ? 2.944 -10.842 5.385 1.00 87.00 272 PHE A C 1
ATOM 2134 O O . PHE A 1 272 ? 2.814 -9.623 5.283 1.00 87.00 272 PHE A O 1
ATOM 2141 N N . TYR A 1 273 ? 3.406 -11.577 4.374 1.00 86.00 273 TYR A N 1
ATOM 2142 C CA . TYR A 1 273 ? 3.807 -10.964 3.104 1.00 86.00 273 TYR A CA 1
ATOM 2143 C C . TYR A 1 273 ? 2.617 -10.325 2.374 1.00 86.00 273 TYR A C 1
ATOM 2145 O O . TYR A 1 273 ? 1.510 -10.863 2.446 1.00 86.00 273 TYR A O 1
ATOM 2153 N N . PRO A 1 274 ? 2.826 -9.197 1.673 1.00 91.06 274 PRO A N 1
ATOM 2154 C CA . PRO A 1 274 ? 1.787 -8.586 0.871 1.00 91.06 274 PRO A CA 1
ATOM 2155 C C . PRO A 1 274 ? 1.590 -9.317 -0.460 1.00 91.06 274 PRO A C 1
ATOM 2157 O O . PRO A 1 274 ? 2.543 -9.761 -1.111 1.00 91.06 274 PRO A O 1
ATOM 2160 N N . GLN A 1 275 ? 0.323 -9.443 -0.822 1.00 89.06 275 GLN A N 1
ATOM 2161 C CA . GLN A 1 275 ? -0.225 -10.131 -1.985 1.00 89.06 275 GLN A CA 1
ATOM 2162 C C . GLN A 1 275 ? -0.943 -9.124 -2.895 1.00 89.06 275 GLN A C 1
ATOM 2164 O O . GLN A 1 275 ? -0.793 -9.171 -4.118 1.00 89.06 275 GLN A O 1
ATOM 2169 N N . GLU A 1 276 ? -1.639 -8.166 -2.287 1.00 92.88 276 GLU A N 1
ATOM 2170 C CA . GLU A 1 276 ? -2.488 -7.188 -2.965 1.00 92.88 276 GLU A CA 1
ATOM 2171 C C . GLU A 1 276 ? -1.770 -5.839 -3.215 1.00 92.88 276 GLU A C 1
ATOM 2173 O O . GLU A 1 276 ? -0.725 -5.564 -2.603 1.00 92.88 276 GLU A O 1
ATOM 2178 N N . PRO A 1 277 ? -2.226 -5.015 -4.181 1.00 94.50 277 PRO A N 1
ATOM 2179 C CA . PRO A 1 277 ? -1.465 -3.857 -4.644 1.00 94.50 277 PRO A CA 1
ATOM 2180 C C . PRO A 1 277 ? -1.300 -2.739 -3.607 1.00 94.50 277 PRO A C 1
ATOM 2182 O O . PRO A 1 277 ? -0.167 -2.298 -3.386 1.00 94.50 277 PRO A O 1
ATOM 2185 N N . TYR A 1 278 ? -2.366 -2.267 -2.958 1.00 97.06 278 TYR A N 1
ATOM 2186 C CA . TYR A 1 278 ? -2.266 -1.109 -2.061 1.00 97.06 278 TYR A CA 1
ATOM 2187 C C . TYR A 1 278 ? -1.448 -1.425 -0.799 1.00 97.06 278 TYR A C 1
ATOM 2189 O O . TYR A 1 278 ? -0.641 -0.597 -0.370 1.00 97.06 278 TYR A O 1
ATOM 2197 N N . GLU A 1 279 ? -1.560 -2.633 -0.245 1.00 95.69 279 GLU A N 1
ATOM 2198 C CA . GLU A 1 279 ? -0.722 -3.103 0.859 1.00 95.69 279 GLU A CA 1
ATOM 2199 C C . GLU A 1 279 ? 0.741 -3.296 0.441 1.00 95.69 279 GLU A C 1
ATOM 2201 O O . GLU A 1 279 ? 1.639 -2.945 1.209 1.00 95.69 279 GLU A O 1
ATOM 2206 N N . THR A 1 280 ? 1.005 -3.786 -0.779 1.00 95.38 280 THR A N 1
ATOM 2207 C CA . THR A 1 280 ? 2.372 -3.938 -1.304 1.00 95.38 280 THR A CA 1
ATOM 2208 C C . THR A 1 280 ? 3.050 -2.577 -1.410 1.00 95.38 280 THR A C 1
ATOM 2210 O O . THR A 1 280 ? 4.179 -2.409 -0.943 1.00 95.38 280 THR A O 1
ATOM 2213 N N . LEU A 1 281 ? 2.353 -1.590 -1.976 1.00 96.81 281 LEU A N 1
ATOM 2214 C CA . LEU A 1 281 ? 2.824 -0.213 -2.085 1.00 96.81 281 LEU A CA 1
ATOM 2215 C C . LEU A 1 281 ? 3.065 0.407 -0.698 1.00 96.81 281 LEU A C 1
ATOM 2217 O O . LEU A 1 281 ? 4.173 0.865 -0.413 1.00 96.81 281 LEU A O 1
ATOM 2221 N N . LEU A 1 282 ? 2.064 0.371 0.186 1.00 97.38 282 LEU A N 1
ATOM 2222 C CA . LEU A 1 282 ? 2.123 1.034 1.490 1.00 97.38 282 LEU A CA 1
ATOM 2223 C C . LEU A 1 282 ? 3.203 0.440 2.409 1.00 97.38 282 LEU A C 1
ATOM 2225 O O . LEU A 1 282 ? 3.961 1.190 3.025 1.00 97.38 282 LEU A O 1
ATOM 2229 N N . LEU A 1 283 ? 3.335 -0.892 2.462 1.00 96.50 283 LEU A N 1
ATOM 2230 C CA . LEU A 1 283 ? 4.376 -1.561 3.254 1.00 96.50 283 LEU A CA 1
ATOM 2231 C C . LEU A 1 283 ? 5.782 -1.355 2.673 1.00 96.50 283 LEU A C 1
ATOM 2233 O O . LEU A 1 283 ? 6.746 -1.272 3.437 1.00 96.50 283 LEU A O 1
ATOM 2237 N N . SER A 1 284 ? 5.922 -1.229 1.349 1.00 95.62 284 SER A N 1
ATOM 2238 C CA . SER A 1 284 ? 7.208 -0.901 0.712 1.00 95.62 284 SER A CA 1
ATOM 2239 C C . SER A 1 284 ? 7.665 0.510 1.065 1.00 95.62 284 SER A C 1
ATOM 2241 O O . SER A 1 284 ? 8.803 0.701 1.498 1.00 95.62 284 SER A O 1
ATOM 2243 N N . LEU A 1 285 ? 6.763 1.489 0.936 1.00 96.00 285 LEU A N 1
ATOM 2244 C CA . LEU A 1 285 ? 7.029 2.883 1.288 1.00 96.00 285 LEU A CA 1
ATOM 2245 C C . LEU A 1 285 ? 7.328 3.035 2.783 1.00 96.00 285 LEU A C 1
ATOM 2247 O O . LEU A 1 285 ? 8.304 3.693 3.136 1.00 96.00 285 LEU A O 1
ATOM 2251 N N . HIS A 1 286 ? 6.583 2.347 3.654 1.00 96.38 286 HIS A N 1
ATOM 2252 C CA . HIS A 1 286 ? 6.881 2.300 5.086 1.00 96.38 286 HIS A CA 1
ATOM 2253 C C . HIS A 1 286 ? 8.270 1.709 5.379 1.00 96.38 286 HIS A C 1
ATOM 2255 O O . HIS A 1 286 ? 9.067 2.306 6.100 1.00 96.38 286 HIS A O 1
ATOM 2261 N N . THR A 1 287 ? 8.603 0.566 4.766 1.00 94.88 287 THR A N 1
ATOM 2262 C CA . THR A 1 287 ? 9.903 -0.105 4.958 1.00 94.88 287 THR A CA 1
ATOM 2263 C C . THR A 1 287 ? 11.077 0.788 4.536 1.00 94.88 287 THR A C 1
ATOM 2265 O O . THR A 1 287 ? 12.141 0.745 5.156 1.00 94.88 287 THR A O 1
ATOM 2268 N N . MET A 1 288 ? 10.906 1.609 3.496 1.00 93.62 288 MET A N 1
ATOM 2269 C CA . MET A 1 288 ? 11.921 2.582 3.086 1.00 93.62 288 MET A CA 1
ATOM 2270 C C . MET A 1 288 ? 11.973 3.821 3.980 1.00 93.62 288 MET A C 1
ATOM 2272 O O . MET A 1 288 ? 13.070 4.301 4.289 1.00 93.62 288 MET A O 1
ATOM 2276 N N . PHE A 1 289 ? 10.815 4.309 4.427 1.00 94.75 289 PHE A N 1
ATOM 2277 C CA . PHE A 1 289 ? 10.729 5.416 5.371 1.00 94.75 289 PHE A CA 1
ATOM 2278 C C . PHE A 1 289 ? 11.438 5.079 6.688 1.00 94.75 289 PHE A C 1
ATOM 2280 O O . PHE A 1 289 ? 12.247 5.878 7.148 1.00 94.75 289 PHE A O 1
ATOM 2287 N N . GLU A 1 290 ? 11.238 3.888 7.259 1.00 93.06 290 GLU A N 1
ATOM 2288 C CA . GLU A 1 290 ? 11.942 3.482 8.485 1.00 93.06 290 GLU A CA 1
ATOM 2289 C C . GLU A 1 290 ? 13.471 3.484 8.332 1.00 93.06 290 GLU A C 1
ATOM 2291 O O . GLU A 1 290 ? 14.189 3.914 9.236 1.00 93.06 290 GLU A O 1
ATOM 2296 N N . LYS A 1 291 ? 13.976 3.018 7.182 1.00 91.12 291 LYS A N 1
ATOM 2297 C CA . LYS A 1 291 ? 15.418 2.927 6.903 1.00 91.12 291 LYS A CA 1
ATOM 2298 C C . LYS A 1 291 ? 16.076 4.281 6.660 1.00 91.12 291 LYS A C 1
ATOM 2300 O O . LYS A 1 291 ? 17.232 4.464 7.026 1.00 91.12 291 LYS A O 1
ATOM 2305 N N . THR A 1 292 ? 15.381 5.194 5.981 1.00 92.00 292 THR A N 1
ATOM 2306 C CA . THR A 1 292 ? 16.006 6.392 5.384 1.00 92.00 292 THR A CA 1
ATOM 2307 C C . THR A 1 292 ? 15.404 7.719 5.844 1.00 92.00 292 THR A C 1
ATOM 2309 O O . THR A 1 292 ? 15.978 8.769 5.573 1.00 92.00 292 THR A O 1
ATOM 2312 N N . ARG A 1 293 ? 14.270 7.681 6.559 1.00 92.25 293 ARG A N 1
ATOM 2313 C CA . ARG A 1 293 ? 13.506 8.840 7.067 1.00 92.25 293 ARG A CA 1
ATOM 2314 C C . ARG A 1 293 ? 13.042 9.824 5.988 1.00 92.25 293 ARG A C 1
ATOM 2316 O O . ARG A 1 293 ? 12.710 10.969 6.284 1.00 92.25 293 ARG A O 1
ATOM 2323 N N . PHE A 1 294 ? 12.980 9.348 4.750 1.00 90.75 294 PHE A N 1
ATOM 2324 C CA . PHE A 1 294 ? 12.652 10.099 3.547 1.00 90.75 294 PHE A CA 1
ATOM 2325 C C . PHE A 1 294 ? 11.902 9.187 2.567 1.00 90.75 294 PHE A C 1
ATOM 2327 O O . PHE A 1 294 ? 12.044 7.967 2.628 1.00 90.75 294 PHE A O 1
ATOM 2334 N N . ILE A 1 295 ? 11.121 9.770 1.660 1.00 94.06 295 ILE A N 1
ATOM 2335 C CA . ILE A 1 295 ? 10.606 9.108 0.457 1.00 94.06 295 ILE A CA 1
ATOM 2336 C C . ILE A 1 295 ? 10.823 10.104 -0.695 1.00 94.06 295 ILE A C 1
ATOM 2338 O O . ILE A 1 295 ? 10.359 11.239 -0.576 1.00 94.06 295 ILE A O 1
ATOM 2342 N N . PRO A 1 296 ? 11.532 9.741 -1.781 1.00 93.00 296 PRO A N 1
ATOM 2343 C CA . PRO A 1 296 ? 11.711 10.617 -2.934 1.00 93.00 296 PRO A CA 1
ATOM 2344 C C . PRO A 1 296 ? 10.376 11.018 -3.561 1.00 93.00 296 PRO A C 1
ATOM 2346 O O . PRO A 1 296 ? 9.501 10.172 -3.748 1.00 93.00 296 PRO A O 1
ATOM 2349 N N . HIS A 1 297 ? 10.250 12.291 -3.941 1.00 93.56 297 HIS A N 1
ATOM 2350 C CA . HIS A 1 297 ? 9.099 12.784 -4.693 1.00 93.56 297 HIS A CA 1
ATOM 2351 C C . HIS A 1 297 ? 9.052 12.106 -6.068 1.00 93.56 297 HIS A C 1
ATOM 2353 O O . HIS A 1 297 ? 9.939 12.302 -6.902 1.00 93.56 297 HIS A O 1
ATOM 2359 N N . SER A 1 298 ? 8.081 11.217 -6.269 1.00 94.12 298 SER A N 1
ATOM 2360 C CA . SER A 1 298 ? 7.913 10.386 -7.468 1.00 94.12 298 SER A CA 1
ATOM 2361 C C . SER A 1 298 ? 6.520 9.756 -7.480 1.00 94.12 298 SER A C 1
ATOM 2363 O O . SER A 1 298 ? 5.915 9.544 -6.431 1.00 94.12 298 SER A O 1
ATOM 2365 N N . SER A 1 299 ? 6.043 9.403 -8.670 1.00 95.06 299 SER A N 1
ATOM 2366 C CA . SER A 1 299 ? 4.824 8.634 -8.895 1.00 95.06 299 SER A CA 1
ATOM 2367 C C . SER A 1 299 ? 5.121 7.140 -8.759 1.00 95.06 299 SER A C 1
ATOM 2369 O O . SER A 1 299 ? 5.678 6.504 -9.654 1.00 95.06 299 SER A O 1
ATOM 2371 N N . PHE A 1 300 ? 4.784 6.552 -7.616 1.00 96.12 300 PHE A N 1
ATOM 2372 C CA . PHE A 1 300 ? 4.974 5.125 -7.365 1.00 96.12 300 PHE A CA 1
ATOM 2373 C C . PHE A 1 300 ? 3.859 4.334 -8.048 1.00 96.12 300 PHE A C 1
ATOM 2375 O O . PHE A 1 300 ? 2.715 4.346 -7.594 1.00 96.12 300 PHE A O 1
ATOM 2382 N N . LYS A 1 301 ? 4.190 3.655 -9.150 1.00 93.69 301 LYS A N 1
ATOM 2383 C CA . LYS A 1 301 ? 3.257 2.814 -9.904 1.00 93.69 301 LYS A CA 1
ATOM 2384 C C . LYS A 1 301 ? 3.140 1.443 -9.261 1.00 93.69 301 LYS A C 1
ATOM 2386 O O . LYS A 1 301 ? 4.155 0.797 -8.987 1.00 93.69 301 LYS A O 1
ATOM 2391 N N . VAL A 1 302 ? 1.907 0.980 -9.086 1.00 92.88 302 VAL A N 1
ATOM 2392 C CA . VAL A 1 302 ? 1.591 -0.373 -8.633 1.00 92.88 302 VAL A CA 1
ATOM 2393 C C . VAL A 1 302 ? 0.698 -1.073 -9.652 1.00 92.88 302 VAL A C 1
ATOM 2395 O O . VAL A 1 302 ? -0.221 -0.480 -10.212 1.00 92.88 302 VAL A O 1
ATOM 2398 N N . MET A 1 303 ? 0.987 -2.341 -9.930 1.00 90.25 303 MET A N 1
ATOM 2399 C CA . MET A 1 303 ? 0.302 -3.106 -10.971 1.00 90.25 303 MET A CA 1
ATOM 2400 C C . MET A 1 303 ? 0.093 -4.546 -10.530 1.00 90.25 303 MET A C 1
ATOM 2402 O O . MET A 1 303 ? 1.043 -5.174 -10.079 1.00 90.25 303 MET A O 1
ATOM 2406 N N . GLN A 1 304 ? -1.096 -5.104 -10.729 1.00 89.56 304 GLN A N 1
ATOM 2407 C CA . GLN A 1 304 ? -1.381 -6.504 -10.412 1.00 89.56 304 GLN A CA 1
ATOM 2408 C C . GLN A 1 304 ? -1.824 -7.270 -11.661 1.00 89.56 304 GLN A C 1
ATOM 2410 O O . GLN A 1 304 ? -2.640 -6.787 -12.449 1.00 89.56 304 GLN A O 1
ATOM 2415 N N . VAL A 1 305 ? -1.277 -8.473 -11.847 1.00 86.38 305 VAL A N 1
ATOM 2416 C CA . VAL A 1 305 ? -1.511 -9.330 -13.016 1.00 86.38 305 VAL A CA 1
ATOM 2417 C C . VAL A 1 305 ? -1.771 -10.769 -12.576 1.00 86.38 305 VAL A C 1
ATOM 2419 O O . VAL A 1 305 ? -0.915 -11.371 -11.930 1.00 86.38 305 VAL A O 1
ATOM 2422 N N . SER A 1 306 ? -2.899 -11.354 -12.986 1.00 84.88 306 SER A N 1
ATOM 2423 C CA . SER A 1 306 ? -3.115 -12.808 -12.921 1.00 84.88 306 SER A CA 1
ATOM 2424 C C . SER A 1 306 ? -2.563 -13.497 -14.175 1.00 84.88 306 SER A C 1
ATOM 2426 O O . SER A 1 306 ? -2.694 -12.999 -15.297 1.00 84.88 306 SER A O 1
ATOM 2428 N N . ASN A 1 307 ? -1.945 -14.665 -13.997 1.00 79.88 307 ASN A N 1
ATOM 2429 C CA . ASN A 1 307 ? -1.408 -15.509 -15.057 1.00 79.88 307 ASN A CA 1
ATOM 2430 C C . ASN A 1 307 ? -1.867 -16.967 -14.887 1.00 79.88 307 ASN A C 1
ATOM 2432 O O . ASN A 1 307 ? -1.219 -17.769 -14.213 1.00 79.88 307 ASN A O 1
ATOM 2436 N N . THR A 1 308 ? -2.929 -17.325 -15.612 1.00 76.38 308 THR A N 1
ATOM 2437 C CA . THR A 1 308 ? -3.507 -18.686 -15.770 1.00 76.38 308 THR A CA 1
ATOM 2438 C C . THR A 1 308 ? -2.585 -19.683 -16.499 1.00 76.38 308 THR A C 1
ATOM 2440 O O . THR A 1 308 ? -2.994 -20.744 -16.975 1.00 76.38 308 THR A O 1
ATOM 2443 N N . GLY A 1 309 ? -1.338 -19.299 -16.774 1.00 68.50 309 GLY A N 1
ATOM 2444 C CA . GLY A 1 309 ? -0.418 -20.007 -17.655 1.00 68.50 309 GLY A CA 1
ATOM 2445 C C . GLY A 1 309 ? -0.736 -19.889 -19.150 1.00 68.50 309 GLY A C 1
ATOM 2446 O O . GLY A 1 309 ? 0.206 -19.829 -19.944 1.00 68.50 309 GLY A O 1
ATOM 2447 N N . ARG A 1 310 ? -2.011 -19.761 -19.554 1.00 66.31 310 ARG A N 1
ATOM 2448 C CA . ARG A 1 310 ? -2.447 -19.556 -20.955 1.00 66.31 310 ARG A CA 1
ATOM 2449 C C . ARG A 1 310 ? -2.746 -18.100 -21.294 1.00 66.31 310 ARG A C 1
ATOM 2451 O O . ARG A 1 310 ? -2.189 -17.601 -22.266 1.00 66.31 310 ARG A O 1
ATOM 2458 N N . ASN A 1 311 ? -3.435 -17.380 -20.419 1.00 70.50 311 ASN A N 1
ATOM 2459 C CA . ASN A 1 311 ? -3.729 -15.949 -20.548 1.00 70.50 311 ASN A CA 1
ATOM 2460 C C . ASN A 1 311 ? -3.084 -15.151 -19.407 1.00 70.50 311 ASN A C 1
ATOM 2462 O O . ASN A 1 311 ? -2.785 -15.716 -18.353 1.00 70.50 311 ASN A O 1
ATOM 2466 N N . ASN A 1 312 ? -2.883 -13.854 -19.632 1.00 73.56 312 ASN A N 1
ATOM 2467 C CA . ASN A 1 312 ? -2.537 -12.892 -18.590 1.00 73.56 312 ASN A CA 1
ATOM 2468 C C . ASN A 1 312 ? -3.694 -11.884 -18.501 1.00 73.56 312 ASN A C 1
ATOM 2470 O O . ASN A 1 312 ? -4.174 -11.448 -19.549 1.00 73.56 312 ASN A O 1
ATOM 2474 N N . SER A 1 313 ? -4.095 -11.500 -17.294 1.00 77.69 313 SER A N 1
ATOM 2475 C CA . SER A 1 313 ? -5.147 -10.509 -17.045 1.00 77.69 313 SER A CA 1
ATOM 2476 C C . SER A 1 313 ? -4.602 -9.434 -16.114 1.00 77.69 313 SER A C 1
ATOM 2478 O O . SER A 1 313 ? -4.154 -9.757 -15.016 1.00 77.69 313 SER A O 1
ATOM 2480 N N . PHE A 1 314 ? -4.635 -8.171 -16.536 1.00 75.81 314 PHE A N 1
ATOM 2481 C CA . PHE A 1 314 ? -4.339 -7.045 -15.651 1.00 75.81 314 PHE A CA 1
ATOM 2482 C C . PHE A 1 314 ? -5.545 -6.816 -14.738 1.00 75.81 314 PHE A C 1
ATOM 2484 O O . PHE A 1 314 ? -6.667 -6.694 -15.225 1.00 75.81 314 PHE A O 1
ATOM 2491 N N . LEU A 1 315 ? -5.302 -6.821 -13.430 1.00 81.25 315 LEU A N 1
ATOM 2492 C CA . LEU A 1 315 ? -6.321 -6.669 -12.390 1.00 81.25 315 LEU A CA 1
ATOM 2493 C C . LEU A 1 315 ? -6.347 -5.236 -11.850 1.00 81.25 315 LEU A C 1
ATOM 2495 O O . LEU A 1 315 ? -7.419 -4.680 -11.632 1.00 81.25 315 LEU A O 1
ATOM 2499 N N . ASN A 1 316 ? -5.169 -4.627 -11.687 1.00 82.75 316 ASN A N 1
ATOM 2500 C CA . ASN A 1 316 ? -5.017 -3.241 -11.253 1.00 82.75 316 ASN A CA 1
ATOM 2501 C C . ASN A 1 316 ? -3.790 -2.589 -11.920 1.00 82.75 316 ASN A C 1
ATOM 2503 O O . ASN A 1 316 ? -2.794 -3.269 -12.186 1.00 82.75 316 ASN A O 1
ATOM 2507 N N . PHE A 1 317 ? -3.859 -1.281 -12.165 1.00 84.81 317 PHE A N 1
ATOM 2508 C CA . PHE A 1 317 ? -2.747 -0.413 -12.554 1.00 84.81 317 PHE A CA 1
ATOM 2509 C C . PHE A 1 317 ? -3.039 0.993 -12.017 1.00 84.81 317 PHE A C 1
ATOM 2511 O O . PHE A 1 317 ? -3.913 1.679 -12.544 1.00 84.81 317 PHE A O 1
ATOM 2518 N N . ASP A 1 318 ? -2.340 1.391 -10.956 1.00 88.62 318 ASP A N 1
ATOM 2519 C CA . ASP A 1 318 ? -2.586 2.641 -10.226 1.00 88.62 318 ASP A CA 1
ATOM 2520 C C . ASP A 1 318 ? -1.262 3.330 -9.841 1.00 88.62 318 ASP A C 1
ATOM 2522 O O . ASP A 1 318 ? -0.172 2.766 -9.999 1.00 88.62 318 ASP A O 1
ATOM 2526 N N . SER A 1 319 ? -1.335 4.568 -9.356 1.00 92.25 319 SER A N 1
ATOM 2527 C CA . SER A 1 319 ? -0.176 5.399 -9.041 1.00 92.25 319 SER A CA 1
ATOM 2528 C C . SER A 1 319 ? -0.368 6.289 -7.822 1.00 92.25 319 SER A C 1
ATOM 2530 O O . SER A 1 319 ? -1.419 6.900 -7.647 1.00 92.25 319 SER A O 1
ATOM 2532 N N . PHE A 1 320 ? 0.689 6.431 -7.023 1.00 96.00 320 PHE A N 1
ATOM 2533 C CA . PHE A 1 320 ? 0.687 7.243 -5.811 1.00 96.00 320 PHE A CA 1
ATOM 2534 C C . PHE A 1 320 ? 1.801 8.297 -5.808 1.00 96.00 320 PHE A C 1
ATOM 2536 O O . PHE A 1 320 ? 2.968 7.963 -5.991 1.00 96.00 320 PHE A O 1
ATOM 2543 N N . GLU A 1 321 ? 1.437 9.556 -5.546 1.00 94.69 321 GLU A N 1
ATOM 2544 C CA . GLU A 1 321 ? 2.333 10.726 -5.663 1.00 94.69 321 GLU A CA 1
ATOM 2545 C C . GLU A 1 321 ? 2.443 11.569 -4.377 1.00 94.69 321 GLU A C 1
ATOM 2547 O O . GLU A 1 321 ? 3.362 12.369 -4.240 1.00 94.69 321 GLU A O 1
ATOM 2552 N N . ARG A 1 322 ? 1.541 11.384 -3.401 1.00 92.44 322 ARG A N 1
ATOM 2553 C CA . ARG A 1 322 ? 1.425 12.213 -2.177 1.00 92.44 322 ARG A CA 1
ATOM 2554 C C . ARG A 1 322 ? 2.378 11.763 -1.061 1.00 92.44 322 ARG A C 1
ATOM 2556 O O . ARG A 1 322 ? 1.968 11.408 0.049 1.00 92.44 322 ARG A O 1
ATOM 2563 N N . VAL A 1 323 ? 3.664 11.673 -1.391 1.00 93.56 323 VAL A N 1
ATOM 2564 C CA . VAL A 1 323 ? 4.678 11.026 -0.541 1.00 93.56 323 VAL A CA 1
ATOM 2565 C C . VAL A 1 323 ? 5.023 11.831 0.707 1.00 93.56 323 VAL A C 1
ATOM 2567 O O . VAL A 1 323 ? 5.383 11.245 1.731 1.00 93.56 323 VAL A O 1
ATOM 2570 N N . GLU A 1 324 ? 4.879 13.153 0.659 1.00 92.62 324 GLU A N 1
ATOM 2571 C CA . GLU A 1 324 ? 5.130 14.056 1.778 1.00 92.62 324 GLU A CA 1
ATOM 2572 C C . GLU A 1 324 ? 4.094 13.855 2.888 1.00 92.62 324 GLU A C 1
ATOM 2574 O O . GLU A 1 324 ? 4.464 13.691 4.053 1.00 92.62 324 GLU A O 1
ATOM 2579 N N . GLU A 1 325 ? 2.800 13.803 2.549 1.00 93.88 325 GLU A N 1
ATOM 2580 C CA . GLU A 1 325 ? 1.751 13.556 3.542 1.00 93.88 325 GLU A CA 1
ATOM 2581 C C . GLU A 1 325 ? 1.813 12.135 4.110 1.00 93.88 325 GLU A C 1
ATOM 2583 O O . GLU A 1 325 ? 1.567 11.949 5.302 1.00 93.88 325 GLU A O 1
ATOM 2588 N N . LEU A 1 326 ? 2.198 11.141 3.301 1.00 95.81 326 LEU A N 1
ATOM 2589 C CA . LEU A 1 326 ? 2.397 9.774 3.786 1.00 95.81 326 LEU A CA 1
ATOM 2590 C C . LEU A 1 326 ? 3.616 9.660 4.718 1.00 95.81 326 LEU A C 1
ATOM 2592 O O . LEU A 1 326 ? 3.548 8.996 5.752 1.00 95.81 326 LEU A O 1
ATOM 2596 N N . SER A 1 327 ? 4.713 10.354 4.402 1.00 95.31 327 SER A N 1
ATOM 2597 C CA . SER A 1 327 ? 5.893 10.432 5.277 1.00 95.31 327 SER A CA 1
ATOM 2598 C C . SER A 1 327 ? 5.566 11.128 6.602 1.00 95.31 327 SER A C 1
ATOM 2600 O O . SER A 1 327 ? 6.022 10.695 7.661 1.00 95.31 327 SER A O 1
ATOM 2602 N N . ALA A 1 328 ? 4.743 12.182 6.566 1.00 94.75 328 ALA A N 1
ATOM 2603 C CA . ALA A 1 328 ? 4.243 12.851 7.764 1.00 94.75 328 ALA A CA 1
ATOM 2604 C C . ALA A 1 328 ? 3.341 11.927 8.601 1.00 94.75 328 ALA A C 1
ATOM 2606 O O . ALA A 1 328 ? 3.502 11.867 9.818 1.00 94.75 328 ALA A O 1
ATOM 2607 N N . PHE A 1 329 ? 2.454 11.154 7.964 1.00 96.25 329 PHE A N 1
ATOM 2608 C CA . PHE A 1 329 ? 1.637 10.142 8.636 1.00 96.25 329 PHE A CA 1
ATOM 2609 C C . PHE A 1 329 ? 2.497 9.100 9.367 1.00 96.25 329 PHE A C 1
ATOM 2611 O O . PHE A 1 329 ? 2.324 8.922 10.572 1.00 96.25 329 PHE A O 1
ATOM 2618 N N . PHE A 1 330 ? 3.472 8.472 8.696 1.00 97.25 330 PHE A N 1
ATOM 2619 C CA . PHE A 1 330 ? 4.360 7.493 9.340 1.00 97.25 330 PHE A CA 1
ATOM 2620 C C . PHE A 1 330 ? 5.143 8.099 10.511 1.00 97.25 330 PHE A C 1
ATOM 2622 O O . PHE A 1 330 ? 5.189 7.512 11.593 1.00 97.25 330 PHE A O 1
ATOM 2629 N N . LYS A 1 331 ? 5.692 9.308 10.330 1.00 96.69 331 LYS A N 1
ATOM 2630 C CA . LYS A 1 331 ? 6.384 10.039 11.397 1.00 96.69 331 LYS A CA 1
ATOM 2631 C C . LYS A 1 331 ? 5.474 10.303 12.599 1.00 96.69 331 LYS A C 1
ATOM 2633 O O . LYS A 1 331 ? 5.929 10.182 13.736 1.00 96.69 331 LYS A O 1
ATOM 2638 N N . ASN A 1 332 ? 4.210 10.658 12.369 1.00 96.06 332 ASN A N 1
ATOM 2639 C CA . ASN A 1 332 ? 3.247 10.902 13.441 1.00 96.06 332 ASN A CA 1
ATOM 2640 C C . ASN A 1 332 ? 2.937 9.607 14.209 1.00 96.06 332 ASN A C 1
ATOM 2642 O O . ASN A 1 332 ? 2.961 9.638 15.437 1.00 96.06 332 ASN A O 1
ATOM 2646 N N . VAL A 1 333 ? 2.746 8.470 13.522 1.00 97.56 333 VAL A N 1
ATOM 2647 C CA . VAL A 1 333 ? 2.558 7.159 14.180 1.00 97.56 333 VAL A CA 1
ATOM 2648 C C . VAL A 1 333 ? 3.743 6.826 15.093 1.00 97.56 333 VAL A C 1
ATOM 2650 O O . VAL A 1 333 ? 3.534 6.529 16.268 1.00 97.56 333 VAL A O 1
ATOM 2653 N N . GLU A 1 334 ? 4.982 6.937 14.601 1.00 96.25 334 GLU A N 1
ATOM 2654 C CA . GLU A 1 334 ? 6.183 6.671 15.411 1.00 96.25 334 GLU A CA 1
ATOM 2655 C C . GLU A 1 334 ? 6.341 7.653 16.582 1.00 96.25 334 GLU A C 1
ATOM 2657 O O . GLU A 1 334 ? 6.704 7.246 17.684 1.00 96.25 334 GLU A O 1
ATOM 2662 N N . THR A 1 335 ? 6.051 8.942 16.371 1.00 96.69 335 THR A N 1
ATOM 2663 C CA . THR A 1 335 ? 6.164 9.985 17.413 1.00 96.69 335 THR A CA 1
ATOM 2664 C C . THR A 1 335 ? 5.178 9.748 18.560 1.00 96.69 335 THR A C 1
ATOM 2666 O O . THR A 1 335 ? 5.479 10.063 19.709 1.00 96.69 335 THR A O 1
ATOM 2669 N N . LEU A 1 336 ? 4.023 9.146 18.265 1.00 96.69 336 LEU A N 1
ATOM 2670 C CA . LEU A 1 336 ? 3.029 8.713 19.251 1.00 96.69 336 LEU A CA 1
ATOM 2671 C C . LEU A 1 336 ? 3.392 7.377 19.935 1.00 96.69 336 LEU A C 1
ATOM 2673 O O . LEU A 1 336 ? 2.660 6.931 20.814 1.00 96.69 336 LEU A O 1
ATOM 2677 N N . GLY A 1 337 ? 4.508 6.739 19.560 1.00 96.81 337 GLY A N 1
ATOM 2678 C CA . GLY A 1 337 ? 4.946 5.438 20.080 1.00 96.81 337 GLY A CA 1
ATOM 2679 C C . GLY A 1 337 ? 4.344 4.224 19.359 1.00 96.81 337 GLY A C 1
ATOM 2680 O O . GLY A 1 337 ? 4.485 3.097 19.836 1.00 96.81 337 GLY A O 1
ATOM 2681 N N . GLY A 1 338 ? 3.672 4.431 18.225 1.00 96.69 338 GLY A N 1
ATOM 2682 C CA . GLY A 1 338 ? 3.034 3.378 17.442 1.00 96.69 338 GLY A CA 1
ATOM 2683 C C . GLY A 1 338 ? 4.011 2.603 16.554 1.00 96.69 338 GLY A C 1
ATOM 2684 O O . GLY A 1 338 ? 4.985 3.147 16.041 1.00 96.69 338 GLY A O 1
ATOM 2685 N N . ASP A 1 339 ? 3.710 1.325 16.318 1.00 95.81 339 ASP A N 1
ATOM 2686 C CA . ASP A 1 339 ? 4.396 0.478 15.341 1.00 95.81 339 ASP A CA 1
ATOM 2687 C C . ASP A 1 339 ? 3.441 0.187 14.179 1.00 95.81 339 ASP A C 1
ATOM 2689 O O . ASP A 1 339 ? 2.558 -0.673 14.266 1.00 95.81 339 ASP A O 1
ATOM 2693 N N . PHE A 1 340 ? 3.616 0.921 13.079 1.00 97.12 340 PHE A N 1
ATOM 2694 C CA . PHE A 1 340 ? 2.762 0.794 11.900 1.00 97.12 340 PHE A CA 1
ATOM 2695 C C . PHE A 1 340 ? 2.839 -0.602 11.256 1.00 97.12 340 PHE A C 1
ATOM 2697 O O . PHE A 1 340 ? 1.840 -1.093 10.732 1.00 97.12 340 PHE A O 1
ATOM 2704 N N . SER A 1 341 ? 3.984 -1.289 11.352 1.00 94.88 341 SER A N 1
ATOM 2705 C CA . SER A 1 341 ? 4.122 -2.655 10.824 1.00 94.88 341 SER A CA 1
ATOM 2706 C C . SER A 1 341 ? 3.243 -3.620 11.621 1.00 94.88 341 SER A C 1
ATOM 2708 O O . SER A 1 341 ? 2.487 -4.392 11.036 1.00 94.88 341 SER A O 1
ATOM 2710 N N . LYS A 1 342 ? 3.261 -3.518 12.960 1.00 95.44 342 LYS A N 1
ATOM 2711 C CA . LYS A 1 342 ? 2.386 -4.314 13.837 1.00 95.44 342 LYS A CA 1
ATOM 2712 C C . LYS A 1 342 ? 0.906 -3.978 13.661 1.00 95.44 342 LYS A C 1
ATOM 2714 O O . LYS A 1 342 ? 0.089 -4.891 13.770 1.00 95.44 342 LYS A O 1
ATOM 2719 N N . PHE A 1 343 ? 0.551 -2.718 13.397 1.00 97.56 343 PHE A N 1
ATOM 2720 C CA . PHE A 1 343 ? -0.821 -2.351 13.031 1.00 97.56 343 PHE A CA 1
ATOM 2721 C C . PHE A 1 343 ? -1.256 -3.092 11.765 1.00 97.56 343 PHE A C 1
ATOM 2723 O O . PHE A 1 343 ? -2.242 -3.824 11.796 1.00 97.56 343 PHE A O 1
ATOM 2730 N N . MET A 1 344 ? -0.471 -2.991 10.689 1.00 97.19 344 MET A N 1
ATOM 2731 C CA . MET A 1 344 ? -0.775 -3.650 9.419 1.00 97.19 344 MET A CA 1
ATOM 2732 C C . MET A 1 344 ? -0.827 -5.178 9.551 1.00 97.19 344 MET A C 1
ATOM 2734 O O . MET A 1 344 ? -1.766 -5.793 9.055 1.00 97.19 344 MET A O 1
ATOM 2738 N N . ASP A 1 345 ? 0.113 -5.804 10.264 1.00 95.38 345 ASP A N 1
ATOM 2739 C CA . ASP A 1 345 ?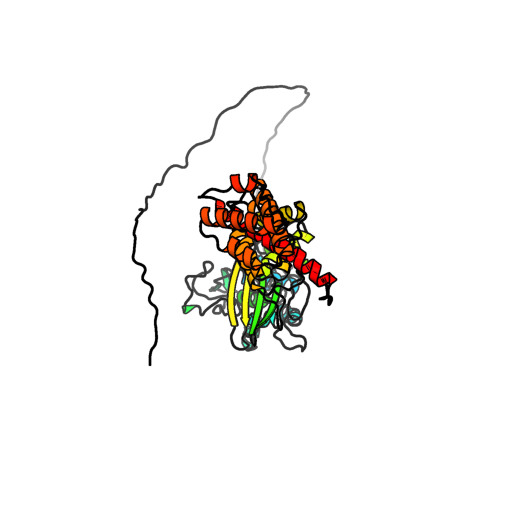 0.089 -7.252 10.528 1.00 95.38 345 ASP A CA 1
ATOM 2740 C C . ASP A 1 345 ? -1.135 -7.702 11.342 1.00 95.38 345 ASP A C 1
ATOM 2742 O O . ASP A 1 345 ? -1.577 -8.839 11.192 1.00 95.38 345 ASP A O 1
ATOM 2746 N N . SER A 1 346 ? -1.716 -6.822 12.166 1.00 96.12 346 SER A N 1
ATOM 2747 C CA . SER A 1 346 ? -2.937 -7.127 12.924 1.00 96.12 346 SER A CA 1
ATOM 2748 C C . SER A 1 346 ? -4.211 -7.107 12.066 1.00 96.12 346 SER A C 1
ATOM 2750 O O . SER A 1 346 ? -5.262 -7.514 12.546 1.00 96.12 346 SER A O 1
ATOM 2752 N N . LEU A 1 347 ? -4.145 -6.637 10.815 1.00 96.69 347 LEU A N 1
ATOM 2753 C CA . LEU A 1 347 ? -5.283 -6.596 9.885 1.00 96.69 347 LEU A CA 1
ATOM 2754 C C . LEU A 1 347 ? -5.366 -7.831 8.971 1.00 96.69 347 LEU A C 1
ATOM 2756 O O . LEU A 1 347 ? -6.236 -7.896 8.104 1.00 96.69 347 LEU A O 1
ATOM 2760 N N . VAL A 1 348 ? -4.460 -8.795 9.138 1.00 94.75 348 VAL A N 1
ATOM 2761 C CA . VAL A 1 348 ? -4.436 -10.058 8.389 1.00 94.75 348 VAL A CA 1
ATOM 2762 C C . VAL A 1 348 ? -5.057 -11.150 9.241 1.00 94.75 348 VAL A C 1
ATOM 2764 O O . VAL A 1 348 ? -4.632 -11.314 10.381 1.00 94.75 348 VAL A O 1
ATOM 2767 N N . ILE A 1 349 ? -6.004 -11.917 8.694 1.00 91.81 349 ILE A N 1
ATOM 2768 C CA . ILE A 1 349 ? -6.552 -13.110 9.357 1.00 91.81 349 ILE A CA 1
ATOM 2769 C C . ILE A 1 349 ? -5.713 -14.329 8.945 1.00 91.81 349 ILE A C 1
ATOM 2771 O O . ILE A 1 349 ? -5.692 -14.672 7.757 1.00 91.81 349 ILE A O 1
ATOM 2775 N N . PRO A 1 350 ? -4.999 -14.999 9.873 1.00 87.44 350 PRO A N 1
ATOM 2776 C CA . PRO A 1 350 ? -4.239 -16.204 9.556 1.00 87.44 350 PRO A CA 1
ATOM 2777 C C . PRO A 1 350 ? -5.162 -17.320 9.057 1.00 87.44 350 PRO A C 1
ATOM 2779 O O . PRO A 1 350 ? -6.198 -17.594 9.655 1.00 87.44 350 PRO A O 1
ATOM 2782 N N . GLY A 1 351 ? -4.769 -17.991 7.975 1.00 80.50 351 GLY A N 1
ATOM 2783 C CA . GLY A 1 351 ? -5.583 -19.017 7.330 1.00 80.50 351 GLY A CA 1
ATOM 2784 C C . GLY A 1 351 ? -4.740 -20.064 6.610 1.00 80.50 351 GLY A C 1
ATOM 2785 O O . GLY A 1 351 ? -3.549 -19.868 6.357 1.00 80.50 351 GLY A O 1
ATOM 2786 N N . SER A 1 352 ? -5.375 -21.189 6.284 1.00 64.44 352 SER A N 1
ATOM 2787 C CA . SER A 1 352 ? -4.802 -22.278 5.489 1.00 64.44 352 SER A CA 1
ATOM 2788 C C . SER A 1 352 ? -5.681 -22.497 4.251 1.00 64.44 352 SER A C 1
ATOM 2790 O O . SER A 1 352 ? -6.896 -22.615 4.413 1.00 64.44 352 SER A O 1
ATOM 2792 N N . PRO A 1 353 ? -5.123 -22.542 3.024 1.00 69.00 353 PRO A N 1
ATOM 2793 C CA . PRO A 1 353 ? -3.693 -22.582 2.691 1.00 69.00 353 PRO A CA 1
ATOM 2794 C C . PRO A 1 353 ? -2.979 -21.216 2.704 1.00 69.00 353 PRO A C 1
ATOM 2796 O O . PRO A 1 353 ? -1.754 -21.176 2.597 1.00 69.00 353 PRO A O 1
ATOM 2799 N N . SER A 1 354 ? -3.715 -20.110 2.818 1.00 77.50 354 SER A N 1
ATOM 2800 C CA . SER A 1 354 ? -3.184 -18.742 2.832 1.00 77.50 354 SER A CA 1
ATOM 2801 C C . SER A 1 354 ? -3.949 -17.858 3.816 1.00 77.50 354 SER A C 1
ATOM 2803 O O . SER A 1 354 ? -5.119 -18.105 4.104 1.00 77.50 354 SER A O 1
ATOM 2805 N N . ALA A 1 355 ? -3.286 -16.816 4.317 1.00 86.38 355 ALA A N 1
ATOM 2806 C CA . ALA A 1 355 ? -3.911 -15.799 5.156 1.00 86.38 355 ALA A CA 1
ATOM 2807 C C . ALA A 1 355 ? -4.789 -14.845 4.326 1.00 86.38 355 ALA A C 1
ATOM 2809 O O . ALA A 1 355 ? -4.435 -14.524 3.191 1.00 86.38 355 ALA A O 1
ATOM 2810 N N . ASP A 1 356 ? -5.898 -14.376 4.899 1.00 91.00 356 ASP A N 1
ATOM 2811 C CA . ASP A 1 356 ? -6.778 -13.376 4.286 1.00 91.00 356 ASP A CA 1
ATOM 2812 C C . ASP A 1 356 ? -6.263 -11.967 4.606 1.00 91.00 356 ASP A C 1
ATOM 2814 O O . ASP A 1 356 ? -6.265 -11.515 5.756 1.00 91.00 356 ASP A O 1
ATOM 2818 N N . VAL A 1 357 ? -5.809 -11.280 3.558 1.00 93.00 357 VAL A N 1
ATOM 2819 C CA . VAL A 1 357 ? -5.239 -9.929 3.612 1.00 93.00 357 VAL A CA 1
ATOM 2820 C C . VAL A 1 357 ? -6.228 -8.834 3.194 1.00 93.00 357 VAL A C 1
ATOM 2822 O O . VAL A 1 357 ? -5.885 -7.655 3.244 1.00 93.00 357 VAL A O 1
ATOM 2825 N N . SER A 1 358 ? -7.470 -9.178 2.829 1.00 93.94 358 SER A N 1
ATOM 2826 C CA . SER A 1 358 ? -8.444 -8.254 2.211 1.00 93.94 358 SER A CA 1
ATOM 2827 C C . SER A 1 358 ? -8.698 -6.989 3.044 1.00 93.94 358 SER A C 1
ATOM 2829 O O . SER A 1 358 ? -8.867 -5.891 2.516 1.00 93.94 358 SER A O 1
ATOM 2831 N N . ARG A 1 359 ? -8.686 -7.139 4.373 1.00 96.00 359 ARG A N 1
ATOM 2832 C CA . ARG A 1 359 ? -8.856 -6.053 5.354 1.00 96.00 359 ARG A CA 1
ATOM 2833 C C . ARG A 1 359 ? -7.646 -5.118 5.391 1.00 96.00 359 ARG A C 1
ATOM 2835 O O . ARG A 1 359 ? -7.813 -3.902 5.468 1.00 96.00 359 ARG A O 1
ATOM 2842 N N . ARG A 1 360 ? -6.435 -5.674 5.295 1.00 96.12 360 ARG A N 1
ATOM 2843 C CA . ARG A 1 360 ? -5.180 -4.917 5.233 1.00 96.12 360 ARG A CA 1
ATOM 2844 C C . ARG A 1 360 ? -5.062 -4.145 3.918 1.00 96.12 360 ARG A C 1
ATOM 2846 O O . ARG A 1 360 ? -4.714 -2.968 3.958 1.00 96.12 360 ARG A O 1
ATOM 2853 N N . GLU A 1 361 ? -5.426 -4.760 2.794 1.00 96.44 361 GLU A N 1
ATOM 2854 C CA . GLU A 1 361 ? -5.496 -4.108 1.478 1.00 96.44 361 GLU A CA 1
ATOM 2855 C C . GLU A 1 361 ? -6.473 -2.923 1.475 1.00 96.44 361 GLU A C 1
ATOM 2857 O O . GLU A 1 361 ? -6.152 -1.823 1.016 1.00 96.44 361 GLU A O 1
ATOM 2862 N N . GLU A 1 362 ? -7.669 -3.112 2.036 1.00 96.88 362 GLU A N 1
ATOM 2863 C CA . GLU A 1 362 ? -8.673 -2.055 2.078 1.00 96.88 362 GLU A CA 1
ATOM 2864 C C . GLU A 1 362 ? -8.238 -0.863 2.940 1.00 96.88 362 GLU A C 1
ATOM 2866 O O . GLU A 1 362 ? -8.353 0.284 2.496 1.00 96.88 362 GLU A O 1
ATOM 2871 N N . ILE A 1 363 ? -7.705 -1.117 4.139 1.00 97.69 363 ILE A N 1
ATOM 2872 C CA . ILE A 1 363 ? -7.169 -0.061 5.006 1.00 97.69 363 ILE A CA 1
ATOM 2873 C C . ILE A 1 363 ? -5.952 0.609 4.355 1.00 97.69 363 ILE A C 1
ATOM 2875 O O . ILE A 1 363 ? -5.844 1.835 4.408 1.00 97.69 363 ILE A O 1
ATOM 2879 N N . ALA A 1 364 ? -5.086 -0.139 3.661 1.00 97.69 364 ALA A N 1
ATOM 2880 C CA . ALA A 1 364 ? -3.962 0.438 2.929 1.00 97.69 364 ALA A CA 1
ATOM 2881 C C . ALA A 1 364 ? -4.426 1.431 1.854 1.00 97.69 364 ALA A C 1
ATOM 2883 O O . ALA A 1 364 ? -3.937 2.560 1.791 1.00 97.69 364 ALA A O 1
ATOM 2884 N N . ARG A 1 365 ? -5.438 1.053 1.067 1.00 96.75 365 ARG A N 1
ATOM 2885 C CA . ARG A 1 365 ? -6.084 1.928 0.080 1.00 96.75 365 ARG A CA 1
ATOM 2886 C C . ARG A 1 365 ? -6.708 3.171 0.721 1.00 96.75 365 ARG A C 1
ATOM 2888 O O . ARG A 1 365 ? -6.655 4.254 0.139 1.00 96.75 365 ARG A O 1
ATOM 2895 N N . MET A 1 366 ? -7.306 3.052 1.908 1.00 95.44 366 MET A N 1
ATOM 2896 C CA . MET A 1 366 ? -7.876 4.198 2.632 1.00 95.44 366 MET A CA 1
ATOM 2897 C C . MET A 1 366 ? -6.796 5.159 3.146 1.00 95.44 366 MET A C 1
ATOM 2899 O O . MET A 1 366 ? -6.968 6.368 3.012 1.00 95.44 366 MET A O 1
ATOM 2903 N N . ILE A 1 367 ? -5.666 4.645 3.642 1.00 96.06 367 ILE A N 1
ATOM 2904 C CA . ILE A 1 367 ? -4.507 5.456 4.051 1.00 96.06 367 ILE A CA 1
ATOM 2905 C C . ILE A 1 367 ? -3.902 6.178 2.837 1.00 96.06 367 ILE A C 1
ATOM 2907 O O . ILE A 1 367 ? -3.763 7.398 2.865 1.00 96.06 367 ILE A O 1
ATOM 2911 N N . LEU A 1 368 ? -3.630 5.462 1.740 1.00 95.56 368 LEU A N 1
ATOM 2912 C CA . LEU A 1 368 ? -3.075 6.037 0.503 1.00 95.56 368 LEU A CA 1
ATOM 2913 C C . LEU A 1 368 ? -4.015 7.054 -0.171 1.00 95.56 368 LEU A C 1
ATOM 2915 O O . LEU A 1 368 ? -3.554 7.975 -0.840 1.00 95.56 368 LEU A O 1
ATOM 2919 N N . SER A 1 369 ? -5.332 6.926 0.016 1.00 93.50 369 SER A N 1
ATOM 2920 C CA . SER A 1 369 ? -6.315 7.921 -0.446 1.00 93.50 369 SER A CA 1
ATOM 2921 C C . SER A 1 369 ? -6.675 8.977 0.607 1.00 93.50 369 SER A C 1
ATOM 2923 O O . SER A 1 369 ? -7.533 9.818 0.341 1.00 93.50 369 SER A O 1
ATOM 2925 N N . PHE A 1 370 ? -6.002 8.975 1.765 1.00 92.38 370 PHE A N 1
ATOM 2926 C CA . PHE A 1 370 ? -6.193 9.910 2.879 1.00 92.38 370 PHE A CA 1
ATOM 2927 C C . PHE A 1 370 ? -7.666 10.039 3.294 1.00 92.38 370 PHE A C 1
ATOM 2929 O O . PHE A 1 370 ? -8.220 11.135 3.376 1.00 92.38 370 PHE A O 1
ATOM 2936 N N . LYS A 1 371 ? -8.317 8.894 3.525 1.00 91.25 371 LYS A N 1
ATOM 2937 C CA . LYS A 1 371 ? -9.707 8.804 3.991 1.00 91.25 371 LYS A CA 1
ATOM 2938 C C . LYS A 1 371 ? -9.770 8.514 5.499 1.00 91.25 371 LYS A C 1
ATOM 2940 O O . LYS A 1 371 ? -8.892 7.813 6.003 1.00 91.25 371 LYS A O 1
ATOM 2945 N N . PRO A 1 372 ? -10.803 9.004 6.217 1.00 89.69 372 PRO A N 1
ATOM 2946 C CA . PRO A 1 372 ? -11.039 8.643 7.618 1.00 89.69 372 PRO A CA 1
ATOM 2947 C C . PRO A 1 372 ? -11.195 7.125 7.771 1.00 89.69 372 PRO A C 1
ATOM 2949 O O . PRO A 1 372 ? -11.827 6.488 6.926 1.00 89.69 372 PRO A O 1
ATOM 2952 N N . LEU A 1 373 ? -10.615 6.541 8.822 1.00 94.62 373 LEU A N 1
ATOM 2953 C CA . LEU A 1 373 ? -10.529 5.083 8.989 1.00 94.62 373 LEU A CA 1
ATOM 2954 C C . LEU A 1 373 ? -11.617 4.512 9.910 1.00 94.62 373 LEU A C 1
ATOM 2956 O O . LEU A 1 373 ? -11.841 3.304 9.913 1.00 94.62 373 LEU A O 1
ATOM 2960 N N . GLU A 1 374 ? -12.286 5.353 10.697 1.00 94.06 374 GLU A N 1
ATOM 2961 C CA . GLU A 1 374 ? -13.030 4.953 11.897 1.00 94.06 374 GLU A CA 1
ATOM 2962 C C . GLU A 1 374 ? -14.230 4.068 11.554 1.00 94.06 374 GLU A C 1
ATOM 2964 O O . GLU A 1 374 ? -14.392 2.990 12.117 1.00 94.06 374 GLU A O 1
ATOM 2969 N N . GLU A 1 375 ? -15.053 4.477 10.588 1.00 92.69 375 GLU A N 1
ATOM 2970 C CA . GLU A 1 375 ? -16.241 3.709 10.197 1.00 92.69 375 GLU A CA 1
ATOM 2971 C C . GLU A 1 375 ? -15.865 2.337 9.620 1.00 92.69 375 GLU A C 1
ATOM 2973 O O . GLU A 1 375 ? -16.540 1.341 9.894 1.00 92.69 375 GLU A O 1
ATOM 2978 N N . ARG A 1 376 ? -14.755 2.237 8.870 1.00 95.44 376 ARG A N 1
ATOM 2979 C CA . ARG A 1 376 ? -14.337 0.946 8.309 1.00 95.44 376 ARG A CA 1
ATOM 2980 C C . ARG A 1 376 ? -13.659 0.055 9.344 1.00 95.44 376 ARG A C 1
ATOM 2982 O O . ARG A 1 376 ? -13.984 -1.130 9.394 1.00 95.44 376 ARG A O 1
ATOM 2989 N N . LEU A 1 377 ? -12.803 0.617 10.202 1.00 96.69 377 LEU A N 1
ATOM 2990 C CA . LEU A 1 377 ? -12.208 -0.088 11.341 1.00 96.69 377 LEU A CA 1
ATOM 2991 C C . LEU A 1 377 ? -13.291 -0.625 12.290 1.00 96.69 377 LEU A C 1
ATOM 2993 O O . LEU A 1 377 ? -13.225 -1.792 12.664 1.00 96.69 377 LEU A O 1
ATOM 2997 N N . GLN A 1 378 ? -14.334 0.159 12.597 1.00 96.62 378 GLN A N 1
ATOM 2998 C CA . GLN A 1 378 ? -15.485 -0.289 13.396 1.00 96.62 378 GLN A CA 1
ATOM 2999 C C . GLN A 1 378 ? -16.171 -1.525 12.795 1.00 96.62 378 GLN A C 1
ATOM 3001 O O . GLN A 1 378 ? -16.641 -2.389 13.535 1.00 96.62 378 GLN A O 1
ATOM 3006 N N . MET A 1 379 ? -16.252 -1.614 11.466 1.00 94.12 379 MET A N 1
ATOM 3007 C CA . MET A 1 379 ? -16.886 -2.749 10.797 1.00 94.12 379 MET A CA 1
ATOM 3008 C C . MET A 1 379 ? -16.013 -4.007 10.820 1.00 94.12 379 MET A C 1
ATOM 3010 O O . MET A 1 379 ? -16.543 -5.077 11.100 1.00 94.12 379 MET A O 1
ATOM 3014 N N . ILE A 1 380 ? -14.708 -3.891 10.541 1.00 95.69 380 ILE A N 1
ATOM 3015 C CA . ILE A 1 380 ? -13.811 -5.058 10.420 1.00 95.69 380 ILE A CA 1
ATOM 3016 C C . ILE A 1 380 ? -13.258 -5.566 11.754 1.00 95.69 380 ILE A C 1
ATOM 3018 O O . ILE A 1 380 ? -12.834 -6.712 11.819 1.00 95.69 380 ILE A O 1
ATOM 3022 N N . ILE A 1 381 ? -13.252 -4.757 12.821 1.00 96.06 381 ILE A N 1
ATOM 3023 C CA . ILE A 1 381 ? -12.628 -5.154 14.097 1.00 96.06 381 ILE A CA 1
ATOM 3024 C C . ILE A 1 381 ? -13.335 -6.332 14.793 1.00 96.06 381 ILE A C 1
ATOM 3026 O O . ILE A 1 381 ? -12.732 -7.010 15.617 1.00 96.06 381 ILE A O 1
ATOM 3030 N N . PHE A 1 382 ? -14.592 -6.603 14.432 1.00 95.44 382 PHE A N 1
ATOM 3031 C CA . PHE A 1 382 ? -15.353 -7.764 14.906 1.00 95.44 382 PHE A CA 1
ATOM 3032 C C . PHE A 1 382 ? -14.947 -9.086 14.233 1.00 95.44 382 PHE A C 1
ATOM 3034 O O . PHE A 1 382 ? -15.374 -10.138 14.698 1.00 95.44 382 PHE A O 1
ATOM 3041 N N . ASP A 1 383 ? -14.135 -9.043 13.171 1.00 93.69 383 ASP A N 1
ATOM 3042 C CA . ASP A 1 383 ? -13.665 -10.232 12.451 1.00 93.69 383 ASP A CA 1
ATOM 3043 C C . ASP A 1 383 ? -12.370 -10.823 13.058 1.00 93.69 383 ASP A C 1
ATOM 3045 O O . ASP A 1 383 ? -11.847 -11.804 12.532 1.00 93.69 383 ASP A O 1
ATOM 3049 N N . PHE A 1 384 ? -11.811 -10.218 14.117 1.00 93.06 384 PHE A N 1
ATOM 3050 C CA . PHE A 1 384 ? -10.526 -10.609 14.711 1.00 93.06 384 PHE A CA 1
ATOM 3051 C C . PHE A 1 384 ? -10.683 -11.240 16.103 1.00 93.06 384 PHE A C 1
ATOM 3053 O O . PHE A 1 384 ? -11.366 -10.695 16.965 1.00 93.06 384 PHE A O 1
ATOM 3060 N N . ASP A 1 385 ? -9.934 -12.316 16.367 1.00 90.69 385 ASP A N 1
ATOM 3061 C CA . ASP A 1 385 ? -9.838 -12.972 17.688 1.00 90.69 385 ASP A CA 1
ATOM 3062 C C . ASP A 1 385 ? -8.724 -12.389 18.592 1.00 90.69 385 ASP A C 1
ATOM 3064 O O . ASP A 1 385 ? -8.465 -12.873 19.698 1.00 90.69 385 ASP A O 1
ATOM 3068 N N . TYR A 1 386 ? -8.028 -11.353 18.119 1.00 92.88 386 TYR A N 1
ATOM 3069 C CA . TYR A 1 386 ? -6.845 -10.750 18.739 1.00 92.88 386 TYR A CA 1
ATOM 3070 C C . TYR A 1 386 ? -6.863 -9.222 18.577 1.00 92.88 386 TYR A C 1
ATOM 3072 O O . TYR A 1 386 ? -7.435 -8.706 17.617 1.00 92.88 386 TYR A O 1
ATOM 3080 N N . PRO A 1 387 ? -6.238 -8.467 19.500 1.00 96.06 387 PRO A N 1
ATOM 3081 C CA . PRO A 1 387 ? -6.263 -7.011 19.455 1.00 96.06 387 PRO A CA 1
ATOM 3082 C C . PRO A 1 387 ? -5.468 -6.451 18.268 1.00 96.06 387 PRO A C 1
ATOM 3084 O O . PRO A 1 387 ? -4.330 -6.855 18.010 1.00 96.06 387 PRO A O 1
ATOM 3087 N N . VAL A 1 388 ? -6.027 -5.429 17.622 1.00 97.12 388 VAL A N 1
ATOM 3088 C CA . VAL A 1 388 ? -5.337 -4.595 16.638 1.00 97.12 388 VAL A CA 1
ATOM 3089 C C . VAL A 1 388 ? -4.304 -3.726 17.356 1.00 97.12 388 VAL A C 1
ATOM 3091 O O . VAL A 1 388 ? -4.634 -2.847 18.162 1.00 97.12 388 VAL A O 1
ATOM 3094 N N . ARG A 1 389 ? -3.023 -3.990 17.081 1.00 96.94 389 ARG A N 1
ATOM 3095 C CA . ARG A 1 389 ? -1.895 -3.273 17.692 1.00 96.94 389 ARG A CA 1
ATOM 3096 C C . ARG A 1 389 ? -1.759 -1.867 17.107 1.00 96.94 389 ARG A C 1
ATOM 3098 O O . ARG A 1 389 ? -2.051 -1.645 15.941 1.00 96.94 389 ARG A O 1
ATOM 3105 N N . SER A 1 390 ? -1.312 -0.921 17.931 1.00 97.19 390 SER A N 1
ATOM 3106 C CA . SER A 1 390 ? -1.071 0.488 17.567 1.00 97.19 390 SER A CA 1
ATOM 3107 C C . SER A 1 390 ? -2.233 1.232 16.875 1.00 97.19 390 SER A C 1
ATOM 3109 O O . SER A 1 390 ? -2.029 2.210 16.156 1.00 97.19 390 SER A O 1
ATOM 3111 N N . ILE A 1 391 ? -3.474 0.775 17.088 1.00 97.44 391 ILE A N 1
ATOM 3112 C CA . ILE A 1 391 ? -4.669 1.350 16.456 1.00 97.44 391 ILE A CA 1
ATOM 3113 C C . ILE A 1 391 ? -4.956 2.788 16.916 1.00 97.44 391 ILE A C 1
ATOM 3115 O O . ILE A 1 391 ? -5.428 3.594 16.124 1.00 97.44 391 ILE A O 1
ATOM 3119 N N . TYR A 1 392 ? -4.640 3.136 18.167 1.00 97.62 392 TYR A N 1
ATOM 3120 C CA . TYR A 1 392 ? -4.846 4.484 18.711 1.00 97.62 392 TYR A CA 1
ATOM 3121 C C . TYR A 1 392 ? -3.904 5.503 18.054 1.00 97.62 392 TYR A C 1
ATOM 3123 O O . TYR A 1 392 ? -4.342 6.561 17.609 1.00 97.62 392 TYR A O 1
ATOM 3131 N N . GLU A 1 393 ? -2.627 5.151 17.929 1.00 98.00 393 GLU A N 1
ATOM 3132 C CA . GLU A 1 393 ? -1.589 5.989 17.335 1.00 98.00 393 GLU A CA 1
ATOM 3133 C C . GLU A 1 393 ? -1.836 6.181 15.833 1.00 98.00 393 GLU A C 1
ATOM 3135 O O . GLU A 1 393 ? -1.706 7.293 15.322 1.00 98.00 393 GLU A O 1
ATOM 3140 N N . VAL A 1 394 ? -2.281 5.127 15.135 1.00 97.62 394 VAL A N 1
ATOM 3141 C CA . VAL A 1 394 ? -2.696 5.203 13.726 1.00 97.62 394 VAL A CA 1
ATOM 3142 C C . VAL A 1 394 ? -3.950 6.056 13.536 1.00 97.62 394 VAL A C 1
ATOM 3144 O O . VAL A 1 394 ? -3.977 6.855 12.603 1.00 97.62 394 VAL A O 1
ATOM 3147 N N . ILE A 1 395 ? -4.951 5.953 14.418 1.00 96.75 395 ILE A N 1
ATOM 3148 C CA . ILE A 1 395 ? -6.157 6.795 14.368 1.00 96.75 395 ILE A CA 1
ATOM 3149 C C . ILE A 1 395 ? -5.806 8.275 14.566 1.00 96.75 395 ILE A C 1
ATOM 3151 O O . ILE A 1 395 ? -6.256 9.113 13.786 1.00 96.75 395 ILE A O 1
ATOM 3155 N N . ILE A 1 396 ? -4.982 8.630 15.559 1.00 96.19 396 ILE A N 1
ATOM 3156 C CA . ILE A 1 396 ? -4.557 10.029 15.737 1.00 96.19 396 ILE A CA 1
ATOM 3157 C C . ILE A 1 396 ? -3.767 10.495 14.512 1.00 96.19 396 ILE A C 1
ATOM 3159 O O . ILE A 1 396 ? -4.094 11.530 13.929 1.00 96.19 396 ILE A O 1
ATOM 3163 N N . ALA A 1 397 ? -2.775 9.718 14.066 1.00 95.94 397 ALA A N 1
ATOM 3164 C CA . ALA A 1 397 ? -1.986 10.068 12.892 1.00 95.94 397 ALA A CA 1
ATOM 3165 C C . ALA A 1 397 ? -2.876 10.287 11.656 1.00 95.94 397 ALA A C 1
ATOM 3167 O O . ALA A 1 397 ? -2.714 11.308 10.988 1.00 95.94 397 ALA A O 1
ATOM 3168 N N . SER A 1 398 ? -3.864 9.418 11.398 1.00 95.06 398 SER A N 1
ATOM 3169 C CA . SER A 1 398 ? -4.779 9.559 10.259 1.00 95.06 398 SER A CA 1
ATOM 3170 C C . SER A 1 398 ? -5.669 10.800 10.363 1.00 95.06 398 SER A C 1
ATOM 3172 O O . SER A 1 398 ? -5.874 11.484 9.364 1.00 95.06 398 SER A O 1
ATOM 3174 N N . ASN A 1 399 ? -6.152 11.139 11.563 1.00 93.44 399 ASN A N 1
ATOM 3175 C CA . ASN A 1 399 ? -6.971 12.337 11.790 1.00 93.44 399 ASN A CA 1
ATOM 3176 C C . ASN A 1 399 ? -6.170 13.647 11.669 1.00 93.44 399 ASN A C 1
ATOM 3178 O O . ASN A 1 399 ? -6.746 14.680 11.341 1.00 93.44 399 ASN A O 1
ATOM 3182 N N . THR A 1 400 ? -4.844 13.608 11.849 1.00 90.44 400 THR A N 1
ATOM 3183 C CA . THR A 1 400 ? -3.956 14.768 11.619 1.00 90.44 400 THR A CA 1
ATOM 3184 C C . THR A 1 400 ? -3.516 14.959 10.159 1.00 90.44 400 THR A C 1
ATOM 3186 O O . THR A 1 400 ? -2.829 15.936 9.853 1.00 90.44 400 THR A O 1
ATOM 3189 N N . MET A 1 401 ? -3.884 14.062 9.234 1.00 86.31 401 MET A N 1
ATOM 3190 C CA . MET A 1 401 ? -3.448 14.157 7.835 1.00 86.31 401 MET A CA 1
ATOM 3191 C C . MET A 1 401 ? -4.142 15.297 7.078 1.00 86.31 401 MET A C 1
ATOM 3193 O O . MET A 1 401 ? -5.357 15.489 7.146 1.00 86.31 401 MET A O 1
ATOM 3197 N N . LYS A 1 402 ? -3.375 16.023 6.258 1.00 79.56 402 LYS A N 1
ATOM 3198 C CA . LYS A 1 402 ? -3.894 17.120 5.432 1.00 79.56 402 LYS A CA 1
ATOM 3199 C C . LYS A 1 402 ? -4.955 16.620 4.441 1.00 79.56 402 LYS A C 1
ATOM 3201 O O . LYS A 1 402 ? -4.683 15.773 3.588 1.00 79.56 402 LYS A O 1
ATOM 3206 N N . GLY A 1 403 ? -6.147 17.211 4.524 1.00 71.56 403 GLY A N 1
ATOM 3207 C CA . GLY A 1 403 ? -7.308 16.864 3.696 1.00 71.56 403 GLY A CA 1
ATOM 3208 C C . GLY A 1 403 ? -8.268 15.862 4.343 1.00 71.56 403 GLY A C 1
ATOM 3209 O O . GLY A 1 403 ? -9.371 15.685 3.833 1.00 71.56 403 GLY A O 1
ATOM 3210 N N . VAL A 1 404 ? -7.908 15.262 5.483 1.00 80.12 404 VAL A N 1
ATOM 3211 C CA . VAL A 1 404 ? -8.852 14.501 6.308 1.00 80.12 404 VAL A CA 1
ATOM 3212 C C . VAL A 1 404 ? -9.669 15.487 7.142 1.00 80.12 404 VAL A C 1
ATOM 3214 O O . VAL A 1 404 ? -9.115 16.346 7.823 1.00 80.12 404 VAL A O 1
ATOM 3217 N N . ASN A 1 405 ? -10.998 15.357 7.117 1.00 79.75 405 ASN A N 1
ATOM 3218 C CA . ASN A 1 405 ? -11.864 16.003 8.106 1.00 79.75 405 ASN A CA 1
ATOM 3219 C C . ASN A 1 405 ? -11.760 15.215 9.423 1.00 79.75 405 ASN A C 1
ATOM 3221 O O . ASN A 1 405 ? -12.595 14.347 9.698 1.00 79.75 405 ASN A O 1
ATOM 3225 N N . GLY A 1 406 ? -10.662 15.422 10.147 1.00 82.81 406 GLY A N 1
ATOM 3226 C CA . GLY A 1 406 ? -10.317 14.668 11.345 1.00 82.81 406 GLY A CA 1
ATOM 3227 C C . GLY A 1 406 ? -11.092 15.100 12.588 1.00 82.81 406 GLY A C 1
ATOM 3228 O O . GLY A 1 406 ? -11.619 16.207 12.667 1.00 82.81 406 GLY A O 1
ATOM 3229 N N . LEU A 1 407 ? -11.145 14.206 13.568 1.00 90.31 407 LEU A N 1
ATOM 3230 C CA . LEU A 1 407 ? -11.495 14.522 14.947 1.00 90.31 407 LEU A CA 1
ATOM 3231 C C . LEU A 1 407 ? -10.297 15.139 15.676 1.00 90.31 407 LEU A C 1
ATOM 3233 O O . LEU A 1 407 ? -9.145 14.804 15.392 1.00 90.31 407 LEU A O 1
ATOM 3237 N N . ASP A 1 408 ? -10.568 16.002 16.652 1.00 92.19 408 ASP A N 1
ATOM 3238 C CA . ASP A 1 408 ? -9.538 16.479 17.567 1.00 92.19 408 ASP A CA 1
ATOM 3239 C C . ASP A 1 408 ? -9.095 15.364 18.536 1.00 92.19 408 ASP A C 1
ATOM 3241 O O . ASP A 1 408 ? -9.830 14.410 18.815 1.00 92.19 408 ASP A O 1
ATOM 3245 N N . GLN A 1 409 ? -7.886 15.493 19.083 1.00 94.19 409 GLN A N 1
ATOM 3246 C CA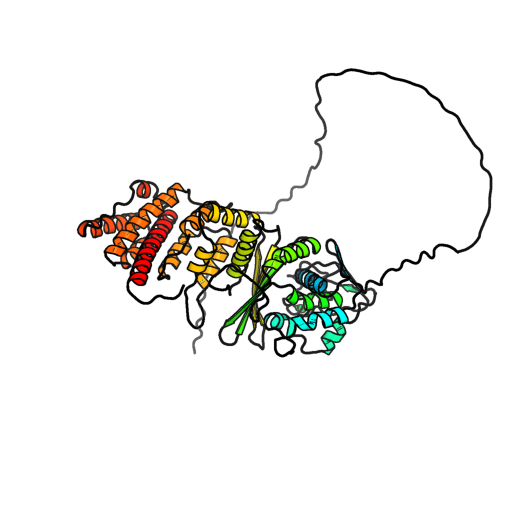 . GLN A 1 409 ? -7.321 14.468 19.960 1.00 94.19 409 GLN A CA 1
ATOM 3247 C C . GLN A 1 409 ? -8.126 14.274 21.258 1.00 94.19 409 GLN A C 1
ATOM 3249 O O . GLN A 1 409 ? -8.236 13.145 21.728 1.00 94.19 409 GLN A O 1
ATOM 3254 N N . THR A 1 410 ? -8.762 15.317 21.802 1.00 95.00 410 THR A N 1
ATOM 3255 C CA . THR A 1 410 ? -9.613 15.208 23.004 1.00 95.00 410 THR A CA 1
ATOM 3256 C C . THR A 1 410 ? -10.799 14.288 22.746 1.00 95.00 410 THR A C 1
ATOM 3258 O O . THR A 1 410 ? -11.093 13.412 23.558 1.00 95.00 410 THR A O 1
ATOM 3261 N N . THR A 1 411 ? -11.452 14.439 21.590 1.00 95.56 411 THR A N 1
ATOM 3262 C CA . THR A 1 411 ? -12.539 13.553 21.156 1.00 95.56 411 THR A CA 1
ATOM 3263 C C . THR A 1 411 ? -12.070 12.101 21.030 1.00 95.56 411 THR A C 1
ATOM 3265 O O . THR A 1 411 ? -12.775 11.185 21.470 1.00 95.56 411 THR A O 1
ATOM 3268 N N . ILE A 1 412 ? -10.875 11.867 20.476 1.00 96.75 412 ILE A N 1
ATOM 3269 C CA . ILE A 1 412 ? -10.295 10.520 20.353 1.00 96.75 412 ILE A CA 1
ATOM 3270 C C . ILE A 1 412 ? -10.002 9.926 21.743 1.00 96.75 412 ILE A C 1
ATOM 3272 O O . ILE A 1 412 ? -10.389 8.788 22.019 1.00 96.75 412 ILE A O 1
ATOM 3276 N N . ASP A 1 413 ? -9.403 10.704 22.646 1.00 97.44 413 ASP A N 1
ATOM 3277 C CA . ASP A 1 413 ? -9.048 10.289 24.008 1.00 97.44 413 ASP A CA 1
ATOM 3278 C C . ASP A 1 413 ? -10.273 9.971 24.870 1.00 97.44 413 ASP A C 1
ATOM 3280 O O . ASP A 1 413 ? -10.275 8.991 25.620 1.00 97.44 413 ASP A O 1
ATOM 3284 N N . LEU A 1 414 ? -11.332 10.778 24.764 1.00 97.31 414 LEU A N 1
ATOM 3285 C CA . LEU A 1 414 ? -12.609 10.535 25.438 1.00 97.31 414 LEU A CA 1
ATOM 3286 C C . LEU A 1 414 ? -13.279 9.263 24.911 1.00 97.31 414 LEU A C 1
ATOM 3288 O O . LEU A 1 414 ? -13.704 8.425 25.708 1.00 97.31 414 LEU A O 1
ATOM 3292 N N . SER A 1 415 ? -13.290 9.075 23.588 1.00 97.75 415 SER A N 1
ATOM 3293 C CA . SER A 1 415 ? -13.824 7.865 22.950 1.00 97.75 415 SER A CA 1
ATOM 3294 C C . SER A 1 415 ? -13.052 6.610 23.373 1.00 97.75 415 SER A C 1
ATOM 3296 O O . SER A 1 415 ? -13.659 5.576 23.647 1.00 97.75 415 SER A O 1
ATOM 3298 N N . LYS A 1 416 ? -11.720 6.702 23.500 1.00 97.75 416 LYS A N 1
ATOM 3299 C CA . LYS A 1 416 ? -10.873 5.619 24.020 1.00 97.75 416 LYS A CA 1
ATOM 3300 C C . LYS A 1 416 ? -11.179 5.299 25.476 1.00 97.75 416 LYS A C 1
ATOM 3302 O O . LYS A 1 416 ? -11.401 4.135 25.791 1.00 97.75 416 LYS A O 1
ATOM 3307 N N . LYS A 1 417 ? -11.232 6.303 26.356 1.00 96.69 417 LYS A N 1
ATOM 3308 C CA . LYS A 1 417 ? -11.550 6.107 27.783 1.00 96.69 417 LYS A CA 1
ATOM 3309 C C . LYS A 1 417 ? -12.912 5.436 27.965 1.00 96.69 417 LYS A C 1
ATOM 3311 O O . LYS A 1 417 ? -12.998 4.434 28.666 1.00 96.69 417 LYS A O 1
ATOM 3316 N N . ALA A 1 418 ? -13.948 5.948 27.301 1.00 96.56 418 ALA A N 1
ATOM 3317 C CA . ALA A 1 418 ? -15.287 5.366 27.337 1.00 96.56 418 ALA A CA 1
ATOM 3318 C C . ALA A 1 418 ? -15.301 3.928 26.782 1.00 96.56 418 ALA A C 1
ATOM 3320 O O . ALA A 1 418 ? -15.857 3.027 27.411 1.00 96.56 418 ALA A O 1
ATOM 3321 N N . GLY A 1 419 ? -14.625 3.691 25.653 1.00 97.25 419 GLY A N 1
ATOM 3322 C CA . GLY A 1 419 ? -14.553 2.376 25.020 1.00 97.25 419 GLY A CA 1
ATOM 3323 C C . GLY A 1 419 ? -13.847 1.347 25.901 1.00 97.25 419 GLY A C 1
ATOM 3324 O O . GLY A 1 419 ? -14.371 0.259 26.118 1.00 97.25 419 GLY A O 1
ATOM 3325 N N . GLU A 1 420 ? -12.698 1.694 26.485 1.00 96.25 420 GLU A N 1
ATOM 3326 C CA . GLU A 1 420 ? -11.960 0.791 27.373 1.00 96.25 420 GLU A CA 1
ATOM 3327 C C . GLU A 1 420 ? -12.744 0.422 28.644 1.00 96.25 420 GLU A C 1
ATOM 3329 O O . GLU A 1 420 ? -12.636 -0.718 29.099 1.00 96.25 420 GLU A O 1
ATOM 3334 N N . VAL A 1 421 ? -13.557 1.329 29.203 1.00 94.56 421 VAL A N 1
ATOM 3335 C CA . VAL A 1 421 ? -14.447 1.015 30.340 1.00 94.56 421 VAL A CA 1
ATOM 3336 C C . VAL A 1 421 ? -15.475 -0.050 29.944 1.00 94.56 421 VAL A C 1
ATOM 3338 O O . VAL A 1 421 ? -15.604 -1.056 30.644 1.00 94.56 421 VAL A O 1
ATOM 3341 N N . ILE A 1 422 ? -16.147 0.120 28.800 1.00 95.31 422 ILE A N 1
ATOM 3342 C CA . ILE A 1 422 ? -17.117 -0.858 28.279 1.00 95.31 422 ILE A CA 1
ATOM 3343 C C . ILE A 1 422 ? -16.431 -2.198 27.985 1.00 95.31 422 ILE A C 1
ATOM 3345 O O . ILE A 1 422 ? -16.871 -3.237 28.469 1.00 95.31 422 ILE A O 1
ATOM 3349 N N . GLY A 1 423 ? -15.335 -2.185 27.221 1.00 95.44 423 GLY A N 1
ATOM 3350 C CA . GLY A 1 423 ? -14.625 -3.399 26.812 1.00 95.44 423 GLY A CA 1
ATOM 3351 C C . GLY A 1 423 ? -14.058 -4.201 27.986 1.00 95.44 423 GLY A C 1
ATOM 3352 O O . GLY A 1 423 ? -14.007 -5.428 27.921 1.00 95.44 423 GLY A O 1
ATOM 3353 N N . ASN A 1 424 ? -13.683 -3.529 29.082 1.00 93.62 424 ASN A N 1
ATOM 3354 C CA . ASN A 1 424 ? -13.324 -4.192 30.333 1.00 93.62 424 ASN A CA 1
ATOM 3355 C C . ASN A 1 424 ? -14.525 -4.909 30.965 1.00 93.62 424 ASN A C 1
ATOM 3357 O O . ASN A 1 424 ? -14.403 -6.091 31.265 1.00 93.62 424 ASN A O 1
ATOM 3361 N N . ALA A 1 425 ? -15.657 -4.226 31.162 1.00 92.75 425 ALA A N 1
ATOM 3362 C CA . ALA A 1 425 ? -16.830 -4.804 31.826 1.00 92.75 425 ALA A CA 1
ATOM 3363 C C . ALA A 1 425 ? -17.457 -5.953 31.016 1.00 92.75 425 ALA A C 1
ATOM 3365 O O . ALA A 1 425 ? -17.747 -7.012 31.567 1.00 92.75 425 ALA A O 1
ATOM 3366 N N . VAL A 1 426 ? -17.569 -5.787 29.693 1.00 93.44 426 VAL A N 1
ATOM 3367 C CA . VAL A 1 426 ? -18.070 -6.834 28.787 1.00 93.44 426 VAL A CA 1
ATOM 3368 C C . VAL A 1 426 ? -17.178 -8.084 28.803 1.00 93.44 426 VAL A C 1
ATOM 3370 O O . VAL A 1 426 ? -17.681 -9.197 28.643 1.00 93.44 426 VAL A O 1
ATOM 3373 N N . PHE A 1 427 ? -15.865 -7.925 29.013 1.00 93.00 427 PHE A N 1
ATOM 3374 C CA . PHE A 1 427 ? -14.957 -9.060 29.184 1.00 93.00 427 PHE A CA 1
ATOM 3375 C C . PHE A 1 427 ? -15.223 -9.821 30.489 1.00 93.00 427 PHE A C 1
ATOM 3377 O O . PHE A 1 427 ? -15.329 -11.044 30.452 1.00 93.00 427 PHE A O 1
ATOM 3384 N N . GLU A 1 428 ? -15.364 -9.123 31.621 1.00 90.69 428 GLU A N 1
ATOM 3385 C CA . GLU A 1 428 ? -15.599 -9.773 32.924 1.00 90.69 428 GLU A CA 1
ATOM 3386 C C . GLU A 1 428 ? -16.921 -10.554 32.944 1.00 90.69 428 GLU A C 1
ATOM 3388 O O . GLU A 1 428 ? -16.981 -11.675 33.446 1.00 90.69 428 GLU A O 1
ATOM 3393 N N . ALA A 1 429 ? -17.963 -9.998 32.323 1.00 89.44 429 ALA A N 1
ATOM 3394 C CA . ALA A 1 429 ? -19.259 -10.649 32.164 1.00 89.44 429 ALA A CA 1
ATOM 3395 C C . ALA A 1 429 ? -19.340 -11.629 30.975 1.00 89.44 429 ALA A C 1
ATOM 3397 O O . ALA A 1 429 ? -20.403 -12.192 30.707 1.00 89.44 429 ALA A O 1
ATOM 3398 N N . GLN A 1 430 ? -18.238 -11.820 30.239 1.00 89.19 430 GLN A N 1
ATOM 3399 C CA . GLN A 1 430 ? -18.102 -12.760 29.116 1.00 89.19 430 GLN A CA 1
ATOM 3400 C C . GLN A 1 430 ? -19.160 -12.591 28.002 1.00 89.19 430 GLN A C 1
ATOM 3402 O O . GLN A 1 430 ? -19.501 -13.546 27.303 1.00 89.19 430 GLN A O 1
ATOM 3407 N N . ASN A 1 431 ? -19.686 -11.375 27.802 1.00 90.31 431 ASN A N 1
ATOM 3408 C CA . ASN A 1 431 ? -20.862 -11.128 26.958 1.00 90.31 431 ASN A CA 1
ATOM 3409 C C . ASN A 1 431 ? -20.554 -10.281 25.711 1.00 90.31 431 ASN A C 1
ATOM 3411 O O . ASN A 1 431 ? -21.085 -9.185 25.526 1.00 90.31 431 ASN A O 1
ATOM 3415 N N . PHE A 1 432 ? -19.712 -10.808 24.816 1.00 92.81 432 PHE A N 1
ATOM 3416 C CA . PHE A 1 432 ? -19.305 -10.130 23.571 1.00 92.81 432 PHE A CA 1
ATOM 3417 C C . PHE A 1 432 ? -20.482 -9.634 22.701 1.00 92.81 432 PHE A C 1
ATOM 3419 O O . PHE A 1 432 ? -20.330 -8.679 21.937 1.00 92.81 432 PHE A O 1
ATOM 3426 N N . GLY A 1 433 ? -21.671 -10.238 22.843 1.00 92.88 433 GLY A N 1
ATOM 3427 C CA . GLY A 1 433 ? -22.903 -9.823 22.165 1.00 92.88 433 GLY A CA 1
ATOM 3428 C C . GLY A 1 433 ? -23.260 -8.346 22.370 1.00 92.88 433 GLY A C 1
ATOM 3429 O O . GLY A 1 433 ? -23.730 -7.699 21.437 1.00 92.88 433 GLY A O 1
ATOM 3430 N N . ASP A 1 434 ? -22.958 -7.775 23.535 1.00 93.31 434 ASP A N 1
ATOM 3431 C CA . ASP A 1 434 ? -23.267 -6.374 23.845 1.00 93.31 434 ASP A CA 1
ATOM 3432 C C . ASP A 1 434 ? -22.491 -5.362 22.985 1.00 93.31 434 ASP A C 1
ATOM 3434 O O . ASP A 1 434 ? -22.984 -4.267 22.702 1.00 93.31 434 ASP A O 1
ATOM 3438 N N . LEU A 1 435 ? -21.296 -5.724 22.507 1.00 96.19 435 LEU A N 1
ATOM 3439 C CA . LEU A 1 435 ? -20.512 -4.857 21.621 1.00 96.19 435 LEU A CA 1
ATOM 3440 C C . LEU A 1 435 ? -21.167 -4.730 20.239 1.00 96.19 435 LEU A C 1
ATOM 3442 O O . LEU A 1 435 ? -21.058 -3.682 19.595 1.00 96.19 435 LEU A O 1
ATOM 3446 N N . TYR A 1 436 ? -21.915 -5.750 19.801 1.00 95.94 436 TYR A N 1
ATOM 3447 C CA . TYR A 1 436 ? -22.733 -5.651 18.594 1.00 95.94 436 TYR A CA 1
ATOM 3448 C C . TYR A 1 436 ? -23.888 -4.663 18.765 1.00 95.94 436 TYR A C 1
ATOM 3450 O O . TYR A 1 436 ? -24.184 -3.942 17.814 1.00 95.94 436 TYR A O 1
ATOM 3458 N N . SER A 1 437 ? -24.504 -4.569 19.948 1.00 94.19 437 SER A N 1
ATOM 3459 C CA . SER A 1 437 ? -25.556 -3.577 20.222 1.00 94.19 437 SER A CA 1
ATOM 3460 C C . SER A 1 437 ? -25.035 -2.153 20.005 1.00 94.19 437 SER A C 1
ATOM 3462 O O . SER A 1 437 ? -25.611 -1.411 19.210 1.00 94.19 437 SER A O 1
ATOM 3464 N N . LEU A 1 438 ? -23.870 -1.818 20.580 1.00 94.19 438 LEU A N 1
ATOM 3465 C CA . LEU A 1 438 ? -23.206 -0.518 20.384 1.00 94.19 438 LEU A CA 1
ATOM 3466 C C . LEU A 1 438 ? -22.816 -0.252 18.925 1.00 94.19 438 LEU A C 1
ATOM 3468 O O . LEU A 1 438 ? -22.929 0.875 18.437 1.00 94.19 438 LEU A O 1
ATOM 3472 N N . ARG A 1 439 ? -22.357 -1.276 18.193 1.00 95.62 439 ARG A N 1
ATOM 3473 C CA . ARG A 1 439 ? -22.094 -1.145 16.752 1.00 95.62 439 ARG A CA 1
ATOM 3474 C C . ARG A 1 439 ? -23.379 -0.838 15.983 1.00 95.62 439 ARG A C 1
ATOM 3476 O O . ARG A 1 439 ? -23.357 -0.023 15.061 1.00 95.62 439 ARG A O 1
ATOM 3483 N N . ASN A 1 440 ? -24.487 -1.469 16.351 1.00 96.06 440 ASN A N 1
ATOM 3484 C CA . ASN A 1 440 ? -25.721 -1.461 15.574 1.00 96.06 440 ASN A CA 1
ATOM 3485 C C . ASN A 1 440 ? -26.634 -0.243 15.834 1.00 96.06 440 ASN A C 1
ATOM 3487 O O . ASN A 1 440 ? -27.544 -0.041 15.030 1.00 96.06 440 ASN A O 1
ATOM 3491 N N . SER A 1 441 ? -26.389 0.580 16.867 1.00 95.25 441 SER A N 1
ATOM 3492 C CA . SER A 1 441 ? -27.130 1.832 17.142 1.00 95.25 441 SER A CA 1
ATOM 3493 C C . SER A 1 441 ? -27.162 2.756 15.910 1.00 95.25 441 SER A C 1
ATOM 3495 O O . SER A 1 441 ? -26.107 3.042 15.328 1.00 95.25 441 SER A O 1
ATOM 3497 N N . ARG A 1 442 ? -28.346 3.212 15.478 1.00 93.38 442 ARG A N 1
ATOM 3498 C CA . ARG A 1 442 ? -28.548 3.923 14.197 1.00 93.38 442 ARG A CA 1
ATOM 3499 C C . ARG A 1 442 ? -28.776 5.425 14.355 1.00 93.38 442 ARG A C 1
ATOM 3501 O O . ARG A 1 442 ? -28.487 6.161 13.413 1.00 93.38 442 ARG A O 1
ATOM 3508 N N . SER A 1 443 ? -29.229 5.860 15.524 1.00 96.00 443 SER A N 1
ATOM 3509 C CA . SER A 1 443 ? -29.359 7.261 15.943 1.00 96.00 443 SER A CA 1
ATOM 3510 C C . SER A 1 443 ? -28.462 7.573 17.155 1.00 96.00 443 SER A C 1
ATOM 3512 O O . SER A 1 443 ? -27.886 6.664 17.765 1.00 96.00 443 SER A O 1
ATOM 3514 N N . LEU A 1 444 ? -28.350 8.856 17.519 1.00 96.44 444 LEU A N 1
ATOM 3515 C CA . LEU A 1 444 ? -27.740 9.259 18.788 1.00 96.44 444 LEU A CA 1
ATOM 3516 C C . LEU A 1 444 ? -28.568 8.757 19.983 1.00 96.44 444 LEU A C 1
ATOM 3518 O O . LEU A 1 444 ? -27.998 8.254 20.948 1.00 96.44 444 LEU A O 1
ATOM 3522 N N . GLU A 1 445 ? -29.898 8.822 19.895 1.00 96.06 445 GLU A N 1
ATOM 3523 C CA . GLU A 1 445 ? -30.816 8.285 20.907 1.00 96.06 445 GLU A CA 1
ATOM 3524 C C . GLU A 1 445 ? -30.586 6.782 21.145 1.00 96.06 445 GLU A C 1
ATOM 3526 O O . GLU A 1 445 ? -30.362 6.376 22.285 1.00 96.06 445 GLU A O 1
ATOM 3531 N N . ASP A 1 446 ? -30.508 5.971 20.080 1.00 96.38 446 ASP A N 1
ATOM 3532 C CA . ASP A 1 446 ? -30.204 4.534 20.161 1.00 96.38 446 ASP A CA 1
ATOM 3533 C C . ASP A 1 446 ? -28.879 4.288 20.897 1.00 96.38 446 ASP A C 1
ATOM 3535 O O . ASP A 1 446 ? -28.761 3.341 21.675 1.00 96.38 446 ASP A O 1
ATOM 3539 N N . LEU A 1 447 ? -27.855 5.109 20.626 1.00 96.50 447 LEU A N 1
ATOM 3540 C CA . LEU A 1 447 ? -26.538 4.980 21.247 1.00 96.50 447 LEU A CA 1
ATOM 3541 C C . LEU A 1 447 ? -26.599 5.305 22.741 1.00 96.50 447 LEU A C 1
ATOM 3543 O O . LEU A 1 447 ? -26.050 4.552 23.542 1.00 96.50 447 LEU A O 1
ATOM 3547 N N . LEU A 1 448 ? -27.253 6.407 23.112 1.00 95.50 448 LEU A N 1
ATOM 3548 C CA . LEU A 1 448 ? -27.388 6.832 24.506 1.00 95.50 448 LEU A CA 1
ATOM 3549 C C . LEU A 1 448 ? -28.209 5.823 25.319 1.00 95.50 448 LEU A C 1
ATOM 3551 O O . LEU A 1 448 ? -27.802 5.471 26.425 1.00 95.50 448 LEU A O 1
ATOM 3555 N N . LEU A 1 449 ? -29.296 5.291 24.748 1.00 95.62 449 LEU A N 1
ATOM 3556 C CA . LEU A 1 449 ? -30.071 4.197 25.339 1.00 95.62 449 LEU A CA 1
ATOM 3557 C C . LEU A 1 449 ? -29.221 2.930 25.495 1.00 95.62 449 LEU A C 1
ATOM 3559 O O . LEU A 1 449 ? -29.161 2.375 26.586 1.00 95.62 449 LEU A O 1
ATOM 3563 N N . THR A 1 450 ? -28.481 2.525 24.453 1.00 95.12 450 THR A N 1
ATOM 3564 C CA . THR A 1 450 ? -27.585 1.355 24.529 1.00 95.12 450 THR A CA 1
ATOM 3565 C C . THR A 1 450 ? -26.528 1.531 25.625 1.00 95.12 450 THR A C 1
ATOM 3567 O O . THR A 1 450 ? -26.238 0.592 26.358 1.00 95.12 450 THR A O 1
ATOM 3570 N N . ILE A 1 451 ? -25.949 2.727 25.770 1.00 94.38 451 ILE A N 1
ATOM 3571 C CA . ILE A 1 451 ? -24.975 3.024 26.829 1.00 94.38 451 ILE A CA 1
ATOM 3572 C C . ILE A 1 451 ? -25.624 2.922 28.218 1.00 94.38 451 ILE A C 1
ATOM 3574 O O . ILE A 1 451 ? -25.070 2.251 29.089 1.00 94.38 451 ILE A O 1
ATOM 3578 N N . ALA A 1 452 ? -26.797 3.529 28.416 1.00 92.44 452 ALA A N 1
ATOM 3579 C CA . ALA A 1 452 ? -27.514 3.498 29.691 1.00 92.44 452 ALA A CA 1
ATOM 3580 C C . ALA A 1 452 ? -27.951 2.074 30.089 1.00 92.44 452 ALA A C 1
ATOM 3582 O O . ALA A 1 452 ? -27.824 1.688 31.254 1.00 92.44 452 ALA A O 1
ATOM 3583 N N . ASP A 1 453 ? -28.398 1.267 29.122 1.00 91.62 453 ASP A N 1
ATOM 3584 C CA . ASP A 1 453 ? -28.738 -0.143 29.329 1.00 91.62 453 ASP A CA 1
ATOM 3585 C C . ASP A 1 453 ? -27.520 -0.955 29.788 1.00 91.62 453 ASP A C 1
ATOM 3587 O O . ASP A 1 453 ? -27.637 -1.773 30.702 1.00 91.62 453 ASP A O 1
ATOM 3591 N N . LEU A 1 454 ? -26.336 -0.713 29.211 1.00 91.31 454 LEU A N 1
ATOM 3592 C CA . LEU A 1 454 ? -25.093 -1.365 29.638 1.00 91.31 454 LEU A CA 1
ATOM 3593 C C . LEU A 1 454 ? -24.669 -0.913 31.041 1.00 91.31 454 LEU A C 1
ATOM 3595 O O . LEU A 1 454 ? -24.321 -1.761 31.864 1.00 91.31 454 LEU A O 1
ATOM 3599 N N . GLU A 1 455 ? -24.743 0.386 31.352 1.00 89.00 455 GLU A N 1
ATOM 3600 C CA . GLU A 1 455 ? -24.477 0.889 32.707 1.00 89.00 455 GLU A CA 1
ATOM 3601 C C . GLU A 1 455 ? -25.399 0.228 33.742 1.00 89.00 455 GLU A C 1
ATOM 3603 O O . GLU A 1 455 ? -24.922 -0.270 34.764 1.00 89.00 455 GLU A O 1
ATOM 3608 N N . PHE A 1 456 ? -26.703 0.130 33.467 1.00 87.69 456 PHE A N 1
ATOM 3609 C CA . PHE A 1 456 ? -27.662 -0.494 34.382 1.00 87.69 456 PHE A CA 1
ATOM 3610 C C . PHE A 1 456 ? -27.523 -2.022 34.474 1.00 87.69 456 PHE A C 1
ATOM 3612 O O . PHE A 1 456 ? -27.684 -2.590 35.559 1.00 87.69 456 PHE A O 1
ATOM 3619 N N . LYS A 1 457 ? -27.225 -2.698 33.357 1.00 87.25 457 LYS A N 1
ATOM 3620 C CA . LYS A 1 457 ? -26.986 -4.147 33.303 1.00 87.25 457 LYS A CA 1
ATOM 3621 C C . LYS A 1 457 ? -25.798 -4.525 34.183 1.00 87.25 457 LYS A C 1
ATOM 3623 O O . LYS A 1 457 ? -25.947 -5.353 35.077 1.00 87.25 457 LYS A O 1
ATOM 3628 N N . TYR A 1 458 ? -24.659 -3.865 33.986 1.00 86.00 458 TYR A N 1
ATOM 3629 C CA . TYR A 1 458 ? -23.411 -4.219 34.660 1.00 86.00 458 TYR A CA 1
ATOM 3630 C C . TYR A 1 458 ? -23.279 -3.655 36.080 1.00 86.00 458 TYR A C 1
ATOM 3632 O O . TYR A 1 458 ? -22.634 -4.277 36.923 1.00 86.00 458 TYR A O 1
ATOM 3640 N N . ALA A 1 459 ? -23.988 -2.571 36.421 1.00 79.50 459 ALA A N 1
ATOM 3641 C CA . ALA A 1 459 ? -24.086 -2.101 37.806 1.00 79.50 459 ALA A CA 1
ATOM 3642 C C . ALA A 1 459 ? -24.662 -3.152 38.779 1.00 79.50 459 ALA A C 1
ATOM 3644 O O . ALA A 1 459 ? -24.368 -3.097 39.974 1.00 79.50 459 ALA A O 1
ATOM 3645 N N . LYS A 1 460 ? -25.458 -4.118 38.293 1.00 67.38 460 LYS A N 1
ATOM 3646 C CA . LYS A 1 460 ? -26.005 -5.225 39.104 1.00 67.38 460 LYS A CA 1
ATOM 3647 C C . LYS A 1 460 ? -24.993 -6.328 39.417 1.00 67.38 460 LYS A C 1
ATOM 3649 O O . LYS A 1 460 ? -25.228 -7.108 40.333 1.00 67.38 460 LYS A O 1
ATOM 3654 N N . GLU A 1 461 ? -23.897 -6.392 38.669 1.00 66.00 461 GLU A N 1
ATOM 3655 C CA . GLU A 1 461 ? -22.887 -7.456 38.732 1.00 66.00 461 GLU A CA 1
ATOM 3656 C C . GLU A 1 461 ? -21.574 -6.964 39.384 1.00 66.00 461 GLU A C 1
ATOM 3658 O O . GLU A 1 461 ? -20.537 -7.606 39.276 1.00 66.00 461 GLU A O 1
ATOM 3663 N N . ASP A 1 462 ? -21.614 -5.798 40.046 1.00 67.75 462 ASP A N 1
ATOM 3664 C CA . ASP A 1 462 ? -20.486 -5.032 40.621 1.00 67.75 462 ASP A CA 1
ATOM 3665 C C . ASP A 1 462 ? -19.422 -4.547 39.601 1.00 67.75 462 ASP A C 1
ATOM 3667 O O . ASP A 1 462 ? -18.549 -3.736 39.929 1.00 67.75 462 ASP A O 1
ATOM 3671 N N . TRP A 1 463 ? -19.569 -4.918 38.324 1.00 69.62 463 TRP A N 1
ATOM 3672 C CA . TRP A 1 463 ? -18.830 -4.395 37.170 1.00 69.62 463 TRP A CA 1
ATOM 3673 C C . TRP A 1 463 ? -19.272 -2.964 36.817 1.00 69.62 463 TRP A C 1
ATOM 3675 O O . TRP A 1 463 ? -19.952 -2.714 35.824 1.00 69.62 463 TRP A O 1
ATOM 3685 N N . LYS A 1 464 ? -18.899 -1.987 37.647 1.00 68.44 464 LYS A N 1
ATOM 3686 C CA . LYS A 1 464 ? -19.305 -0.579 37.487 1.00 68.44 464 LYS A CA 1
ATOM 3687 C C . LYS A 1 464 ? -18.743 0.056 36.209 1.00 68.44 464 LYS A C 1
ATOM 3689 O O . LYS A 1 464 ? -17.693 0.699 36.235 1.00 68.44 464 LYS A O 1
ATOM 3694 N N . ILE A 1 465 ? -19.491 -0.043 35.109 1.00 78.25 465 ILE A N 1
ATOM 3695 C CA . ILE A 1 465 ? -19.381 0.912 34.006 1.00 78.25 465 ILE A CA 1
ATOM 3696 C C . ILE A 1 465 ? -19.802 2.279 34.551 1.00 78.25 465 ILE A C 1
ATOM 3698 O O . ILE A 1 465 ? -20.897 2.448 35.082 1.00 78.25 465 ILE A O 1
ATOM 3702 N N . ARG A 1 466 ? -18.899 3.247 34.419 1.00 82.06 466 ARG A N 1
ATOM 3703 C CA . ARG A 1 466 ? -19.203 4.673 34.479 1.00 82.06 466 ARG A CA 1
ATOM 3704 C C . ARG A 1 466 ? -18.567 5.294 33.249 1.00 82.06 466 ARG A C 1
ATOM 3706 O O . ARG A 1 466 ? -17.341 5.415 33.187 1.00 82.06 466 ARG A O 1
ATOM 3713 N N . ILE A 1 467 ? -19.382 5.654 32.270 1.00 87.12 467 ILE A N 1
ATOM 3714 C CA . ILE A 1 467 ? -18.909 6.380 31.096 1.00 87.12 467 ILE A CA 1
ATOM 3715 C C . ILE A 1 467 ? -18.490 7.797 31.528 1.00 87.12 467 ILE A C 1
ATOM 3717 O O . ILE A 1 467 ? -19.170 8.408 32.355 1.00 87.12 467 ILE A O 1
ATOM 3721 N N . PRO A 1 468 ? -17.362 8.336 31.023 1.00 88.00 468 PRO A N 1
ATOM 3722 C CA . PRO A 1 468 ? -16.991 9.727 31.266 1.00 88.00 468 PRO A CA 1
ATOM 3723 C C . PRO A 1 468 ? -18.111 10.669 30.812 1.00 88.00 468 PRO A C 1
ATOM 3725 O O . PRO A 1 468 ? -18.544 10.608 29.660 1.00 88.00 468 PRO A O 1
ATOM 3728 N N . GLU A 1 469 ? -18.567 11.565 31.687 1.00 90.31 469 GLU A N 1
ATOM 3729 C CA . GLU A 1 469 ? -19.623 12.528 31.348 1.00 90.31 469 GLU A CA 1
ATOM 3730 C C . GLU A 1 469 ? -19.172 13.443 30.196 1.00 90.31 469 GLU A C 1
ATOM 3732 O O . GLU A 1 469 ? -19.952 13.826 29.327 1.00 90.31 469 GLU A O 1
ATOM 3737 N N . GLU A 1 470 ? -17.871 13.722 30.134 1.00 93.19 470 GLU A N 1
ATOM 3738 C CA . GLU A 1 470 ? -17.216 14.459 29.061 1.00 93.19 470 GLU A CA 1
ATOM 3739 C C . GLU A 1 470 ? -17.352 13.757 27.702 1.00 93.19 470 GLU A C 1
ATOM 3741 O O . GLU A 1 470 ? -17.481 14.441 26.690 1.00 93.19 470 GLU A O 1
ATOM 3746 N N . PHE A 1 471 ? -17.388 12.416 27.660 1.00 94.12 471 PHE A N 1
ATOM 3747 C CA . PHE A 1 471 ? -17.667 11.679 26.423 1.00 94.12 471 PHE A CA 1
ATOM 3748 C C . PHE A 1 471 ? -19.124 11.860 25.980 1.00 94.12 471 PHE A C 1
ATOM 3750 O O . PHE A 1 471 ? -19.374 12.061 24.799 1.00 94.12 471 PHE A O 1
ATOM 3757 N N . ILE A 1 472 ? -20.089 11.852 26.904 1.00 93.31 472 ILE A N 1
ATOM 3758 C CA . ILE A 1 472 ? -21.498 12.103 26.556 1.00 93.31 472 ILE A CA 1
ATOM 3759 C C . ILE A 1 472 ? -21.676 13.537 26.031 1.00 93.31 472 ILE A C 1
ATOM 3761 O O . ILE A 1 472 ? -22.352 13.749 25.028 1.00 93.31 472 ILE A O 1
ATOM 3765 N N . ARG A 1 473 ? -21.005 14.518 26.650 1.00 93.56 473 ARG A N 1
ATOM 3766 C CA . ARG A 1 473 ? -21.085 15.946 26.287 1.00 93.56 473 ARG A CA 1
ATOM 3767 C C . ARG A 1 473 ? -20.516 16.301 24.905 1.00 93.56 473 ARG A C 1
ATOM 3769 O O . ARG A 1 473 ? -20.875 17.355 24.386 1.00 93.56 473 ARG A O 1
ATOM 3776 N N . ILE A 1 474 ? -19.647 15.478 24.308 1.00 94.00 474 ILE A N 1
ATOM 3777 C CA . ILE A 1 474 ? -19.149 15.702 22.933 1.00 94.00 474 ILE A CA 1
ATOM 3778 C C . ILE A 1 474 ? -20.066 15.114 21.846 1.00 94.00 474 ILE A C 1
ATOM 3780 O O . ILE A 1 474 ? -19.861 15.388 20.662 1.00 94.00 474 ILE A O 1
ATOM 3784 N N . LEU A 1 475 ? -21.068 14.310 22.215 1.00 93.75 475 LEU A N 1
ATOM 3785 C CA . LEU A 1 475 ? -22.017 13.735 21.265 1.00 93.75 475 LEU A CA 1
ATOM 3786 C C . LEU A 1 475 ? -23.110 14.751 20.906 1.00 93.75 475 LEU A C 1
ATOM 3788 O O . LEU A 1 475 ? -23.720 15.371 21.772 1.00 93.75 475 LEU A O 1
ATOM 3792 N N . ASN A 1 476 ? -23.383 14.893 19.611 1.00 92.19 476 ASN A N 1
ATOM 3793 C CA . ASN A 1 476 ? -24.507 15.658 19.071 1.00 92.19 476 ASN A CA 1
ATOM 3794 C C . ASN A 1 476 ? -24.991 15.009 17.763 1.00 92.19 476 ASN A C 1
ATOM 3796 O O . ASN A 1 476 ? -24.260 14.220 17.159 1.00 92.19 476 ASN A O 1
ATOM 3800 N N . GLU A 1 477 ? -26.205 15.347 17.326 1.00 90.94 477 GLU A N 1
ATOM 3801 C CA . GLU A 1 477 ? -26.879 14.723 16.173 1.00 90.94 477 GLU A CA 1
ATOM 3802 C C . GLU A 1 477 ? -26.077 14.767 14.860 1.00 90.94 477 GLU A C 1
ATOM 3804 O O . GLU A 1 477 ? -26.202 13.867 14.027 1.00 90.94 477 GLU A O 1
ATOM 3809 N N . GLU A 1 478 ? -25.210 15.765 14.678 1.00 88.50 478 GLU A N 1
ATOM 3810 C CA . GLU A 1 478 ? -24.428 15.934 13.452 1.00 88.50 478 GLU A CA 1
ATOM 3811 C C . GLU A 1 478 ? -23.121 15.124 13.467 1.00 88.50 478 GLU A C 1
ATOM 3813 O O . GLU A 1 478 ? -22.745 14.540 12.446 1.00 88.50 478 GLU A O 1
ATOM 3818 N N . THR A 1 479 ? -22.418 15.057 14.607 1.00 89.38 479 THR A N 1
ATOM 3819 C CA . THR A 1 479 ? -21.042 14.520 14.662 1.00 89.38 479 THR A CA 1
ATOM 3820 C C . THR A 1 479 ? -20.880 13.175 15.374 1.00 89.38 479 THR A C 1
ATOM 3822 O O . THR A 1 479 ? -19.822 12.559 15.226 1.00 89.38 479 THR A O 1
ATOM 3825 N N . TRP A 1 480 ? -21.896 12.668 16.089 1.00 94.31 480 TRP A N 1
ATOM 3826 C CA . TRP A 1 480 ? -21.796 11.482 16.966 1.00 94.31 480 TRP A CA 1
ATOM 3827 C C . TRP A 1 480 ? -21.240 10.205 16.312 1.00 94.31 480 TRP A C 1
ATOM 3829 O O . TRP A 1 480 ? -20.663 9.365 17.004 1.00 94.31 480 TRP A O 1
ATOM 3839 N N . LYS A 1 481 ? -21.377 10.043 14.988 1.00 94.19 481 LYS A N 1
ATOM 3840 C CA . LYS A 1 481 ? -20.990 8.819 14.264 1.00 94.19 481 LYS A CA 1
ATOM 3841 C C . LYS A 1 481 ? -19.509 8.463 14.406 1.00 94.19 481 LYS A C 1
ATOM 3843 O O . LYS A 1 481 ? -19.199 7.295 14.631 1.00 94.19 481 LYS A O 1
ATOM 3848 N N . LYS A 1 482 ? -18.594 9.440 14.328 1.00 94.06 482 LYS A N 1
ATOM 3849 C CA . LYS A 1 482 ? -17.149 9.168 14.462 1.00 94.06 482 LYS A CA 1
ATOM 3850 C C . LYS A 1 482 ? -16.738 8.860 15.913 1.00 94.06 482 LYS A C 1
ATOM 3852 O O . LYS A 1 482 ? -16.104 7.824 16.104 1.00 94.06 482 LYS A O 1
ATOM 3857 N N . PRO A 1 483 ? -17.139 9.638 16.944 1.00 95.75 483 PRO A N 1
ATOM 3858 C CA . PRO A 1 483 ? -16.958 9.242 18.344 1.00 95.75 483 PRO A CA 1
ATOM 3859 C C . PRO A 1 483 ? -17.552 7.863 18.661 1.00 95.75 483 PRO A C 1
ATOM 3861 O O . PRO A 1 483 ? -16.913 7.068 19.340 1.00 95.75 483 PRO A O 1
ATOM 3864 N N . LYS A 1 484 ? -18.725 7.520 18.107 1.00 96.31 484 LYS A N 1
ATOM 3865 C CA . LYS A 1 484 ? -19.332 6.182 18.223 1.00 96.31 484 LYS A CA 1
ATOM 3866 C C . LYS A 1 484 ? -18.494 5.090 17.552 1.00 96.31 484 LYS A C 1
ATOM 3868 O O . LYS A 1 484 ? -18.331 4.010 18.119 1.00 96.31 484 LYS A O 1
ATOM 3873 N N . ALA A 1 485 ? -17.948 5.347 16.364 1.00 97.31 485 ALA A N 1
ATOM 3874 C CA . ALA A 1 485 ? -17.035 4.419 15.702 1.00 97.31 485 ALA A CA 1
ATOM 3875 C C . ALA A 1 485 ? -15.784 4.161 16.555 1.00 97.31 485 ALA A C 1
ATOM 3877 O O . ALA A 1 485 ? -15.450 3.006 16.812 1.00 97.31 485 ALA A O 1
ATOM 3878 N N . LEU A 1 486 ? -15.169 5.222 17.086 1.00 97.94 486 LEU A N 1
ATOM 3879 C CA . LEU A 1 486 ? -14.029 5.133 17.999 1.00 97.94 486 LEU A CA 1
ATOM 3880 C C . LEU A 1 486 ? -14.361 4.409 19.311 1.00 97.94 486 LEU A C 1
ATOM 3882 O O . LEU A 1 486 ? -13.612 3.522 19.709 1.00 97.94 486 LEU A O 1
ATOM 3886 N N . LEU A 1 487 ? -15.489 4.733 19.952 1.00 97.94 487 LEU A N 1
ATOM 3887 C CA . LEU A 1 487 ? -15.984 4.065 21.160 1.00 97.94 487 LEU A CA 1
ATOM 3888 C C . LEU A 1 487 ? -16.025 2.545 20.965 1.00 97.94 487 LEU A C 1
ATOM 3890 O O . LEU A 1 487 ? -15.477 1.795 21.772 1.00 97.94 487 LEU A O 1
ATOM 3894 N N . VAL A 1 488 ? -16.638 2.096 19.865 1.00 98.31 488 VAL A N 1
ATOM 3895 C CA . VAL A 1 488 ? -16.767 0.671 19.538 1.00 98.31 488 VAL A CA 1
ATOM 3896 C C . VAL A 1 488 ? -15.413 0.048 19.199 1.00 98.31 488 VAL A C 1
ATOM 3898 O O . VAL A 1 488 ? -15.123 -1.035 19.700 1.00 98.31 488 VAL A O 1
ATOM 3901 N N . ILE A 1 489 ? -14.561 0.725 18.420 1.00 98.38 489 ILE A N 1
ATOM 3902 C CA . ILE A 1 489 ? -13.194 0.260 18.133 1.00 98.38 489 ILE A CA 1
ATOM 3903 C C . ILE A 1 489 ? -12.430 0.007 19.433 1.00 98.38 489 ILE A C 1
ATOM 3905 O O . ILE A 1 489 ? -11.889 -1.079 19.627 1.00 98.38 489 ILE A O 1
ATOM 3909 N N . PHE A 1 490 ? -12.391 0.983 20.341 1.00 98.50 490 PHE A N 1
ATOM 3910 C CA . PHE A 1 490 ? -11.621 0.855 21.574 1.00 98.50 490 PHE A CA 1
ATOM 3911 C C . PHE A 1 490 ? -12.249 -0.150 22.552 1.00 98.50 490 PHE A C 1
ATOM 3913 O O . PHE A 1 490 ? -11.504 -0.874 23.211 1.00 98.50 490 PHE A O 1
ATOM 3920 N N . ALA A 1 491 ? -13.580 -0.286 22.586 1.00 98.06 491 ALA A N 1
ATOM 3921 C CA . ALA A 1 491 ? -14.257 -1.317 23.375 1.00 98.06 491 ALA A CA 1
ATOM 3922 C C . ALA A 1 491 ? -13.952 -2.740 22.885 1.00 98.06 491 ALA A C 1
ATOM 3924 O O . ALA A 1 491 ? -13.523 -3.581 23.678 1.00 98.06 491 ALA A O 1
ATOM 3925 N N . VAL A 1 492 ? -14.092 -3.004 21.580 1.00 98.31 492 VAL A N 1
ATOM 3926 C CA . VAL A 1 492 ? -13.758 -4.312 20.990 1.00 98.31 492 VAL A CA 1
ATOM 3927 C C . VAL A 1 492 ? -12.271 -4.603 21.154 1.00 98.31 492 VAL A C 1
ATOM 3929 O O . VAL A 1 492 ? -11.913 -5.675 21.634 1.00 98.31 492 VAL A O 1
ATOM 3932 N N . ASN A 1 493 ? -11.390 -3.640 20.866 1.00 98.12 493 ASN A N 1
ATOM 3933 C CA . ASN A 1 493 ? -9.952 -3.859 21.000 1.00 98.12 493 ASN A CA 1
ATOM 3934 C C . ASN A 1 493 ? -9.532 -4.153 22.449 1.00 98.12 493 ASN A C 1
ATOM 3936 O O . ASN A 1 493 ? -8.646 -4.975 22.687 1.00 98.12 493 ASN A O 1
ATOM 3940 N N . LYS A 1 494 ? -10.181 -3.513 23.433 1.00 97.56 494 LYS A N 1
ATOM 3941 C CA . LYS A 1 494 ? -9.932 -3.770 24.856 1.00 97.56 494 LYS A CA 1
ATOM 3942 C C . LYS A 1 494 ? -10.407 -5.159 25.275 1.00 97.56 494 LYS A C 1
ATOM 3944 O O . LYS A 1 494 ? -9.646 -5.864 25.938 1.00 97.56 494 LYS A O 1
ATOM 3949 N N . TYR A 1 495 ? -11.605 -5.564 24.848 1.00 97.06 495 TYR A N 1
ATOM 3950 C CA . TYR A 1 495 ? -12.114 -6.920 25.058 1.00 97.06 495 TYR A CA 1
ATOM 3951 C C . TYR A 1 495 ? -11.145 -7.958 24.473 1.00 97.06 495 TYR A C 1
ATOM 3953 O O . TYR A 1 495 ? -10.665 -8.830 25.197 1.00 97.06 495 TYR A O 1
ATOM 3961 N N . LEU A 1 496 ? -10.780 -7.818 23.191 1.00 96.31 496 LEU A N 1
ATOM 3962 C CA . LEU A 1 496 ? -9.874 -8.737 22.495 1.00 96.31 496 LEU A CA 1
ATOM 3963 C C . LEU A 1 496 ? -8.493 -8.787 23.156 1.00 96.31 496 LEU A C 1
ATOM 3965 O O . LEU A 1 496 ? -7.915 -9.863 23.291 1.00 96.31 496 LEU A O 1
ATOM 3969 N N . SER A 1 497 ? -7.979 -7.654 23.644 1.00 95.94 497 SER A N 1
ATOM 3970 C CA . SER A 1 497 ? -6.718 -7.615 24.389 1.00 95.94 497 SER A CA 1
ATOM 3971 C C . SER A 1 497 ? -6.762 -8.435 25.679 1.00 95.94 497 SER A C 1
ATOM 3973 O O . SER A 1 497 ? -5.758 -9.064 26.015 1.00 95.94 497 SER A O 1
ATOM 3975 N N . ARG A 1 498 ? -7.885 -8.433 26.410 1.00 95.12 498 ARG A N 1
ATOM 3976 C CA . ARG A 1 498 ? -8.048 -9.246 27.626 1.00 95.12 498 ARG A CA 1
ATOM 3977 C C . ARG A 1 498 ? -8.289 -10.715 27.293 1.00 95.12 498 ARG A C 1
ATOM 3979 O O . ARG A 1 498 ? -7.645 -11.577 27.885 1.00 95.12 498 ARG A O 1
ATOM 3986 N N . HIS A 1 499 ? -9.133 -10.988 26.300 1.00 93.62 499 HIS A N 1
ATOM 3987 C CA . HIS A 1 499 ? -9.411 -12.330 25.796 1.00 93.62 499 HIS A CA 1
ATOM 3988 C C . HIS A 1 499 ? -8.128 -13.042 25.349 1.00 93.62 499 HIS A C 1
ATOM 3990 O O . HIS A 1 499 ? -7.792 -14.099 25.884 1.00 93.62 499 HIS A O 1
ATOM 3996 N N . TYR A 1 500 ? -7.337 -12.404 24.485 1.00 90.00 500 TYR A N 1
ATOM 3997 C CA . TYR A 1 500 ? -6.062 -12.936 24.004 1.00 90.00 500 TYR A CA 1
ATOM 3998 C C . TYR A 1 500 ? -5.027 -13.133 25.127 1.00 90.00 500 TYR A C 1
ATOM 4000 O O . TYR A 1 500 ? -4.288 -14.116 25.134 1.00 90.00 500 TYR A O 1
ATOM 4008 N N . ALA A 1 501 ? -4.976 -12.230 26.113 1.00 89.88 501 ALA A N 1
ATOM 4009 C CA . ALA A 1 501 ? -4.104 -12.400 27.276 1.00 89.88 501 ALA A CA 1
ATOM 4010 C C . ALA A 1 501 ? -4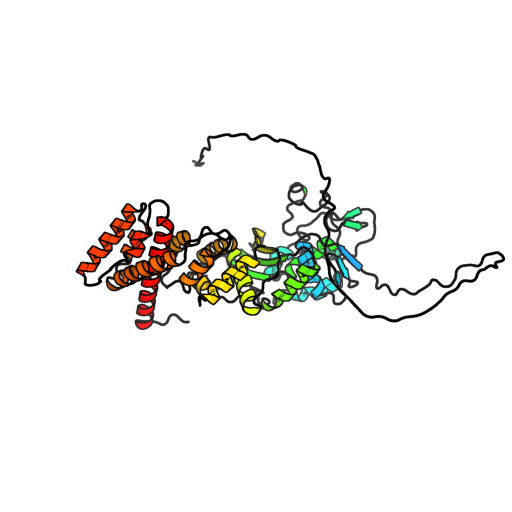.548 -13.565 28.184 1.00 89.88 501 ALA A C 1
ATOM 4012 O O . ALA A 1 501 ? -3.706 -14.220 28.799 1.00 89.88 501 ALA A O 1
ATOM 4013 N N . SER A 1 502 ? -5.852 -13.841 28.273 1.00 85.88 502 SER A N 1
ATOM 4014 C CA . SER A 1 502 ? -6.378 -14.965 29.055 1.00 85.88 502 SER A CA 1
ATOM 4015 C C . SER A 1 502 ? -6.125 -16.321 28.385 1.00 85.88 502 SER A C 1
ATOM 4017 O O . SER A 1 502 ? -5.719 -17.258 29.069 1.00 85.88 502 SER A O 1
ATOM 4019 N N . SER A 1 503 ? -6.257 -16.420 27.055 1.00 79.88 503 SER A N 1
ATOM 4020 C CA . SER A 1 503 ? -6.019 -17.671 26.321 1.00 79.88 503 SER A CA 1
ATOM 4021 C C . SER A 1 503 ? -4.542 -18.076 26.317 1.00 79.88 503 SER A C 1
ATOM 4023 O O . SER A 1 503 ? -4.224 -19.222 26.628 1.00 79.88 503 SER A O 1
ATOM 4025 N N . GLN A 1 504 ? -3.626 -17.126 26.095 1.00 68.50 504 GLN A N 1
ATOM 4026 C CA . GLN A 1 504 ? -2.173 -17.367 26.120 1.00 68.50 504 GLN A CA 1
ATOM 4027 C C . GLN A 1 504 ? -1.648 -17.865 27.480 1.00 68.50 504 GLN A C 1
ATOM 4029 O O . GLN A 1 504 ? -0.646 -18.576 27.534 1.00 68.50 504 GLN A O 1
ATOM 4034 N N . ASN A 1 505 ? -2.329 -17.525 28.579 1.00 58.22 505 ASN A N 1
ATOM 4035 C CA . ASN A 1 505 ? -2.009 -18.028 29.919 1.00 58.22 505 ASN A CA 1
ATOM 4036 C C . ASN A 1 505 ? -2.727 -19.353 30.264 1.00 58.22 505 ASN A C 1
ATOM 4038 O O . ASN A 1 505 ? -2.419 -19.949 31.295 1.00 58.22 505 ASN A O 1
ATOM 4042 N N . GLY A 1 506 ? -3.683 -19.802 29.438 1.00 43.25 506 GLY A N 1
ATOM 4043 C CA . GLY A 1 506 ? -4.575 -20.934 29.721 1.00 43.25 506 GLY A CA 1
ATOM 4044 C C . GLY A 1 506 ? -4.307 -22.220 28.928 1.00 43.25 50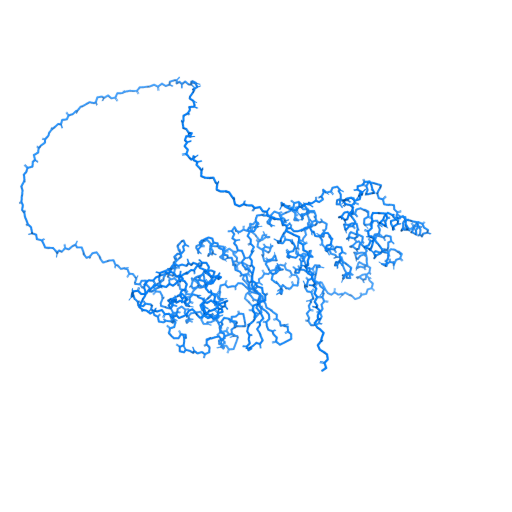6 GLY A C 1
ATOM 4045 O O . GLY A 1 506 ? -4.622 -23.299 29.427 1.00 43.25 506 GLY A O 1
ATOM 4046 N N . GLY A 1 507 ? -3.721 -22.152 27.727 1.00 31.67 507 GLY A N 1
ATOM 4047 C CA . GLY A 1 507 ? -3.421 -23.352 26.935 1.00 31.67 507 GLY A CA 1
ATOM 4048 C C . GLY A 1 507 ? -2.873 -23.071 25.533 1.00 31.67 507 GLY A C 1
ATOM 4049 O O . GLY A 1 507 ? -3.266 -22.101 24.903 1.00 31.67 507 GLY A O 1
ATOM 4050 N N . GLU A 1 508 ? -1.960 -23.942 25.086 1.00 30.78 508 GLU A N 1
ATOM 4051 C CA . GLU A 1 508 ? -1.235 -23.952 23.799 1.00 30.78 508 GLU A CA 1
ATOM 4052 C C . GLU A 1 508 ? -0.729 -22.604 23.245 1.00 30.78 508 GLU A C 1
ATOM 4054 O O . GLU A 1 508 ? -1.439 -21.808 22.634 1.00 30.78 508 GLU A O 1
ATOM 4059 N N . LYS A 1 509 ? 0.595 -22.423 23.345 1.00 34.88 509 LYS A N 1
ATOM 4060 C CA . LYS A 1 509 ? 1.338 -21.368 22.649 1.00 34.88 509 LYS A CA 1
ATOM 4061 C C . LYS A 1 509 ? 1.164 -21.492 21.131 1.00 34.88 509 LYS A C 1
ATOM 4063 O O . LYS A 1 509 ? 1.888 -22.250 20.483 1.00 34.88 509 LYS A O 1
ATOM 4068 N N . ILE A 1 510 ? 0.284 -20.681 20.553 1.00 35.81 510 ILE A N 1
ATOM 4069 C CA . ILE A 1 510 ? 0.370 -20.341 19.130 1.00 35.81 510 ILE A CA 1
ATOM 4070 C C . ILE A 1 510 ? 1.685 -19.574 18.946 1.00 35.81 510 ILE A C 1
ATOM 4072 O O . ILE A 1 510 ? 1.882 -18.539 19.579 1.00 35.81 510 ILE A O 1
ATOM 4076 N N . ALA A 1 511 ? 2.594 -20.125 18.139 1.00 34.88 511 ALA A N 1
ATOM 4077 C CA . ALA A 1 511 ? 3.972 -19.649 18.027 1.00 34.88 511 ALA A CA 1
ATOM 4078 C C . ALA A 1 511 ? 4.084 -18.172 17.585 1.00 34.88 511 ALA A C 1
ATOM 4080 O O . ALA A 1 511 ? 3.276 -17.683 16.784 1.00 34.88 511 ALA A O 1
ATOM 4081 N N . ASP A 1 512 ? 5.109 -17.500 18.127 1.00 35.09 512 ASP A N 1
ATOM 4082 C CA . ASP A 1 512 ? 5.404 -16.060 17.989 1.00 35.09 512 ASP A CA 1
ATOM 4083 C C . ASP A 1 512 ? 5.571 -15.550 16.539 1.00 35.09 512 ASP A C 1
ATOM 4085 O O . ASP A 1 512 ? 5.892 -16.330 15.611 1.00 35.09 512 ASP A O 1
#

Secondary structure (DSSP, 8-state):
----PPP------------------------------------------------------------S----------SEEEE--SHHHHHHHHHHHHH-TT-EEETTEEEE-S-HHHHHHHHHHHHB-TTS-B--TTTHHHHGGGG-HHHHHHHTSPPPEEEEE-TTT--EES--EEPPTTT-TT---GGG-TTT-SSS-SS-EE-HHHHHHHHHHGGG-EEEEEEETTEEEEEEEEEE-SSHHHHHHHHHHGGGGB---SSBSB--S-SSPP-SHHHHHHHHHHHHHHHHS---SSEEEEEEEEE-SS-EEEEEEEEE--HHHHHHHHHHHHHTT--HHHHHHTT-B--SSS-B-HHHHHHHHHHHTT---HHHHHHHGGG-SS--TTHHHHHHHHHTSTT--PPPHHHHHHHHHHHHHHHHHHHHTT-THHHHHHHH--SHHHHHHHHHHHHHHHHTTT------HHHHHT--TTTTHHHHHHHHHHHHHHHHHHHHHHHHTTS-----

Organism: NCBI:txid1184387

pLDDT: mean 77.12, std 25.14, range [20.33, 98.5]

Sequence (512 aa):
MLQKSVIIDLEGGESYWKTKEISTKMTAWMKMTDSVSEAAPVLPAGAKESSATAVVAPSRKEETSAKTVKTILNQKRCLMRVHIRSFWQMAGAVAIKRYAADCTITENLLETATPKKVIFENALKDMLNKNDKPWAPNLRPFLKQYTVLDKVSKMLEENKIGRKVCSLCGSRVATLEKLSMLGDPLSVKAENFQSFFSFGSGSGEVCLDCQFLGMMAGLALFYTSYKDGQDYVITYLFPESDTLESTYNTFLWMKDLHEPGSWRNLKVKARFYPQEPYETLLLSLHTMFEKTRFIPHSSFKVMQVSNTGRNNSFLNFDSFERVEELSAFFKNVETLGGDFSKFMDSLVIPGSPSADVSRREEIARMILSFKPLEERLQMIIFDFDYPVRSIYEVIIASNTMKGVNGLDQTTIDLSKKAGEVIGNAVFEAQNFGDLYSLRNSRSLEDLLLTIADLEFKYAKEDWKIRIPEEFIRILNEETWKKPKALLVIFAVNKYLSRHYASSQNGGEKIAD

Foldseek 3Di:
DDDDDDDDDDDDDDDDDDDDDDDDDDDDDDDDDDDDDDDDDDDDDDDDDDDDDDDDDDDDDDDDDDDPPPPPPPPLPWQDKFQADDPLLLLLLLLLCVQAVQWDFDFRIIIGSDQLVSSCVSCLVVQADPVSHGHQPLLCLLCVVCPPVVVVVVLSDTFAAAQDAAFGGRGGGPDWDAQDCLLPVPDDPLVVDLDPDPGTPSPNTHDSVSSSSNNSSSSLWWWAWDDDPLKIKIKTKAWADSGSVLRSVLSVLLCVLQDDDSGGRGDFLAPADDHDFLLNVLRSLLRSCVVPVDHDQTWMWMWMWICSVVDIDTPDIDTAGPSVLSSQLSVQLVVVVFDVNQLLNQQWAQDPPGIRNVRSSVVSVCVSVLEQCLLVLLVSLVVDLAARGSPLSSNQSSLPGPPYVHDDVVLLVLLLQLLLLLLVLCLVVVNCVLLVQLSPQDFPVSNVVSLVCSQVVSVVVVSHRDRPVVNVVVDDRPPNPRSSSSSSSNSSNNNSHVSVVVVCVPDDDPDD